Protein 5FMU (pdb70)

Foldseek 3Di:
DDDVLLVLLCVLCVVQAPDDDSDDVCLLFPALVRVLRSVLRNCVRQVACPPLDDPLLNDCVSQDDLVSSLVVVVSLQQLLCVQVVDHQPDHSNQVNVRPDSSSVSVSSNSSSVCRVVSTHRVVSSVVSVVD/DDDPVLLVLLCVLPVVQAVDDDSDPVCLLFPALVRVLRRVLRLCVRQVACPPLDDPLLNDVVSQDDLVSSQVVVVSLQQLLCVQVVDHQPDHRNQSNVRPDSSSVSVSSNSSSVRSPDPDHSVVSSCVSPPD/DDVVLLVLLCVLCVVQFPDDDSDPVCLQQPALLRVLVSVLRNCVRQVACPPLDDPQLNDSVNQDDLVSSQVNVVSLQQLLCVQQVHHQPDHSNQSNVRHPSSSVSVSSNSSSVSRVVVTHSVVSSCCSVPND/DDPVLLVLLCVLQVVQFPDDDSDPVCLVFPALVRVLVSVLRCCVRQVACPPLDDPQLNDVVNQDDLVSSLVVVVSLQQLLCVQQVHHAPDRSSQSNVRDDSSSVSVSSNSSSNCSVVSTHSVVSSCCSVPHPD

Solvent-accessible surface area: 24191 Å² total; per-residue (Å²): 74,86,74,50,16,10,54,119,0,67,95,15,0,35,122,11,4,122,22,19,82,26,62,93,173,55,0,41,160,12,63,20,140,12,1,2,36,0,0,1,2,0,14,31,27,17,4,8,0,102,56,2,14,82,121,54,53,44,105,20,103,87,5,123,65,143,115,39,49,44,46,5,0,72,51,0,2,42,0,0,57,72,14,26,34,63,124,26,59,11,43,13,56,118,8,32,61,48,78,43,25,51,92,1,0,78,1,0,29,14,0,0,109,1,5,22,10,46,30,62,1,71,39,8,10,140,53,23,87,88,105,114,37,82,84,46,20,9,78,136,0,57,97,28,0,36,70,2,3,118,24,17,82,25,54,92,173,54,0,50,131,11,64,25,142,12,2,2,36,0,0,4,3,0,12,52,26,21,15,13,0,100,55,2,12,82,101,53,52,42,97,18,100,89,4,125,98,98,106,37,44,47,47,6,0,68,53,0,3,45,0,0,56,67,23,4,39,51,119,25,57,4,113,8,58,71,8,32,58,18,105,62,24,36,24,2,0,75,2,0,33,12,0,1,101,4,2,43,24,74,37,78,6,79,51,10,10,110,116,28,75,70,128,63,83,85,50,12,6,72,119,0,64,103,7,0,17,95,1,5,114,40,14,36,27,53,75,87,60,0,61,139,6,64,22,59,14,0,2,53,0,0,6,18,0,15,93,11,28,22,9,0,118,50,3,19,81,81,55,51,27,90,27,72,86,8,74,92,133,102,40,52,41,49,7,0,70,55,0,3,41,0,0,59,67,27,29,68,77,118,20,59,9,31,12,54,117,6,40,60,15,108,47,24,57,85,1,0,79,0,0,23,11,0,0,99,2,7,56,70,104,72,68,2,71,111,11,10,102,126,35,92,82,38,156,75,79,71,51,16,8,74,125,0,71,52,10,0,10,85,0,3,40,45,12,28,25,40,102,181,57,0,56,64,10,66,21,118,14,1,2,31,0,0,5,10,0,17,132,24,32,22,7,0,104,51,2,16,84,118,54,56,48,121,30,86,88,7,71,90,124,100,38,51,36,59,4,0,68,37,0,4,36,0,0,62,70,30,32,70,93,118,32,60,11,41,15,49,111,6,32,63,46,79,36,26,53,81,1,0,79,0,0,27,14,0,0,66,3,5,62,73,114,76,59,2,69,131,10,9,142,126,34,73,54,27,117,194

InterPro domains:
  IPR018799 TRAF3-interacting protein 1 [PTHR31363] (1-622)
  IPR040468 TRAF3-interacting protein 1, N-terminal [PF10243] (5-116)
  IPR041476 TRAF3-interacting protein 1, C-terminal domain [PF17749] (465-619)
  IPR042576 TRAF3-interacting protein 1, N-terminal domain superfamily [G3DSA:1.10.418.50] (3-133)

CATH classification: 1.10.418.50

Nearest PDB structures (foldseek):
  5fmu-assembly1_A  TM=1.008E+00  e=1.814E-20  Mus musculus
  8kcq-assembly1_A  TM=9.866E-01  e=3.152E-16  Homo sapiens
  2eqo-assembly1_A  TM=9.769E-01  e=4.949E-15  Homo sapiens
  5fmt-assembly2_B  TM=9.625E-01  e=1.350E-09  Chlamydomonas reinhardtii
  3jrm-assembly1_O  TM=2.195E-01  e=2.351E+00  Trypanosoma brucei

Organism: Mus musculus (NCBI:txid10090)

Radius of gyration: 25.52 Å; Cα contacts (8 Å, |Δi|>4): 686; chains: 4; bounding box: 52×69×62 Å

Structure (mmCIF, N/CA/C/O backbone):
data_5FMU
#
_entry.id   5FMU
#
_cell.length_a   37.930
_cell.length_b   59.390
_cell.length_c   61.180
_cell.angle_alpha   109.17
_cell.angle_beta   105.15
_cell.angle_gamma   89.65
#
_symmetry.space_group_name_H-M   'P 1'
#
loop_
_entity.id
_entity.type
_entity.pdbx_description
1 polymer 'TRAF3-INTERACTING PROTEIN 1'
2 non-polymer '2-(N-MORPHOLINO)-ETHANESULFONIC ACID'
3 water water
#
loop_
_atom_site.group_PDB
_atom_site.id
_atom_site.type_symbol
_atom_site.label_atom_id
_atom_site.label_alt_id
_atom_site.label_comp_id
_atom_site.label_asym_id
_atom_site.label_entity_id
_atom_site.label_seq_id
_atom_site.pdbx_PDB_ins_code
_atom_site.Cartn_x
_atom_site.Cartn_y
_atom_site.Cartn_z
_atom_site.occupancy
_atom_site.B_iso_or_equiv
_atom_site.auth_seq_id
_atom_site.auth_comp_id
_atom_site.auth_asym_id
_atom_site.auth_atom_id
_atom_site.pdbx_PDB_model_num
ATOM 1 N N . MET A 1 5 ? -30.975 -18.145 2.914 1.00 27.96 1 MET A N 1
ATOM 2 C CA . MET A 1 5 ? -30.704 -16.719 2.746 1.00 31.00 1 MET A CA 1
ATOM 3 C C . MET A 1 5 ? -32.001 -15.915 2.823 1.00 34.74 1 MET A C 1
ATOM 4 O O . MET A 1 5 ? -32.928 -16.155 2.060 1.00 35.87 1 MET A O 1
ATOM 9 N N . ASN A 1 6 ? -32.046 -14.958 3.742 1.00 28.05 2 ASN A N 1
ATOM 10 C CA . ASN A 1 6 ? -33.259 -14.189 4.010 1.00 29.08 2 ASN A CA 1
ATOM 11 C C . ASN A 1 6 ? -32.952 -12.856 4.678 1.00 31.47 2 ASN A C 1
ATOM 12 O O . ASN A 1 6 ? -31.790 -12.548 4.960 1.00 27.26 2 ASN A O 1
ATOM 17 N N . ALA A 1 7 ? -33.994 -12.075 4.957 1.00 25.27 3 ALA A N 1
ATOM 18 C CA . ALA A 1 7 ? -33.808 -10.724 5.486 1.00 26.19 3 ALA A CA 1
ATOM 19 C C . ALA A 1 7 ? -33.062 -10.666 6.828 1.00 22.85 3 ALA A C 1
ATOM 20 O O . ALA A 1 7 ? -32.322 -9.711 7.080 1.00 22.58 3 ALA A O 1
ATOM 22 N N . ALA A 1 8 ? -33.260 -11.657 7.700 1.00 22.72 4 ALA A N 1
ATOM 23 C CA . ALA A 1 8 ? -32.606 -11.633 8.999 1.00 22.97 4 ALA A CA 1
ATOM 24 C C . ALA A 1 8 ? -31.113 -11.903 8.830 1.00 22.72 4 ALA A C 1
ATOM 25 O O . ALA A 1 8 ? -30.292 -11.408 9.606 1.00 25.47 4 ALA A O 1
ATOM 27 N N . VAL A 1 9 ? -30.772 -12.702 7.822 1.00 21.77 5 VAL A N 1
ATOM 28 C CA . VAL A 1 9 ? -29.365 -12.961 7.500 1.00 21.45 5 VAL A CA 1
ATOM 29 C C . VAL A 1 9 ? -28.696 -11.663 7.060 1.00 20.02 5 VAL A C 1
ATOM 30 O O . VAL A 1 9 ? -27.604 -11.311 7.543 1.00 19.60 5 VAL A O 1
ATOM 34 N N . VAL A 1 10 ? -29.343 -10.963 6.133 1.00 21.13 6 VAL A N 1
ATOM 35 C CA . VAL A 1 10 ? -28.849 -9.661 5.679 1.00 21.70 6 VAL A CA 1
ATOM 36 C C . VAL A 1 10 ? -28.678 -8.710 6.852 1.00 21.67 6 VAL A C 1
ATOM 37 O O . VAL A 1 10 ? -27.628 -8.102 7.031 1.00 19.73 6 VAL A O 1
ATOM 41 N N . ARG A 1 11 ? -29.715 -8.611 7.676 1.00 20.21 7 ARG A N 1
ATOM 42 C CA . ARG A 1 11 ? -29.688 -7.688 8.795 1.00 22.85 7 ARG A CA 1
ATOM 43 C C . ARG A 1 11 ? -28.568 -8.009 9.787 1.00 20.02 7 ARG A C 1
ATOM 44 O O . ARG A 1 11 ? -27.905 -7.114 10.292 1.00 23.28 7 ARG A O 1
ATOM 47 N N . ARG A 1 12 ? -28.342 -9.289 10.056 1.00 19.37 8 ARG A N 1
ATOM 48 C CA . ARG A 1 12 ? -27.294 -9.678 10.985 1.00 21.76 8 ARG A CA 1
ATOM 49 C C . ARG A 1 12 ? -25.892 -9.331 10.470 1.00 17.19 8 ARG A C 1
ATOM 50 O O . ARG A 1 12 ? -25.011 -9.000 11.249 1.00 20.31 8 ARG A O 1
ATOM 58 N N . THR A 1 13 ? -25.692 -9.410 9.159 1.00 22.73 9 THR A N 1
ATOM 59 C CA . THR A 1 13 ? -24.397 -9.049 8.576 1.00 17.19 9 THR A CA 1
ATOM 60 C C . THR A 1 13 ? -24.197 -7.535 8.678 1.00 16.43 9 THR A C 1
ATOM 61 O O . THR A 1 13 ? -23.110 -7.040 8.993 1.00 20.15 9 THR A O 1
ATOM 65 N N . GLN A 1 14 ? -25.272 -6.805 8.411 1.00 18.99 10 GLN A N 1
ATOM 66 C CA . GLN A 1 14 ? -25.270 -5.360 8.576 1.00 24.85 10 GLN A CA 1
ATOM 67 C C . GLN A 1 14 ? -24.957 -4.944 10.013 1.00 24.44 10 GLN A C 1
ATOM 68 O O . GLN A 1 14 ? -24.176 -4.017 10.230 1.00 25.12 10 GLN A O 1
ATOM 74 N N . GLU A 1 15 ? -25.572 -5.609 10.992 1.00 22.69 11 GLU A N 1
ATOM 75 C CA . GLU A 1 15 ? -25.265 -5.327 12.397 1.00 26.42 11 GLU A CA 1
ATOM 76 C C . GLU A 1 15 ? -23.809 -5.641 12.754 1.00 24.61 11 GLU A C 1
ATOM 77 O O . GLU A 1 15 ? -23.152 -4.875 13.463 1.00 27.19 11 GLU A O 1
ATOM 83 N N . ALA A 1 16 ? -23.300 -6.766 12.259 1.00 19.30 12 ALA A N 1
ATOM 84 C CA . ALA A 1 16 ? -21.989 -7.260 12.668 1.00 19.61 12 ALA A CA 1
ATOM 85 C C . ALA A 1 16 ? -20.844 -6.434 12.087 1.00 23.54 12 ALA A C 1
ATOM 86 O O . ALA A 1 16 ? -19.837 -6.202 12.754 1.00 24.55 12 ALA A O 1
ATOM 88 N N . LEU A 1 17 ? -21.002 -5.994 10.844 1.00 23.33 13 LEU A N 1
ATOM 89 C CA . LEU A 1 17 ? -19.920 -5.313 10.129 1.00 20.52 13 LEU A CA 1
ATOM 90 C C . LEU A 1 17 ? -20.170 -3.816 9.978 1.00 22.51 13 LEU A C 1
ATOM 91 O O . LEU A 1 17 ? -19.235 -3.039 9.769 1.00 23.41 13 LEU A O 1
ATOM 96 N N . GLY A 1 18 ? -21.436 -3.423 10.099 1.00 23.42 14 GLY A N 1
ATOM 97 C CA . GLY A 1 18 ? -21.857 -2.044 9.907 1.00 26.45 14 GLY A CA 1
ATOM 98 C C . GLY A 1 18 ? -21.158 -0.975 10.728 1.00 27.76 14 GLY A C 1
ATOM 99 O O . GLY A 1 18 ? -20.979 0.145 10.243 1.00 31.21 14 GLY A O 1
ATOM 100 N N . LYS A 1 19 ? -20.758 -1.281 11.962 1.00 26.23 15 LYS A N 1
ATOM 101 C CA A LYS A 1 19 ? -20.051 -0.370 12.848 0.81 29.53 15 LYS A CA 1
ATOM 102 C CA B LYS A 1 19 ? -20.030 -0.236 12.684 0.19 29.60 15 LYS A CA 1
ATOM 103 C C . LYS A 1 19 ? -18.535 -0.498 12.699 1.00 30.08 15 LYS A C 1
ATOM 104 O O . LYS A 1 19 ? -17.777 0.245 13.324 1.00 36.29 15 LYS A O 1
ATOM 113 N N . VAL A 1 20 ? -18.103 -1.499 11.937 1.00 24.73 16 VAL A N 1
ATOM 114 C CA . VAL A 1 20 ? -16.683 -1.787 11.788 1.00 22.87 16 VAL A CA 1
ATOM 115 C C . VAL A 1 20 ? -16.149 -1.172 10.501 1.00 25.48 16 VAL A C 1
ATOM 116 O O . VAL A 1 20 ? -15.068 -0.594 10.478 1.00 24.99 16 VAL A O 1
ATOM 120 N N . ILE A 1 21 ? -16.917 -1.305 9.428 1.00 20.71 17 ILE A N 1
ATOM 121 C CA . ILE A 1 21 ? -16.477 -0.810 8.127 1.00 21.19 17 ILE A CA 1
ATOM 122 C C . ILE A 1 21 ? -17.587 0.020 7.516 1.00 20.33 17 ILE A C 1
ATOM 123 O O . ILE A 1 21 ? -18.760 -0.197 7.812 1.00 25.22 17 ILE A O 1
ATOM 128 N N A ARG A 1 22 ? -17.217 0.957 6.654 0.58 19.41 18 ARG A N 1
ATOM 129 N N B ARG A 1 22 ? -17.227 0.984 6.673 0.42 19.45 18 ARG A N 1
ATOM 130 C CA A ARG A 1 22 ? -18.201 1.834 6.031 0.58 19.75 18 ARG A CA 1
ATOM 131 C CA B ARG A 1 22 ? -18.228 1.839 6.030 0.42 19.78 18 ARG A CA 1
ATOM 132 C C A ARG A 1 22 ? -18.157 1.731 4.514 0.58 20.93 18 ARG A C 1
ATOM 133 C C B ARG A 1 22 ? -18.285 1.604 4.522 0.42 21.06 18 ARG A C 1
ATOM 134 O O A ARG A 1 22 ? -18.817 2.498 3.812 0.58 20.55 18 ARG A O 1
ATOM 135 O O B ARG A 1 22 ? -19.141 2.158 3.826 0.42 20.72 18 ARG A O 1
ATOM 150 N N . ARG A 1 23 ? -17.370 0.771 4.033 1.00 17.80 19 ARG A N 1
ATOM 151 C CA . ARG A 1 23 ? -17.316 0.382 2.627 1.00 17.44 19 ARG A CA 1
ATOM 152 C C . ARG A 1 23 ? -16.775 -1.041 2.601 1.00 17.46 19 ARG A C 1
ATOM 153 O O . ARG A 1 23 ? -16.077 -1.427 3.529 1.00 17.56 19 ARG A O 1
ATOM 161 N N . PRO A 1 24 ? -17.114 -1.835 1.576 1.00 18.79 20 PRO A N 1
ATOM 162 C CA . PRO A 1 24 ? -18.070 -1.521 0.513 1.00 16.61 20 PRO A CA 1
ATOM 163 C C . PRO A 1 24 ? -19.474 -1.551 1.095 1.00 18.58 20 PRO A C 1
ATOM 164 O O . PRO A 1 24 ? -19.628 -1.898 2.265 1.00 19.31 20 PRO A O 1
ATOM 168 N N . PRO A 1 25 ? -20.489 -1.216 0.295 1.00 19.45 21 PRO A N 1
ATOM 169 C CA . PRO A 1 25 ? -21.861 -1.209 0.817 1.00 19.39 21 PRO A CA 1
ATOM 170 C C . PRO A 1 25 ? -22.358 -2.585 1.247 1.00 17.01 21 PRO A C 1
ATOM 171 O O . PRO A 1 25 ? -22.156 -3.581 0.553 1.00 21.56 21 PRO A O 1
ATOM 175 N N . LEU A 1 26 ? -23.025 -2.629 2.395 1.00 21.33 22 LEU A N 1
ATOM 176 C CA . LEU A 1 26 ? -23.597 -3.867 2.900 1.00 18.91 22 LEU A CA 1
ATOM 177 C C . LEU A 1 26 ? -25.095 -3.892 2.607 1.00 24.56 22 LEU A C 1
ATOM 178 O O . LEU A 1 26 ? -25.926 -3.741 3.495 1.00 24.96 22 LEU A O 1
ATOM 183 N N . THR A 1 27 ? -25.423 -4.085 1.341 1.00 22.12 23 THR A N 1
ATOM 184 C CA . THR A 1 27 ? -26.803 -4.012 0.875 1.00 29.56 23 THR A CA 1
ATOM 185 C C . THR A 1 27 ? -27.345 -5.395 0.576 1.00 25.11 23 THR A C 1
ATOM 186 O O . THR A 1 27 ? -26.576 -6.336 0.392 1.00 23.72 23 THR A O 1
ATOM 190 N N . GLU A 1 28 ? -28.668 -5.521 0.503 1.00 23.33 24 GLU A N 1
ATOM 191 C CA . GLU A 1 28 ? -29.274 -6.831 0.293 1.00 20.31 24 GLU A CA 1
ATOM 192 C C . GLU A 1 28 ? -28.875 -7.480 -1.032 1.00 20.84 24 GLU A C 1
ATOM 193 O O . GLU A 1 28 ? -28.691 -8.690 -1.090 1.00 21.62 24 GLU A O 1
ATOM 199 N N . LYS A 1 29 ? -28.772 -6.703 -2.105 1.00 22.08 25 LYS A N 1
ATOM 200 C CA . LYS A 1 29 ? -28.480 -7.318 -3.398 1.00 20.30 25 LYS A CA 1
ATOM 201 C C . LYS A 1 29 ? -27.069 -7.895 -3.423 1.00 19.52 25 LYS A C 1
ATOM 202 O O . LYS A 1 29 ? -26.850 -8.997 -3.916 1.00 20.52 25 LYS A O 1
ATOM 208 N N . LEU A 1 30 ? -26.117 -7.153 -2.876 1.00 22.05 26 LEU A N 1
ATOM 209 C CA . LEU A 1 30 ? -24.742 -7.641 -2.815 1.00 22.36 26 LEU A CA 1
ATOM 210 C C . LEU A 1 30 ? -24.615 -8.835 -1.869 1.00 20.98 26 LEU A C 1
ATOM 211 O O . LEU A 1 30 ? -23.939 -9.833 -2.180 1.00 20.61 26 LEU A O 1
ATOM 216 N N . LEU A 1 31 ? -25.281 -8.752 -0.723 1.00 18.94 27 LEU A N 1
ATOM 217 C CA . LEU A 1 31 ? -25.169 -9.804 0.273 1.00 18.58 27 LEU A CA 1
ATOM 218 C C . LEU A 1 31 ? -25.936 -11.067 -0.115 1.00 18.96 27 LEU A C 1
ATOM 219 O O . LEU A 1 31 ? -25.605 -12.154 0.335 1.00 18.33 27 LEU A O 1
ATOM 224 N N . ASN A 1 32 ? -26.967 -10.929 -0.946 1.00 20.17 28 ASN A N 1
ATOM 225 C CA . ASN A 1 32 ? -27.656 -12.113 -1.458 1.00 19.57 28 ASN A CA 1
ATOM 226 C C . ASN A 1 32 ? -26.821 -12.928 -2.439 1.00 20.39 28 ASN A C 1
ATOM 227 O O . ASN A 1 32 ? -26.998 -14.150 -2.541 1.00 21.45 28 ASN A O 1
ATOM 232 N N . LYS A 1 33 ? -25.934 -12.247 -3.172 1.00 23.64 29 LYS A N 1
ATOM 233 C CA . LYS A 1 33 ? -25.131 -12.869 -4.233 1.00 23.15 29 LYS A CA 1
ATOM 234 C C . LYS A 1 33 ? -23.746 -12.231 -4.324 1.00 22.39 29 LYS A C 1
ATOM 235 O O . LYS A 1 33 ? -23.411 -11.580 -5.315 1.00 24.75 29 LYS A O 1
ATOM 241 N N . PRO A 1 34 ? -22.930 -12.431 -3.285 1.00 19.60 30 PRO A N 1
ATOM 242 C CA . PRO A 1 34 ? -21.681 -11.673 -3.210 1.00 19.68 30 PRO A CA 1
ATOM 243 C C . PRO A 1 34 ? -20.609 -12.149 -4.194 1.00 19.19 30 PRO A C 1
ATOM 244 O O . PRO A 1 34 ? -20.199 -13.311 -4.170 1.00 20.24 30 PRO A O 1
ATOM 248 N N . PRO A 1 35 ? -20.156 -11.240 -5.065 1.00 20.49 31 PRO A N 1
ATOM 249 C CA . PRO A 1 35 ? -19.018 -11.480 -5.956 1.00 19.07 31 PRO A CA 1
ATOM 250 C C . PRO A 1 35 ? -17.750 -11.679 -5.144 1.00 18.99 31 PRO A C 1
ATOM 251 O O . PRO A 1 35 ? -17.630 -11.114 -4.044 1.00 16.46 31 PRO A O 1
ATOM 255 N N . PHE A 1 36 ? -16.813 -12.470 -5.651 1.00 17.32 32 PHE A N 1
ATOM 256 C CA . PHE A 1 36 ? -15.564 -12.628 -4.916 1.00 15.82 32 PHE A CA 1
ATOM 257 C C . PHE A 1 36 ? -14.897 -11.294 -4.621 1.00 16.63 32 PHE A C 1
ATOM 258 O O . PHE A 1 36 ? -14.391 -11.085 -3.519 1.00 14.55 32 PHE A O 1
ATOM 266 N N . ARG A 1 37 ? -14.840 -10.395 -5.597 1.00 15.97 33 ARG A N 1
ATOM 267 C CA . ARG A 1 37 ? -14.069 -9.179 -5.366 1.00 19.06 33 ARG A CA 1
ATOM 268 C C . ARG A 1 37 ? -14.732 -8.300 -4.318 1.00 16.22 33 ARG A C 1
ATOM 269 O O . ARG A 1 37 ? -14.063 -7.514 -3.639 1.00 14.71 33 ARG A O 1
ATOM 277 N N . TYR A 1 38 ? -16.039 -8.471 -4.139 1.00 13.83 34 TYR A N 1
ATOM 278 C CA . TYR A 1 38 ? -16.759 -7.757 -3.099 1.00 15.00 34 TYR A CA 1
ATOM 279 C C . TYR A 1 38 ? -16.357 -8.308 -1.728 1.00 13.47 34 TYR A C 1
ATOM 280 O O . TYR A 1 38 ? -16.124 -7.558 -0.778 1.00 14.31 34 TYR A O 1
ATOM 289 N N . LEU A 1 39 ? -16.270 -9.626 -1.642 1.00 14.84 35 LEU A N 1
ATOM 290 C CA . LEU A 1 39 ? -15.770 -10.260 -0.416 1.00 14.26 35 LEU A CA 1
ATOM 291 C C . LEU A 1 39 ? -14.323 -9.870 -0.115 1.00 14.61 35 LEU A C 1
ATOM 292 O O . LEU A 1 39 ? -13.943 -9.663 1.037 1.00 14.48 35 LEU A O 1
ATOM 297 N N . HIS A 1 40 ? -13.510 -9.785 -1.164 1.00 13.52 36 HIS A N 1
ATOM 298 C CA . HIS A 1 40 ? -12.134 -9.360 -1.033 1.00 13.30 36 HIS A CA 1
ATOM 299 C C . HIS A 1 40 ? -12.083 -7.917 -0.489 1.00 15.20 36 HIS A C 1
ATOM 300 O O . HIS A 1 40 ? -11.277 -7.616 0.398 1.00 14.41 36 HIS A O 1
ATOM 307 N N . ASP A 1 41 ? -12.974 -7.057 -0.989 1.00 15.67 37 ASP A N 1
ATOM 308 C CA . ASP A 1 41 ? -13.117 -5.664 -0.530 1.00 15.52 37 ASP A CA 1
ATOM 309 C C . ASP A 1 41 ? -13.483 -5.588 0.963 1.00 15.87 37 ASP A C 1
ATOM 310 O O . ASP A 1 41 ? -12.962 -4.758 1.711 1.00 17.47 37 ASP A O 1
ATOM 315 N N . ILE A 1 42 ? -14.396 -6.446 1.389 1.00 16.41 38 ILE A N 1
ATOM 316 C CA . ILE A 1 42 ? -14.769 -6.492 2.789 1.00 14.68 38 ILE A CA 1
ATOM 317 C C . ILE A 1 42 ? -13.604 -6.940 3.661 1.00 14.60 38 ILE A C 1
ATOM 318 O O . ILE A 1 42 ? -13.265 -6.296 4.666 1.00 14.85 38 ILE A O 1
ATOM 323 N N . ILE A 1 43 ? -12.980 -8.042 3.264 1.00 12.81 39 ILE A N 1
ATOM 324 C CA . ILE A 1 43 ? -11.928 -8.635 4.079 1.00 13.33 39 ILE A CA 1
ATOM 325 C C . ILE A 1 43 ? -10.745 -7.673 4.159 1.00 15.69 39 ILE A C 1
ATOM 326 O O . ILE A 1 43 ? -10.205 -7.451 5.242 1.00 15.29 39 ILE A O 1
ATOM 331 N N . THR A 1 44 ? -10.370 -7.042 3.052 1.00 16.35 40 THR A N 1
ATOM 332 C CA . THR A 1 44 ? -9.238 -6.127 3.155 1.00 15.66 40 THR A CA 1
ATOM 333 C C . THR A 1 44 ? -9.594 -4.835 3.903 1.00 16.74 40 THR A C 1
ATOM 334 O O . THR A 1 44 ? -8.734 -4.260 4.547 1.00 18.03 40 THR A O 1
ATOM 338 N N . GLU A 1 45 ? -10.855 -4.389 3.841 1.00 14.83 41 GLU A N 1
ATOM 339 C CA . GLU A 1 45 ? -11.247 -3.201 4.585 1.00 17.25 41 GLU A CA 1
ATOM 340 C C . GLU A 1 45 ? -11.153 -3.515 6.080 1.00 16.56 41 GLU A C 1
ATOM 341 O O . GLU A 1 45 ? -10.683 -2.686 6.865 1.00 15.10 41 GLU A O 1
ATOM 347 N N . VAL A 1 46 ? -11.587 -4.714 6.464 1.00 15.46 42 VAL A N 1
ATOM 348 C CA . VAL A 1 46 ? -11.484 -5.130 7.864 1.00 12.84 42 VAL A CA 1
ATOM 349 C C . VAL A 1 46 ? -10.026 -5.089 8.314 1.00 15.40 42 VAL A C 1
ATOM 350 O O . VAL A 1 46 ? -9.706 -4.559 9.378 1.00 16.88 42 VAL A O 1
ATOM 354 N N . ILE A 1 47 ? -9.134 -5.625 7.484 1.00 14.22 43 ILE A N 1
ATOM 355 C CA . ILE A 1 47 ? -7.710 -5.635 7.812 1.00 16.02 43 ILE A CA 1
ATOM 356 C C . ILE A 1 47 ? -7.152 -4.210 7.946 1.00 17.65 43 ILE A C 1
ATOM 357 O O . ILE A 1 47 ? -6.480 -3.892 8.940 1.00 19.44 43 ILE A O 1
ATOM 362 N N . ARG A 1 48 ? -7.439 -3.373 6.949 1.00 18.91 44 ARG A N 1
ATOM 363 C CA A ARG A 1 48 ? -7.007 -1.970 6.947 0.77 22.06 44 ARG A CA 1
ATOM 364 C CA B ARG A 1 48 ? -7.034 -1.964 6.941 0.23 22.02 44 ARG A CA 1
ATOM 365 C C . ARG A 1 48 ? -7.439 -1.213 8.205 1.00 20.80 44 ARG A C 1
ATOM 366 O O . ARG A 1 48 ? -6.649 -0.463 8.790 1.00 20.04 44 ARG A O 1
ATOM 381 N N . ILE A 1 49 ? -8.694 -1.402 8.603 1.00 20.84 45 ILE A N 1
ATOM 382 C CA . ILE A 1 49 ? -9.320 -0.615 9.668 1.00 23.21 45 ILE A CA 1
ATOM 383 C C . ILE A 1 49 ? -8.991 -1.108 11.070 1.00 23.38 45 ILE A C 1
ATOM 384 O O . ILE A 1 49 ? -8.671 -0.311 11.957 1.00 24.06 45 ILE A O 1
ATOM 389 N N . THR A 1 50 ? -9.083 -2.419 11.272 1.00 17.78 46 THR A N 1
ATOM 390 C CA . THR A 1 50 ? -9.005 -3.003 12.615 1.00 18.72 46 THR A CA 1
ATOM 391 C C . THR A 1 50 ? -7.732 -3.784 12.909 1.00 19.67 46 THR A C 1
ATOM 392 O O . THR A 1 50 ? -7.419 -4.033 14.064 1.00 22.29 46 THR A O 1
ATOM 396 N N . GLY A 1 51 ? -7.024 -4.213 11.864 1.00 18.67 47 GLY A N 1
ATOM 397 C CA . GLY A 1 51 ? -5.884 -5.080 12.040 1.00 19.81 47 GLY A CA 1
ATOM 398 C C . GLY A 1 51 ? -6.264 -6.535 12.271 1.00 19.29 47 GLY A C 1
ATOM 399 O O . GLY A 1 51 ? -5.382 -7.383 12.438 1.00 21.62 47 GLY A O 1
ATOM 400 N N . PHE A 1 52 ? -7.563 -6.840 12.284 1.00 20.65 48 PHE A N 1
ATOM 401 C CA . PHE A 1 52 ? -7.974 -8.240 12.365 1.00 18.42 48 PHE A CA 1
ATOM 402 C C . PHE A 1 52 ? -7.608 -8.928 11.044 1.00 21.04 48 PHE A C 1
ATOM 403 O O . PHE A 1 52 ? -8.014 -8.468 9.974 1.00 19.56 48 PHE A O 1
ATOM 411 N N . MET A 1 53 ? -6.844 -10.021 11.149 1.00 20.79 49 MET A N 1
ATOM 412 C CA . MET A 1 53 ? -6.271 -10.786 10.021 1.00 18.55 49 MET A CA 1
ATOM 413 C C . MET A 1 53 ? -5.062 -10.110 9.371 1.00 20.62 49 MET A C 1
ATOM 414 O O . MET A 1 53 ? -4.633 -10.506 8.285 1.00 17.93 49 MET A O 1
ATOM 419 N N . LYS A 1 54 ? -4.497 -9.096 10.019 1.00 19.20 50 LYS A N 1
ATOM 420 C CA . LYS A 1 54 ? -3.329 -8.446 9.431 1.00 21.98 50 LYS A CA 1
ATOM 421 C C . LYS A 1 54 ? -2.198 -9.465 9.235 1.00 21.91 50 LYS A C 1
ATOM 422 O O . LYS A 1 54 ? -1.954 -10.318 10.097 1.00 21.77 50 LYS A O 1
ATOM 428 N N . GLY A 1 55 ? -1.536 -9.404 8.081 1.00 17.68 51 GLY A N 1
ATOM 429 C CA . GLY A 1 55 ? -0.479 -10.345 7.769 1.00 21.40 51 GLY A CA 1
ATOM 430 C C . GLY A 1 55 ? -0.930 -11.639 7.106 1.00 18.60 51 GLY A C 1
ATOM 431 O O . GLY A 1 55 ? -0.101 -12.415 6.627 1.00 19.38 51 GLY A O 1
ATOM 432 N N . LEU A 1 56 ? -2.238 -11.884 7.074 1.00 18.83 52 LEU A N 1
ATOM 433 C CA . LEU A 1 56 ? -2.751 -13.130 6.491 1.00 15.56 52 LEU A CA 1
ATOM 434 C C . LEU A 1 56 ? -2.465 -13.188 4.999 1.00 16.90 52 LEU A C 1
ATOM 435 O O . LEU A 1 56 ? -2.325 -14.269 4.424 1.00 17.89 52 LEU A O 1
ATOM 440 N N . TYR A 1 57 ? -2.377 -12.016 4.387 1.00 16.08 53 TYR A N 1
ATOM 441 C CA . TYR A 1 57 ? -2.185 -11.887 2.950 1.00 16.21 53 TYR A CA 1
ATOM 442 C C . TYR A 1 57 ? -0.976 -11.033 2.619 1.00 16.70 53 TYR A C 1
ATOM 443 O O . TYR A 1 57 ? -0.685 -10.049 3.300 1.00 19.06 53 TYR A O 1
ATOM 452 N N . THR A 1 58 ? -0.299 -11.386 1.535 1.00 21.36 54 THR A N 1
ATOM 453 C CA . THR A 1 58 ? 0.807 -10.578 1.032 1.00 24.28 54 THR A CA 1
ATOM 454 C C . THR A 1 58 ? 0.332 -9.222 0.507 1.00 25.00 54 THR A C 1
ATOM 455 O O . THR A 1 58 ? -0.857 -8.999 0.316 1.00 18.36 54 THR A O 1
ATOM 459 N N . ASP A 1 59 ? 1.270 -8.314 0.270 1.00 22.00 55 ASP A N 1
ATOM 460 C CA . ASP A 1 59 ? 0.933 -7.023 -0.313 1.00 27.05 55 ASP A CA 1
ATOM 461 C C . ASP A 1 59 ? 0.198 -7.194 -1.629 1.00 24.31 55 ASP A C 1
ATOM 462 O O . ASP A 1 59 ? -0.806 -6.515 -1.900 1.00 21.71 55 ASP A O 1
ATOM 467 N N . ALA A 1 60 ? 0.679 -8.130 -2.435 1.00 22.18 56 ALA A N 1
ATOM 468 C CA . ALA A 1 60 ? 0.066 -8.417 -3.720 1.00 25.03 56 ALA A CA 1
ATOM 469 C C . ALA A 1 60 ? -1.335 -8.997 -3.543 1.00 25.03 56 ALA A C 1
ATOM 470 O O . ALA A 1 60 ? -2.256 -8.646 -4.295 1.00 23.40 56 ALA A O 1
ATOM 472 N N . GLU A 1 61 ? -1.496 -9.888 -2.563 1.00 19.54 57 GLU A N 1
ATOM 473 C CA . GLU A 1 61 ? -2.797 -10.535 -2.348 1.00 19.61 57 GLU A CA 1
ATOM 474 C C . GLU A 1 61 ? -3.821 -9.572 -1.768 1.00 19.61 57 GLU A C 1
ATOM 475 O O . GLU A 1 61 ? -5.018 -9.846 -1.826 1.00 19.87 57 GLU A O 1
ATOM 481 N N . MET A 1 62 ? -3.363 -8.449 -1.217 1.00 16.49 58 MET A N 1
ATOM 482 C CA . MET A 1 62 ? -4.280 -7.421 -0.697 1.00 18.87 58 MET A CA 1
ATOM 483 C C . MET A 1 62 ? -4.914 -6.566 -1.802 1.00 16.57 58 MET A C 1
ATOM 484 O O . MET A 1 62 ? -5.777 -5.726 -1.541 1.00 16.77 58 MET A O 1
ATOM 489 N N . LYS A 1 63 ? -4.486 -6.788 -3.039 1.00 16.60 59 LYS A N 1
ATOM 490 C CA . LYS A 1 63 ? -5.031 -6.065 -4.181 1.00 16.74 59 LYS A CA 1
ATOM 491 C C . LYS A 1 63 ? -5.822 -7.043 -5.034 1.00 17.12 59 LYS A C 1
ATOM 492 O O . LYS A 1 63 ? -5.293 -8.048 -5.490 1.00 18.71 59 LYS A O 1
ATOM 498 N N . SER A 1 64 ? -7.111 -6.771 -5.235 1.00 17.88 60 SER A N 1
ATOM 499 C CA . SER A 1 64 ? -7.987 -7.807 -5.781 1.00 15.75 60 SER A CA 1
ATOM 500 C C . SER A 1 64 ? -7.697 -8.210 -7.233 1.00 20.73 60 SER A C 1
ATOM 501 O O . SER A 1 64 ? -8.000 -9.341 -7.630 1.00 19.65 60 SER A O 1
ATOM 504 N N . GLU A 1 65 ? -7.106 -7.319 -8.025 1.00 21.45 61 GLU A N 1
ATOM 505 C CA . GLU A 1 65 ? -6.782 -7.689 -9.394 1.00 25.13 61 GLU A CA 1
ATOM 506 C C . GLU A 1 65 ? -5.674 -8.750 -9.450 1.00 25.30 61 GLU A C 1
ATOM 507 O O . GLU A 1 65 ? -5.468 -9.381 -10.488 1.00 23.95 61 GLU A O 1
ATOM 513 N N . ASN A 1 66 ? -4.984 -8.968 -8.332 1.00 23.91 62 ASN A N 1
ATOM 514 C CA . ASN A 1 66 ? -3.991 -10.041 -8.258 1.00 22.62 62 ASN A CA 1
ATOM 515 C C . ASN A 1 66 ? -4.591 -11.378 -7.830 1.00 25.19 62 ASN A C 1
ATOM 516 O O . ASN A 1 66 ? -3.886 -12.384 -7.769 1.00 29.32 62 ASN A O 1
ATOM 521 N N . VAL A 1 67 ? -5.888 -11.391 -7.525 1.00 20.00 63 VAL A N 1
ATOM 522 C CA . VAL A 1 67 ? -6.551 -12.609 -7.058 1.00 21.05 63 VAL A CA 1
ATOM 523 C C . VAL A 1 67 ? -7.788 -12.912 -7.903 1.00 25.20 63 VAL A C 1
ATOM 524 O O . VAL A 1 67 ? -8.924 -12.854 -7.424 1.00 21.92 63 VAL A O 1
ATOM 528 N N . LYS A 1 68 ? -7.574 -13.233 -9.173 1.00 22.49 64 LYS A N 1
ATOM 529 C CA . LYS A 1 68 ? -8.706 -13.457 -10.062 1.00 27.51 64 LYS A CA 1
ATOM 530 C C . LYS A 1 68 ? -8.785 -14.917 -10.505 1.00 21.90 64 LYS A C 1
ATOM 531 O O . LYS A 1 68 ? -9.837 -15.373 -10.956 1.00 27.63 64 LYS A O 1
ATOM 537 N N . ASP A 1 69 ? -7.684 -15.646 -10.354 1.00 23.77 65 ASP A N 1
ATOM 538 C CA . ASP A 1 69 ? -7.652 -17.076 -10.667 1.00 23.30 65 ASP A CA 1
ATOM 539 C C . ASP A 1 69 ? -8.518 -17.846 -9.680 1.00 28.25 65 ASP A C 1
ATOM 540 O O . ASP A 1 69 ? -8.617 -17.458 -8.521 1.00 26.59 65 ASP A O 1
ATOM 542 N N . LYS A 1 70 ? -9.136 -18.939 -10.128 1.00 25.61 66 LYS A N 1
ATOM 543 C CA A LYS A 1 70 ? -10.057 -19.685 -9.277 0.58 25.35 66 LYS A CA 1
ATOM 544 C CA B LYS A 1 70 ? -10.051 -19.701 -9.284 0.42 25.39 66 LYS A CA 1
ATOM 545 C C . LYS A 1 70 ? -9.373 -20.235 -8.027 1.00 28.65 66 LYS A C 1
ATOM 546 O O . LYS A 1 70 ? -9.887 -20.083 -6.918 1.00 25.37 66 LYS A O 1
ATOM 557 N N . ASP A 1 71 ? -8.224 -20.878 -8.207 1.00 27.16 67 ASP A N 1
ATOM 558 C CA . ASP A 1 71 ? -7.486 -21.444 -7.078 1.00 28.30 67 ASP A CA 1
ATOM 559 C C . ASP A 1 71 ? -7.078 -20.385 -6.067 1.00 26.90 67 ASP A C 1
ATOM 560 O O . ASP A 1 71 ? -7.147 -20.616 -4.855 1.00 27.59 67 ASP A O 1
ATOM 565 N N . ALA A 1 72 ? -6.620 -19.244 -6.574 1.00 23.04 68 ALA A N 1
ATOM 566 C CA . ALA A 1 72 ? -6.224 -18.117 -5.741 1.00 22.79 68 ALA A CA 1
ATOM 567 C C . ALA A 1 72 ? -7.419 -17.614 -4.938 1.00 21.96 68 ALA A C 1
ATOM 568 O O . ALA A 1 72 ? -7.295 -17.349 -3.744 1.00 22.43 68 ALA A O 1
ATOM 570 N N . LYS A 1 73 ? -8.576 -17.507 -5.587 1.00 20.41 69 LYS A N 1
ATOM 571 C CA . LYS A 1 73 ? -9.790 -17.071 -4.890 1.00 17.54 69 LYS A CA 1
ATOM 572 C C . LYS A 1 73 ? -10.168 -18.022 -3.774 1.00 20.34 69 LYS A C 1
ATOM 573 O O . LYS A 1 73 ? -10.523 -17.604 -2.661 1.00 19.27 69 LYS A O 1
ATOM 579 N N . ILE A 1 74 ? -10.142 -19.310 -4.096 1.00 21.54 70 ILE A N 1
ATOM 580 C CA . ILE A 1 74 ? -10.514 -20.344 -3.145 1.00 21.42 70 ILE A CA 1
ATOM 581 C C . ILE A 1 74 ? -9.567 -20.346 -1.951 1.00 22.78 70 ILE A C 1
ATOM 582 O O . ILE A 1 74 ? -10.009 -20.443 -0.810 1.00 22.12 70 ILE A O 1
ATOM 587 N N . SER A 1 75 ? -8.273 -20.211 -2.216 1.00 18.68 71 SER A N 1
ATOM 588 C CA . SER A 1 75 ? -7.270 -20.202 -1.159 1.00 21.88 71 SER A CA 1
ATOM 589 C C . SER A 1 75 ? -7.401 -18.961 -0.276 1.00 20.77 71 SER A C 1
ATOM 590 O O . SER A 1 75 ? -7.264 -19.047 0.950 1.00 18.96 71 SER A O 1
ATOM 593 N N . PHE A 1 76 ? -7.664 -17.814 -0.895 1.00 20.65 72 PHE A N 1
ATOM 594 C CA . PHE A 1 76 ? -7.891 -16.569 -0.158 1.00 19.17 72 PHE A CA 1
ATOM 595 C C . PHE A 1 76 ? -8.999 -16.756 0.874 1.00 20.89 72 PHE A C 1
ATOM 596 O O . PHE A 1 76 ? -8.844 -16.398 2.047 1.00 16.29 72 PHE A O 1
ATOM 604 N N . LEU A 1 77 ? -10.116 -17.331 0.445 1.00 17.86 73 LEU A N 1
ATOM 605 C CA . LEU A 1 77 ? -11.244 -17.530 1.354 1.00 13.93 73 LEU A CA 1
ATOM 606 C C . LEU A 1 77 ? -10.967 -18.595 2.420 1.00 20.64 73 LEU A C 1
ATOM 607 O O . LEU A 1 77 ? -11.360 -18.435 3.575 1.00 16.51 73 LEU A O 1
ATOM 612 N N . GLN A 1 78 ? -10.286 -19.670 2.039 1.00 18.29 74 GLN A N 1
ATOM 613 C CA . GLN A 1 78 ? -9.940 -20.710 2.993 1.00 17.95 74 GLN A CA 1
ATOM 614 C C . GLN A 1 78 ? -9.104 -20.147 4.146 1.00 17.78 74 GLN A C 1
ATOM 615 O O . GLN A 1 78 ? -9.324 -20.505 5.304 1.00 19.39 74 GLN A O 1
ATOM 621 N N . LYS A 1 79 ? -8.162 -19.261 3.836 1.00 17.20 75 LYS A N 1
ATOM 622 C CA . LYS A 1 79 ? -7.323 -18.672 4.880 1.00 16.34 75 LYS A CA 1
ATOM 623 C C . LYS A 1 79 ? -8.149 -17.858 5.867 1.00 18.41 75 LYS A C 1
ATOM 624 O O . LYS A 1 79 ? -7.954 -17.963 7.084 1.00 16.38 75 LYS A O 1
ATOM 630 N N . ALA A 1 80 ? -9.070 -17.057 5.348 1.00 16.86 76 ALA A N 1
ATOM 631 C CA . ALA A 1 80 ? -9.935 -16.242 6.203 1.00 16.62 76 ALA A CA 1
ATOM 632 C C . ALA A 1 80 ? -10.818 -17.137 7.071 1.00 16.82 76 ALA A C 1
ATOM 633 O O . ALA A 1 80 ? -10.957 -16.917 8.282 1.00 18.47 76 ALA A O 1
ATOM 635 N N . ILE A 1 81 ? -11.374 -18.180 6.462 1.00 15.29 77 ILE A N 1
ATOM 636 C CA . ILE A 1 81 ? -12.201 -19.133 7.197 1.00 17.19 77 ILE A CA 1
ATOM 637 C C . ILE A 1 81 ? -11.416 -19.799 8.323 1.00 18.06 77 ILE A C 1
ATOM 638 O O . ILE A 1 81 ? -11.886 -19.861 9.454 1.00 19.77 77 ILE A O 1
ATOM 643 N N . ASP A 1 82 ? -10.220 -20.281 8.013 1.00 19.48 78 ASP A N 1
ATOM 644 C CA . ASP A 1 82 ? -9.380 -20.931 9.014 1.00 22.20 78 ASP A CA 1
ATOM 645 C C . ASP A 1 82 ? -9.030 -20.019 10.177 1.00 19.39 78 ASP A C 1
ATOM 646 O O . ASP A 1 82 ? -9.131 -20.418 11.341 1.00 19.37 78 ASP A O 1
ATOM 651 N N . VAL A 1 83 ? -8.634 -18.789 9.867 1.00 16.68 79 VAL A N 1
ATOM 652 C CA . VAL A 1 83 ? -8.261 -17.850 10.921 1.00 16.74 79 VAL A CA 1
ATOM 653 C C . VAL A 1 83 ? -9.453 -17.523 11.814 1.00 20.52 79 VAL A C 1
ATOM 654 O O . VAL A 1 83 ? -9.313 -17.525 13.030 1.00 20.77 79 VAL A O 1
ATOM 658 N N . VAL A 1 84 ? -10.623 -17.275 11.220 1.00 17.50 80 VAL A N 1
ATOM 659 C CA . VAL A 1 84 ? -11.800 -16.893 11.993 1.00 14.95 80 VAL A CA 1
ATOM 660 C C . VAL A 1 84 ? -12.279 -18.039 12.872 1.00 21.21 80 VAL A C 1
ATOM 661 O O . VAL A 1 84 ? -12.710 -17.817 14.004 1.00 21.41 80 VAL A O 1
ATOM 665 N N . MET A 1 85 ? -12.183 -19.268 12.375 1.00 19.44 81 MET A N 1
ATOM 666 C CA . MET A 1 85 ? -12.548 -20.417 13.210 1.00 20.54 81 MET A CA 1
ATOM 667 C C . MET A 1 85 ? -11.585 -20.580 14.376 1.00 20.69 81 MET A C 1
ATOM 668 O O . MET A 1 85 ? -11.993 -20.872 15.505 1.00 25.77 81 MET A O 1
ATOM 673 N N . MET A 1 86 ? -10.302 -20.394 14.098 1.00 18.61 82 MET A N 1
ATOM 674 C CA . MET A 1 86 ? -9.266 -20.584 15.100 1.00 19.31 82 MET A CA 1
ATOM 675 C C . MET A 1 86 ? -9.364 -19.509 16.168 1.00 27.09 82 MET A C 1
ATOM 676 O O . MET A 1 86 ? -9.161 -19.782 17.353 1.00 25.96 82 MET A O 1
ATOM 681 N N . VAL A 1 87 ? -9.707 -18.292 15.754 1.00 22.75 83 VAL A N 1
ATOM 682 C CA . VAL A 1 87 ? -9.771 -17.167 16.688 1.00 23.44 83 VAL A CA 1
ATOM 683 C C . VAL A 1 87 ? -11.029 -17.243 17.539 1.00 26.72 83 VAL A C 1
ATOM 684 O O . VAL A 1 87 ? -10.979 -17.011 18.748 1.00 28.36 83 VAL A O 1
ATOM 688 N N . SER A 1 88 ? -12.147 -17.582 16.905 1.00 22.80 84 SER A N 1
ATOM 689 C CA . SER A 1 88 ? -13.450 -17.582 17.569 1.00 27.88 84 SER A CA 1
ATOM 690 C C . SER A 1 88 ? -13.721 -18.889 18.311 1.00 28.44 84 SER A C 1
ATOM 691 O O . SER A 1 88 ? -14.489 -18.918 19.275 1.00 31.48 84 SER A O 1
ATOM 694 N N . GLY A 1 89 ? -13.106 -19.972 17.853 1.00 27.14 85 GLY A N 1
ATOM 695 C CA . GLY A 1 89 ? -13.434 -21.291 18.373 1.00 29.20 85 GLY A CA 1
ATOM 696 C C . GLY A 1 89 ? -14.818 -21.755 17.953 1.00 28.76 85 GLY A C 1
ATOM 697 O O . GLY A 1 89 ? -15.349 -22.721 18.512 1.00 30.31 85 GLY A O 1
ATOM 698 N N . GLU A 1 90 ? -15.407 -21.061 16.979 1.00 22.80 86 GLU A N 1
ATOM 699 C CA . GLU A 1 90 ? -16.707 -21.423 16.410 1.00 24.35 86 GLU A CA 1
ATOM 700 C C . GLU A 1 90 ? -16.570 -22.063 15.029 1.00 30.86 86 GLU A C 1
ATOM 701 O O . GLU A 1 90 ? -15.744 -21.635 14.219 1.00 29.80 86 GLU A O 1
ATOM 707 N N . PRO A 1 91 ? -17.397 -23.078 14.740 1.00 29.87 87 PRO A N 1
ATOM 708 C CA . PRO A 1 91 ? -17.341 -23.715 13.422 1.00 30.90 87 PRO A CA 1
ATOM 709 C C . PRO A 1 91 ? -18.024 -22.881 12.344 1.00 26.65 87 PRO A C 1
ATOM 710 O O . PRO A 1 91 ? -19.027 -22.218 12.611 1.00 35.14 87 PRO A O 1
ATOM 714 N N . LEU A 1 92 ? -17.470 -22.915 11.138 1.00 27.13 88 LEU A N 1
ATOM 715 C CA . LEU A 1 92 ? -18.116 -22.356 9.960 1.00 28.57 88 LEU A CA 1
ATOM 716 C C . LEU A 1 92 ? -18.344 -23.453 8.939 1.00 25.22 88 LEU A C 1
ATOM 717 O O . LEU A 1 92 ? -17.455 -24.269 8.698 1.00 31.24 88 LEU A O 1
ATOM 722 N N . ALA A 1 93 ? -19.528 -23.455 8.332 1.00 26.47 89 ALA A N 1
ATOM 723 C CA . ALA A 1 93 ? -19.876 -24.443 7.313 1.00 25.66 89 ALA A CA 1
ATOM 724 C C . ALA A 1 93 ? -19.472 -24.005 5.905 1.00 29.30 89 ALA A C 1
ATOM 725 O O . ALA A 1 93 ? -19.541 -24.795 4.959 1.00 29.22 89 ALA A O 1
ATOM 727 N N . ALA A 1 94 ? -19.045 -22.752 5.770 1.00 26.14 90 ALA A N 1
ATOM 728 C CA . ALA A 1 94 ? -18.645 -22.209 4.474 1.00 25.47 90 ALA A CA 1
ATOM 729 C C . ALA A 1 94 ? -17.569 -23.046 3.792 1.00 23.06 90 ALA A C 1
ATOM 730 O O . ALA A 1 94 ? -16.542 -23.384 4.391 1.00 28.04 90 ALA A O 1
ATOM 732 N N . LYS A 1 95 ? -17.819 -23.376 2.532 1.00 27.14 91 LYS A N 1
ATOM 733 C CA . LYS A 1 95 ? -16.835 -24.052 1.706 1.00 26.58 91 LYS A CA 1
ATOM 734 C C . LYS A 1 95 ? -16.385 -23.098 0.613 1.00 26.05 91 LYS A C 1
ATOM 735 O O . LYS A 1 95 ? -17.203 -22.644 -0.173 1.00 25.95 91 LYS A O 1
ATOM 737 N N . PRO A 1 96 ? -15.078 -22.785 0.570 1.00 22.07 92 PRO A N 1
ATOM 738 C CA . PRO A 1 96 ? -14.552 -21.804 -0.392 1.00 24.71 92 PRO A CA 1
ATOM 739 C C . PRO A 1 96 ? -14.931 -22.059 -1.856 1.00 26.09 92 PRO A C 1
ATOM 740 O O . PRO A 1 96 ? -15.289 -21.113 -2.557 1.00 25.02 92 PRO A O 1
ATOM 744 N N . ALA A 1 97 ? -14.840 -23.303 -2.318 1.00 24.94 93 ALA A N 1
ATOM 745 C CA . ALA A 1 97 ? -15.103 -23.589 -3.730 1.00 28.67 93 ALA A CA 1
ATOM 746 C C . ALA A 1 97 ? -16.538 -23.233 -4.088 1.00 28.44 93 ALA A C 1
ATOM 747 O O . ALA A 1 97 ? -16.821 -22.734 -5.180 1.00 30.97 93 ALA A O 1
ATOM 749 N N . ARG A 1 98 ? -17.446 -23.509 -3.162 1.00 26.14 94 ARG A N 1
ATOM 750 C CA . ARG A 1 98 ? -18.853 -23.181 -3.351 1.00 31.48 94 ARG A CA 1
ATOM 751 C C . ARG A 1 98 ? -19.061 -21.671 -3.382 1.00 28.06 94 ARG A C 1
ATOM 752 O O . ARG A 1 98 ? -19.798 -21.156 -4.228 1.00 27.52 94 ARG A O 1
ATOM 760 N N . ILE A 1 99 ? -18.403 -20.964 -2.466 1.00 27.07 95 ILE A N 1
ATOM 761 C CA . ILE A 1 99 ? -18.517 -19.512 -2.408 1.00 25.61 95 ILE A CA 1
ATOM 762 C C . ILE A 1 99 ? -18.066 -18.861 -3.704 1.00 27.19 95 ILE A C 1
ATOM 763 O O . ILE A 1 99 ? -18.729 -17.959 -4.219 1.00 24.81 95 ILE A O 1
ATOM 768 N N . VAL A 1 100 ? -16.924 -19.303 -4.223 1.00 24.07 96 VAL A N 1
ATOM 769 C CA . VAL A 1 100 ? -16.405 -18.736 -5.456 1.00 25.70 96 VAL A CA 1
ATOM 770 C C . VAL A 1 100 ? -17.355 -19.030 -6.617 1.00 26.52 96 VAL A C 1
ATOM 771 O O . VAL A 1 100 ? -17.433 -18.263 -7.577 1.00 26.90 96 VAL A O 1
ATOM 775 N N . ALA A 1 101 ? -18.096 -20.124 -6.504 1.00 29.14 97 ALA A N 1
ATOM 776 C CA . ALA A 1 101 ? -19.080 -20.490 -7.524 1.00 31.19 97 ALA A CA 1
ATOM 777 C C . ALA A 1 101 ? -20.385 -19.696 -7.392 1.00 31.10 97 ALA A C 1
ATOM 778 O O . ALA A 1 101 ? -21.257 -19.777 -8.260 1.00 33.55 97 ALA A O 1
ATOM 780 N N . GLY A 1 102 ? -20.520 -18.930 -6.311 1.00 28.88 98 GLY A N 1
ATOM 781 C CA . GLY A 1 102 ? -21.714 -18.128 -6.087 1.00 27.22 98 GLY A CA 1
ATOM 782 C C . GLY A 1 102 ? -22.816 -18.840 -5.321 1.00 31.44 98 GLY A C 1
ATOM 783 O O . GLY A 1 102 ? -23.959 -18.373 -5.274 1.00 31.84 98 GLY A O 1
ATOM 784 N N . HIS A 1 103 ? -22.471 -19.962 -4.701 1.00 25.80 99 HIS A N 1
ATOM 785 C CA . HIS A 1 103 ? -23.446 -20.767 -3.973 1.00 29.52 99 HIS A CA 1
ATOM 786 C C . HIS A 1 103 ? -23.425 -20.533 -2.464 1.00 30.50 99 HIS A C 1
ATOM 787 O O . HIS A 1 103 ? -22.495 -19.921 -1.932 1.00 25.98 99 HIS A O 1
ATOM 794 N N . GLU A 1 104 ? -24.465 -21.034 -1.794 1.00 28.17 100 GLU A N 1
ATOM 795 C CA . GLU A 1 104 ? -24.626 -20.936 -0.340 1.00 29.41 100 GLU A CA 1
ATOM 796 C C . GLU A 1 104 ? -24.250 -19.576 0.257 1.00 27.60 100 GLU A C 1
ATOM 797 O O . GLU A 1 104 ? -23.435 -19.507 1.182 1.00 23.66 100 GLU A O 1
ATOM 800 N N . PRO A 1 105 ? -24.852 -18.493 -0.259 1.00 25.51 101 PRO A N 1
ATOM 801 C CA . PRO A 1 105 ? -24.599 -17.148 0.273 1.00 20.76 101 PRO A CA 1
ATOM 802 C C . PRO A 1 105 ? -24.913 -17.023 1.767 1.00 22.76 101 PRO A C 1
ATOM 803 O O . PRO A 1 105 ? -24.317 -16.187 2.438 1.00 20.86 101 PRO A O 1
ATOM 807 N N . GLU A 1 106 ? -25.826 -17.836 2.289 1.00 26.83 102 GLU A N 1
ATOM 808 C CA . GLU A 1 106 ? -26.106 -17.787 3.714 1.00 20.80 102 GLU A CA 1
ATOM 809 C C . GLU A 1 106 ? -24.872 -18.210 4.523 1.00 24.52 102 GLU A C 1
ATOM 810 O O . GLU A 1 106 ? -24.598 -17.656 5.579 1.00 23.65 102 GLU A O 1
ATOM 816 N N . ARG A 1 107 ? -24.107 -19.167 4.006 1.00 21.32 103 ARG A N 1
ATOM 817 C CA . ARG A 1 107 ? -22.882 -19.591 4.686 1.00 20.92 103 ARG A CA 1
ATOM 818 C C . ARG A 1 107 ? -21.816 -18.502 4.584 1.00 18.95 103 ARG A C 1
ATOM 819 O O . ARG A 1 107 ? -21.064 -18.273 5.522 1.00 18.74 103 ARG A O 1
ATOM 827 N N . THR A 1 108 ? -21.752 -17.846 3.429 1.00 18.12 104 THR A N 1
ATOM 828 C CA . THR A 1 108 ? -20.842 -16.723 3.230 1.00 16.29 104 THR A CA 1
ATOM 829 C C . THR A 1 108 ? -21.143 -15.610 4.212 1.00 18.79 104 THR A C 1
ATOM 830 O O . THR A 1 108 ? -20.231 -15.056 4.826 1.00 16.29 104 THR A O 1
ATOM 834 N N . ASN A 1 109 ? -22.426 -15.296 4.380 1.00 16.22 105 ASN A N 1
ATOM 835 C CA . ASN A 1 109 ? -22.812 -14.274 5.358 1.00 13.73 105 ASN A CA 1
ATOM 836 C C . ASN A 1 109 ? -22.474 -14.667 6.794 1.00 16.67 105 ASN A C 1
ATOM 837 O O . ASN A 1 109 ? -22.091 -13.820 7.591 1.00 17.88 105 ASN A O 1
ATOM 842 N N . GLU A 1 110 ? -22.598 -15.947 7.131 1.00 15.35 106 GLU A N 1
ATOM 843 C CA . GLU A 1 110 ? -22.174 -16.407 8.457 1.00 19.20 106 GLU A CA 1
ATOM 844 C C . GLU A 1 110 ? -20.679 -16.134 8.696 1.00 17.52 106 GLU A C 1
ATOM 845 O O . GLU A 1 110 ? -20.291 -15.712 9.781 1.00 19.76 106 GLU A O 1
ATOM 851 N N . LEU A 1 111 ? -19.850 -16.357 7.682 1.00 15.87 107 LEU A N 1
ATOM 852 C CA . LEU A 1 111 ? -18.426 -16.002 7.729 1.00 15.14 107 LEU A CA 1
ATOM 853 C C . LEU A 1 111 ? -18.266 -14.509 8.015 1.00 16.28 107 LEU A C 1
ATOM 854 O O . LEU A 1 111 ? -17.521 -14.121 8.912 1.00 16.76 107 LEU A O 1
ATOM 859 N N . LEU A 1 112 ? -18.991 -13.687 7.259 1.00 15.70 108 LEU A N 1
ATOM 860 C CA . LEU A 1 112 ? -18.904 -12.224 7.397 1.00 12.74 108 LEU A CA 1
ATOM 861 C C . LEU A 1 112 ? -19.326 -11.786 8.781 1.00 14.81 108 LEU A C 1
ATOM 862 O O . LEU A 1 112 ? -18.727 -10.889 9.369 1.00 16.00 108 LEU A O 1
ATOM 867 N N . GLN A 1 113 ? -20.370 -12.421 9.297 1.00 15.74 109 GLN A N 1
ATOM 868 C CA . GLN A 1 113 ? -20.859 -12.095 10.622 1.00 17.79 109 GLN A CA 1
ATOM 869 C C . GLN A 1 113 ? -19.854 -12.437 11.713 1.00 16.50 109 GLN A C 1
ATOM 870 O O . GLN A 1 113 ? -19.670 -11.646 12.627 1.00 17.19 109 GLN A O 1
ATOM 876 N N . LEU A 1 114 ? -19.182 -13.583 11.599 1.00 16.19 110 LEU A N 1
ATOM 877 C CA . LEU A 1 114 ? -18.204 -13.995 12.607 1.00 13.71 110 LEU A CA 1
ATOM 878 C C . LEU A 1 114 ? -16.968 -13.096 12.534 1.00 16.24 110 LEU A C 1
ATOM 879 O O . LEU A 1 114 ? -16.380 -12.749 13.557 1.00 18.95 110 LEU A O 1
ATOM 884 N N . ILE A 1 115 ? -16.582 -12.689 11.326 1.00 16.72 111 ILE A N 1
ATOM 885 C CA . ILE A 1 115 ? -15.526 -11.689 11.185 1.00 15.35 111 ILE A CA 1
ATOM 886 C C . ILE A 1 115 ? -15.893 -10.408 11.939 1.00 15.06 111 ILE A C 1
ATOM 887 O O . ILE A 1 115 ? -15.073 -9.867 12.689 1.00 16.11 111 ILE A O 1
ATOM 892 N N . GLY A 1 116 ? -17.125 -9.933 11.742 1.00 16.03 112 GLY A N 1
ATOM 893 C CA . GLY A 1 116 ? -17.617 -8.743 12.421 1.00 14.28 112 GLY A CA 1
ATOM 894 C C . GLY A 1 116 ? -17.510 -8.908 13.938 1.00 18.01 112 GLY A C 1
ATOM 895 O O . GLY A 1 116 ? -17.021 -8.026 14.656 1.00 20.32 112 GLY A O 1
ATOM 896 N N . LYS A 1 117 ? -17.965 -10.053 14.424 1.00 15.99 113 LYS A N 1
ATOM 897 C CA . LYS A 1 117 ? -17.975 -10.322 15.859 1.00 16.46 113 LYS A CA 1
ATOM 898 C C . LYS A 1 117 ? -16.554 -10.312 16.435 1.00 21.39 113 LYS A C 1
ATOM 899 O O . LYS A 1 117 ? -16.324 -9.781 17.529 1.00 20.23 113 LYS A O 1
ATOM 905 N N . CYS A 1 118 ? -15.593 -10.880 15.707 1.00 17.31 114 CYS A N 1
ATOM 906 C CA . CYS A 1 118 ? -14.213 -10.888 16.174 1.00 18.34 114 CYS A CA 1
ATOM 907 C C . CYS A 1 118 ? -13.650 -9.468 16.244 1.00 19.09 114 CYS A C 1
ATOM 908 O O . CYS A 1 118 ? -12.914 -9.134 17.171 1.00 21.29 114 CYS A O 1
ATOM 911 N N . CYS A 1 119 ? -14.004 -8.640 15.264 1.00 17.05 115 CYS A N 1
ATOM 912 C CA . CYS A 1 119 ? -13.589 -7.236 15.234 1.00 19.39 115 CYS A CA 1
ATOM 913 C C . CYS A 1 119 ? -14.151 -6.439 16.407 1.00 19.53 115 CYS A C 1
ATOM 914 O O . CYS A 1 119 ? -13.437 -5.664 17.034 1.00 19.80 115 CYS A O 1
ATOM 917 N N . LEU A 1 120 ? -15.430 -6.631 16.694 1.00 18.31 116 LEU A N 1
ATOM 918 C CA . LEU A 1 120 ? -16.080 -5.874 17.755 1.00 20.85 116 LEU A CA 1
ATOM 919 C C . LEU A 1 120 ? -15.540 -6.305 19.115 1.00 17.97 116 LEU A C 1
ATOM 920 O O . LEU A 1 120 ? -15.574 -5.532 20.077 1.00 19.69 116 LEU A O 1
ATOM 925 N N . SER A 1 121 ? -15.047 -7.533 19.196 1.00 19.48 117 SER A N 1
ATOM 926 C CA . SER A 1 121 ? -14.427 -8.013 20.443 1.00 17.91 117 SER A CA 1
ATOM 927 C C . SER A 1 121 ? -12.938 -7.725 20.526 1.00 18.05 117 SER A C 1
ATOM 928 O O . SER A 1 121 ? -12.278 -8.068 21.518 1.00 20.43 117 SER A O 1
ATOM 931 N N . LYS A 1 122 ? -12.392 -7.131 19.469 1.00 18.52 118 LYS A N 1
ATOM 932 C CA . LYS A 1 122 ? -10.971 -6.803 19.422 1.00 19.77 118 LYS A CA 1
ATOM 933 C C . LYS A 1 122 ? -10.127 -8.050 19.676 1.00 18.74 118 LYS A C 1
ATOM 934 O O . LYS A 1 122 ? -9.132 -8.017 20.394 1.00 19.62 118 LYS A O 1
ATOM 940 N N . LEU A 1 123 ? -10.525 -9.167 19.079 1.00 18.94 119 LEU A N 1
ATOM 941 C CA . LEU A 1 123 ? -9.762 -10.393 19.264 1.00 20.65 119 LEU A CA 1
ATOM 942 C C . LEU A 1 123 ? -8.509 -10.387 18.397 1.00 21.08 119 LEU A C 1
ATOM 943 O O . LEU A 1 123 ? -8.572 -10.087 17.201 1.00 23.91 119 LEU A O 1
ATOM 948 N N . SER A 1 124 ? -7.364 -10.696 18.993 1.00 21.14 120 SER A N 1
ATOM 949 C CA . SER A 1 124 ? -6.125 -10.737 18.239 1.00 20.46 120 SER A CA 1
ATOM 950 C C . SER A 1 124 ? -6.101 -11.928 17.298 1.00 24.47 120 SER A C 1
ATOM 951 O O . SER A 1 124 ? -6.571 -13.011 17.653 1.00 24.12 120 SER A O 1
ATOM 954 N N . SER A 1 125 ? -5.553 -11.724 16.103 1.00 23.81 121 SER A N 1
ATOM 955 C CA . SER A 1 125 ? -5.436 -12.806 15.131 1.00 18.49 121 SER A CA 1
ATOM 956 C C . SER A 1 125 ? -3.997 -13.214 14.840 1.00 21.46 121 SER A C 1
ATOM 957 O O . SER A 1 125 ? -3.775 -14.157 14.089 1.00 20.45 121 SER A O 1
ATOM 960 N N . ASP A 1 126 ? -3.019 -12.526 15.423 1.00 22.84 122 ASP A N 1
ATOM 961 C CA . ASP A 1 126 ? -1.619 -12.781 15.077 1.00 24.34 122 ASP A CA 1
ATOM 962 C C . ASP A 1 126 ? -1.218 -14.254 15.234 1.00 23.88 122 ASP A C 1
ATOM 963 O O . ASP A 1 126 ? -0.644 -14.836 14.322 1.00 22.72 122 ASP A O 1
ATOM 968 N N . GLU A 1 127 ? -1.537 -14.865 16.373 1.00 21.91 123 GLU A N 1
ATOM 969 C CA . GLU A 1 127 ? -1.149 -16.259 16.585 1.00 24.12 123 GLU A CA 1
ATOM 970 C C . GLU A 1 127 ? -1.882 -17.198 15.618 1.00 20.19 123 GLU A C 1
ATOM 971 O O . GLU A 1 127 ? -1.303 -18.167 15.113 1.00 24.67 123 GLU A O 1
ATOM 973 N N . ALA A 1 128 ? -3.152 -16.897 15.357 1.00 22.18 124 ALA A N 1
ATOM 974 C CA . ALA A 1 128 ? -3.939 -17.670 14.404 1.00 24.52 124 ALA A CA 1
ATOM 975 C C . ALA A 1 128 ? -3.361 -17.548 12.989 1.00 21.03 124 ALA A C 1
ATOM 976 O O . ALA A 1 128 ? -3.225 -18.541 12.281 1.00 19.82 124 ALA A O 1
ATOM 978 N N . VAL A 1 129 ? -3.029 -16.332 12.573 1.00 17.44 125 VAL A N 1
ATOM 979 C CA . VAL A 1 129 ? -2.449 -16.141 11.252 1.00 16.62 125 VAL A CA 1
ATOM 980 C C . VAL A 1 129 ? -1.154 -16.945 11.078 1.00 19.35 125 VAL A C 1
ATOM 981 O O . VAL A 1 129 ? -0.948 -17.591 10.042 1.00 19.14 125 VAL A O 1
ATOM 985 N N . LYS A 1 130 ? -0.294 -16.919 12.095 1.00 20.58 126 LYS A N 1
ATOM 986 C CA . LYS A 1 130 ? 0.975 -17.650 12.042 1.00 25.96 126 LYS A CA 1
ATOM 987 C C . LYS A 1 130 ? 0.753 -19.153 11.839 1.00 24.44 126 LYS A C 1
ATOM 988 O O . LYS A 1 130 ? 1.391 -19.770 10.984 1.00 27.37 126 LYS A O 1
ATOM 994 N N . ARG A 1 131 ? -0.170 -19.729 12.601 1.00 25.20 127 ARG A N 1
ATOM 995 C CA . ARG A 1 131 ? -0.469 -21.155 12.497 1.00 24.60 127 ARG A CA 1
ATOM 996 C C . ARG A 1 131 ? -1.073 -21.524 11.151 1.00 25.25 127 ARG A C 1
ATOM 997 O O . ARG A 1 131 ? -0.713 -22.543 10.553 1.00 24.99 127 ARG A O 1
ATOM 1001 N N . VAL A 1 132 ? -2.008 -20.707 10.678 1.00 23.21 128 VAL A N 1
ATOM 1002 C CA . VAL A 1 132 ? -2.659 -20.982 9.403 1.00 22.03 128 VAL A CA 1
ATOM 1003 C C . VAL A 1 132 ? -1.662 -20.934 8.259 1.00 24.82 128 VAL A C 1
ATOM 1004 O O . VAL A 1 132 ? -1.684 -21.800 7.382 1.00 24.95 128 VAL A O 1
ATOM 1008 N N . LEU A 1 133 ? -0.768 -19.948 8.277 1.00 23.20 129 LEU A N 1
ATOM 1009 C CA . LEU A 1 133 ? 0.215 -19.805 7.210 1.00 27.83 129 LEU A CA 1
ATOM 1010 C C . LEU A 1 133 ? 1.275 -20.899 7.261 1.00 27.23 129 LEU A C 1
ATOM 1011 O O . LEU A 1 133 ? 1.893 -21.209 6.241 1.00 29.78 129 LEU A O 1
ATOM 1016 N N . ALA A 1 134 ? 1.481 -21.473 8.441 1.00 22.52 130 ALA A N 1
ATOM 1017 C CA . ALA A 1 134 ? 2.413 -22.583 8.613 1.00 24.24 130 ALA A CA 1
ATOM 1018 C C . ALA A 1 134 ? 1.912 -23.807 7.857 1.00 29.49 130 ALA A C 1
ATOM 1019 O O . ALA A 1 134 ? 2.699 -24.583 7.319 1.00 34.38 130 ALA A O 1
ATOM 1021 N N . GLY A 1 135 ? 0.592 -23.974 7.834 1.00 30.30 131 GLY A N 1
ATOM 1022 C CA . GLY A 1 135 ? -0.030 -25.075 7.123 1.00 34.80 131 GLY A CA 1
ATOM 1023 C C . GLY A 1 135 ? 0.260 -26.430 7.743 1.00 40.10 131 GLY A C 1
ATOM 1024 O O . GLY A 1 135 ? 0.358 -27.432 7.029 1.00 40.80 131 GLY A O 1
ATOM 1025 N N . SER B 1 4 ? -27.907 13.643 32.979 1.00 27.42 0 SER B N 1
ATOM 1026 C CA . SER B 1 4 ? -27.828 12.666 34.068 1.00 24.42 0 SER B CA 1
ATOM 1027 C C . SER B 1 4 ? -28.030 11.231 33.554 1.00 24.40 0 SER B C 1
ATOM 1028 O O . SER B 1 4 ? -28.427 11.022 32.403 1.00 27.94 0 SER B O 1
ATOM 1031 N N . MET B 1 5 ? -27.760 10.249 34.412 1.00 27.88 1 MET B N 1
ATOM 1032 C CA . MET B 1 5 ? -27.877 8.848 34.019 1.00 23.72 1 MET B CA 1
ATOM 1033 C C . MET B 1 5 ? -29.296 8.501 33.585 1.00 24.00 1 MET B C 1
ATOM 1034 O O . MET B 1 5 ? -30.271 9.007 34.135 1.00 26.35 1 MET B O 1
ATOM 1039 N N . ASN B 1 6 ? -29.386 7.632 32.587 1.00 20.41 2 ASN B N 1
ATOM 1040 C CA . ASN B 1 6 ? -30.636 6.992 32.213 1.00 21.09 2 ASN B CA 1
ATOM 1041 C C . ASN B 1 6 ? -30.297 5.644 31.602 1.00 20.26 2 ASN B C 1
ATOM 1042 O O . ASN B 1 6 ? -29.108 5.327 31.405 1.00 19.07 2 ASN B O 1
ATOM 1047 N N . ALA B 1 7 ? -31.322 4.851 31.302 1.00 16.51 3 ALA B N 1
ATOM 1048 C CA . ALA B 1 7 ? -31.116 3.474 30.880 1.00 16.89 3 ALA B CA 1
ATOM 1049 C C . ALA B 1 7 ? -30.360 3.377 29.556 1.00 17.26 3 ALA B C 1
ATOM 1050 O O . ALA B 1 7 ? -29.595 2.426 29.337 1.00 17.71 3 ALA B O 1
ATOM 1052 N N . ALA B 1 8 ? -30.586 4.345 28.668 1.00 15.64 4 ALA B N 1
ATOM 1053 C CA . ALA B 1 8 ? -29.911 4.365 27.374 1.00 19.83 4 ALA B CA 1
ATOM 1054 C C . ALA B 1 8 ? -28.409 4.565 27.534 1.00 18.12 4 ALA B C 1
ATOM 1055 O O . ALA B 1 8 ? -27.633 3.931 26.833 1.00 17.11 4 ALA B O 1
ATOM 1057 N N . VAL B 1 9 ? -28.011 5.443 28.453 1.00 16.90 5 VAL B N 1
ATOM 1058 C CA . VAL B 1 9 ? -26.584 5.651 28.740 1.00 16.14 5 VAL B CA 1
ATOM 1059 C C . VAL B 1 9 ? -25.927 4.355 29.222 1.00 17.35 5 VAL B C 1
ATOM 1060 O O . VAL B 1 9 ? -24.826 4.005 28.780 1.00 15.34 5 VAL B O 1
ATOM 1064 N N . VAL B 1 10 ? -26.588 3.642 30.133 1.00 16.11 6 VAL B N 1
ATOM 1065 C CA . VAL B 1 10 ? -26.067 2.366 30.606 1.00 16.07 6 VAL B CA 1
ATOM 1066 C C . VAL B 1 10 ? -25.880 1.383 29.454 1.00 16.75 6 VAL B C 1
ATOM 1067 O O . VAL B 1 10 ? -24.823 0.763 29.311 1.00 14.60 6 VAL B O 1
ATOM 1071 N N . ARG B 1 11 ? -26.897 1.274 28.608 1.00 16.17 7 ARG B N 1
ATOM 1072 C CA . ARG B 1 11 ? -26.841 0.337 27.495 1.00 15.60 7 ARG B CA 1
ATOM 1073 C C . ARG B 1 11 ? -25.740 0.711 26.512 1.00 15.16 7 ARG B C 1
ATOM 1074 O O . ARG B 1 11 ? -25.077 -0.158 25.945 1.00 16.82 7 ARG B O 1
ATOM 1078 N N . ARG B 1 12 ? -25.556 2.005 26.302 1.00 14.90 8 ARG B N 1
ATOM 1079 C CA . ARG B 1 12 ? -24.495 2.465 25.414 1.00 15.52 8 ARG B CA 1
ATOM 1080 C C . ARG B 1 12 ? -23.102 2.077 25.927 1.00 15.59 8 ARG B C 1
ATOM 1081 O O . ARG B 1 12 ? -22.234 1.685 25.154 1.00 15.98 8 ARG B O 1
ATOM 1089 N N . THR B 1 13 ? -22.882 2.193 27.234 1.00 13.46 9 THR B N 1
ATOM 1090 C CA . THR B 1 13 ? -21.603 1.762 27.792 1.00 12.68 9 THR B CA 1
ATOM 1091 C C . THR B 1 13 ? -21.414 0.253 27.674 1.00 12.35 9 THR B C 1
ATOM 1092 O O . THR B 1 13 ? -20.328 -0.220 27.330 1.00 14.22 9 THR B O 1
ATOM 1096 N N . GLN B 1 14 ? -22.482 -0.500 27.948 1.00 15.27 10 GLN B N 1
ATOM 1097 C CA . GLN B 1 14 ? -22.421 -1.947 27.831 1.00 14.55 10 GLN B CA 1
ATOM 1098 C C . GLN B 1 14 ? -22.107 -2.351 26.395 1.00 16.01 10 GLN B C 1
ATOM 1099 O O . GLN B 1 14 ? -21.312 -3.270 26.169 1.00 15.82 10 GLN B O 1
ATOM 1105 N N . GLU B 1 15 ? -22.706 -1.655 25.432 1.00 17.99 11 GLU B N 1
ATOM 1106 C CA . GLU B 1 15 ? -22.433 -1.951 24.032 1.00 18.61 11 GLU B CA 1
ATOM 1107 C C . GLU B 1 15 ? -20.984 -1.601 23.659 1.00 16.93 11 GLU B C 1
ATOM 1108 O O . GLU B 1 15 ? -20.342 -2.325 22.892 1.00 18.09 11 GLU B O 1
ATOM 1114 N N . ALA B 1 16 ? -20.473 -0.506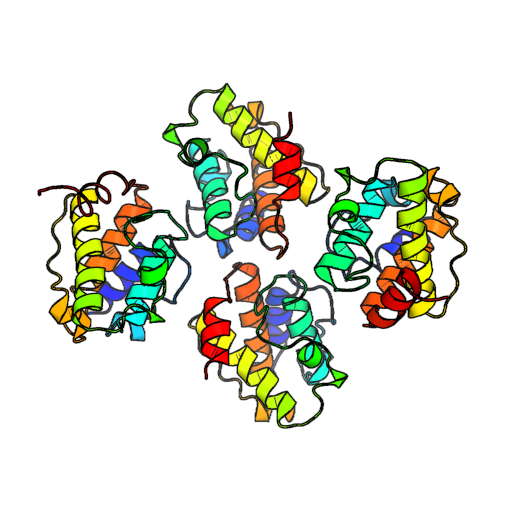 24.218 1.00 15.28 12 ALA B N 1
ATOM 1115 C CA . ALA B 1 16 ? -19.161 0.005 23.842 1.00 14.00 12 ALA B CA 1
ATOM 1116 C C . ALA B 1 16 ? -18.004 -0.830 24.386 1.00 15.19 12 ALA B C 1
ATOM 1117 O O . ALA B 1 16 ? -16.912 -0.831 23.811 1.00 14.96 12 ALA B O 1
ATOM 1119 N N . LEU B 1 17 ? -18.221 -1.505 25.517 1.00 11.98 13 LEU B N 1
ATOM 1120 C CA . LEU B 1 17 ? -17.115 -2.209 26.179 1.00 13.04 13 LEU B CA 1
ATOM 1121 C C . LEU B 1 17 ? -17.359 -3.699 26.432 1.00 16.07 13 LEU B C 1
ATOM 1122 O O . LEU B 1 17 ? -16.400 -4.459 26.596 1.00 15.63 13 LEU B O 1
ATOM 1127 N N . GLY B 1 18 ? -18.632 -4.102 26.439 1.00 16.61 14 GLY B N 1
ATOM 1128 C CA . GLY B 1 18 ? -19.029 -5.436 26.870 1.00 15.60 14 GLY B CA 1
ATOM 1129 C C . GLY B 1 18 ? -18.521 -6.603 26.035 1.00 18.97 14 GLY B C 1
ATOM 1130 O O . GLY B 1 18 ? -18.435 -7.734 26.529 1.00 26.34 14 GLY B O 1
ATOM 1131 N N . LYS B 1 19 ? -18.176 -6.341 24.777 1.00 18.93 15 LYS B N 1
ATOM 1132 C CA . LYS B 1 19 ? -17.633 -7.389 23.914 1.00 18.51 15 LYS B CA 1
ATOM 1133 C C . LYS B 1 19 ? -16.121 -7.474 24.033 1.00 20.45 15 LYS B C 1
ATOM 1134 O O . LYS B 1 19 ? -15.506 -8.485 23.684 1.00 21.73 15 LYS B O 1
ATOM 1140 N N . VAL B 1 20 ? -15.521 -6.403 24.534 1.00 16.24 16 VAL B N 1
ATOM 1141 C CA . VAL B 1 20 ? -14.075 -6.283 24.595 1.00 15.02 16 VAL B CA 1
ATOM 1142 C C . VAL B 1 20 ? -13.535 -6.737 25.947 1.00 17.75 16 VAL B C 1
ATOM 1143 O O . VAL B 1 20 ? -12.549 -7.484 26.006 1.00 20.92 16 VAL B O 1
ATOM 1147 N N . ILE B 1 21 ? -14.154 -6.267 27.027 1.00 15.18 17 ILE B N 1
ATOM 1148 C CA . ILE B 1 21 ? -13.699 -6.674 28.361 1.00 16.70 17 ILE B CA 1
ATOM 1149 C C . ILE B 1 21 ? -14.777 -7.479 29.068 1.00 17.78 17 ILE B C 1
ATOM 1150 O O . ILE B 1 21 ? -15.974 -7.164 28.997 1.00 18.36 17 ILE B O 1
ATOM 1155 N N . ARG B 1 22 ? -14.342 -8.542 29.730 1.00 15.41 18 ARG B N 1
ATOM 1156 C CA . ARG B 1 22 ? -15.249 -9.446 30.406 1.00 15.08 18 ARG B CA 1
ATOM 1157 C C . ARG B 1 22 ? -15.228 -9.281 31.918 1.00 20.33 18 ARG B C 1
ATOM 1158 O O . ARG B 1 22 ? -15.968 -9.972 32.615 1.00 21.20 18 ARG B O 1
ATOM 1166 N N . ARG B 1 23 ? -14.382 -8.368 32.403 1.00 16.55 19 ARG B N 1
ATOM 1167 C CA . ARG B 1 23 ? -14.368 -7.922 33.800 1.00 16.67 19 ARG B CA 1
ATOM 1168 C C . ARG B 1 23 ? -13.907 -6.466 33.793 1.00 15.56 19 ARG B C 1
ATOM 1169 O O . ARG B 1 23 ? -13.264 -6.048 32.831 1.00 15.12 19 ARG B O 1
ATOM 1177 N N . PRO B 1 24 ? -14.277 -5.670 34.813 1.00 12.27 20 PRO B N 1
ATOM 1178 C CA . PRO B 1 24 ? -15.282 -5.954 35.843 1.00 14.38 20 PRO B CA 1
ATOM 1179 C C . PRO B 1 24 ? -16.659 -5.933 35.194 1.00 14.53 20 PRO B C 1
ATOM 1180 O O . PRO B 1 24 ? -16.774 -5.594 34.011 1.00 15.16 20 PRO B O 1
ATOM 1184 N N . PRO B 1 25 ? -17.700 -6.276 35.950 1.00 15.55 21 PRO B N 1
ATOM 1185 C CA . PRO B 1 25 ? -19.063 -6.334 35.405 1.00 18.45 21 PRO B CA 1
ATOM 1186 C C . PRO B 1 25 ? -19.561 -4.962 34.975 1.00 18.02 21 PRO B C 1
ATOM 1187 O O . PRO B 1 25 ? -19.299 -3.975 35.656 1.00 17.87 21 PRO B O 1
ATOM 1191 N N . LEU B 1 26 ? -20.269 -4.894 33.848 1.00 15.42 22 LEU B N 1
ATOM 1192 C CA . LEU B 1 26 ? -20.802 -3.632 33.380 1.00 14.31 22 LEU B CA 1
ATOM 1193 C C . LEU B 1 26 ? -22.291 -3.611 33.656 1.00 16.49 22 LEU B C 1
ATOM 1194 O O . LEU B 1 26 ? -23.107 -3.874 32.785 1.00 19.47 22 LEU B O 1
ATOM 1199 N N . THR B 1 27 ? -22.629 -3.335 34.903 1.00 16.21 23 THR B N 1
ATOM 1200 C CA . THR B 1 27 ? -24.012 -3.380 35.345 1.00 16.43 23 THR B CA 1
ATOM 1201 C C . THR B 1 27 ? -24.622 -2.007 35.537 1.00 21.35 23 THR B C 1
ATOM 1202 O O . THR B 1 27 ? -23.927 -1.011 35.668 1.00 18.76 23 THR B O 1
ATOM 1206 N N . GLU B 1 28 ? -25.946 -1.958 35.581 1.00 19.17 24 GLU B N 1
ATOM 1207 C CA . GLU B 1 28 ? -26.618 -0.688 35.773 1.00 15.80 24 GLU B CA 1
ATOM 1208 C C . GLU B 1 28 ? -26.241 -0.025 37.102 1.00 15.45 24 GLU B C 1
ATOM 1209 O O . GLU B 1 28 ? -26.006 1.176 37.149 1.00 15.63 24 GLU B O 1
ATOM 1215 N N . LYS B 1 29 ? -26.207 -0.792 38.187 1.00 19.18 25 LYS B N 1
ATOM 1216 C CA . LYS B 1 29 ? -25.913 -0.189 39.480 1.00 17.29 25 LYS B CA 1
ATOM 1217 C C . LYS B 1 29 ? -24.497 0.380 39.524 1.00 16.58 25 LYS B C 1
ATOM 1218 O O . LYS B 1 29 ? -24.271 1.477 40.043 1.00 15.58 25 LYS B O 1
ATOM 1224 N N . LEU B 1 30 ? -23.550 -0.355 38.969 1.00 14.76 26 LEU B N 1
ATOM 1225 C CA . LEU B 1 30 ? -22.166 0.107 38.952 1.00 13.88 26 LEU B CA 1
ATOM 1226 C C . LEU B 1 30 ? -21.988 1.338 38.059 1.00 16.52 26 LEU B C 1
ATOM 1227 O O . LEU B 1 30 ? -21.303 2.308 38.426 1.00 16.64 26 LEU B O 1
ATOM 1232 N N . LEU B 1 31 ? -22.621 1.314 36.885 1.00 14.73 27 LEU B N 1
ATOM 1233 C CA . LEU B 1 31 ? -22.435 2.381 35.926 1.00 16.35 27 LEU B CA 1
ATOM 1234 C C . LEU B 1 31 ? -23.199 3.640 36.320 1.00 18.74 27 LEU B C 1
ATOM 1235 O O . LEU B 1 31 ? -22.851 4.742 35.891 1.00 17.32 27 LEU B O 1
ATOM 1240 N N . ASN B 1 32 ? -24.231 3.490 37.155 1.00 16.31 28 ASN B N 1
ATOM 1241 C CA . ASN B 1 32 ? -24.946 4.654 37.671 1.00 17.72 28 ASN B CA 1
ATOM 1242 C C . ASN B 1 32 ? -24.156 5.501 38.672 1.00 20.81 28 ASN B C 1
ATOM 1243 O O . ASN B 1 32 ? -24.360 6.721 38.763 1.00 20.49 28 ASN B O 1
ATOM 1248 N N . LYS B 1 33 ? -23.271 4.864 39.437 1.00 18.71 29 LYS B N 1
ATOM 1249 C CA . LYS B 1 33 ? -22.431 5.587 40.397 1.00 22.30 29 LYS B CA 1
ATOM 1250 C C . LYS B 1 33 ? -21.124 4.835 40.578 1.00 22.33 29 LYS B C 1
ATOM 1251 O O . LYS B 1 33 ? -20.889 4.198 41.595 1.00 23.05 29 LYS B O 1
ATOM 1257 N N . PRO B 1 34 ? -20.266 4.913 39.565 1.00 18.24 30 PRO B N 1
ATOM 1258 C CA . PRO B 1 34 ? -19.038 4.110 39.530 1.00 15.37 30 PRO B CA 1
ATOM 1259 C C . PRO B 1 34 ? -17.998 4.505 40.578 1.00 15.69 30 PRO B C 1
ATOM 1260 O O . PRO B 1 34 ? -17.548 5.651 40.596 1.00 17.73 30 PRO B O 1
ATOM 1264 N N . PRO B 1 35 ? -17.621 3.562 41.452 1.00 17.16 31 PRO B N 1
ATOM 1265 C CA . PRO B 1 35 ? -16.530 3.826 42.387 1.00 15.48 31 PRO B CA 1
ATOM 1266 C C . PRO B 1 35 ? -15.224 4.051 41.637 1.00 17.27 31 PRO B C 1
ATOM 1267 O O . PRO B 1 35 ? -15.066 3.498 40.538 1.00 14.95 31 PRO B O 1
ATOM 1271 N N . PHE B 1 36 ? -14.299 4.831 42.193 1.00 15.95 32 PHE B N 1
ATOM 1272 C CA . PHE B 1 36 ? -13.034 5.028 41.488 1.00 14.77 32 PHE B CA 1
ATOM 1273 C C . PHE B 1 36 ? -12.311 3.725 41.163 1.00 13.66 32 PHE B C 1
ATOM 1274 O O . PHE B 1 36 ? -11.804 3.552 40.061 1.00 15.40 32 PHE B O 1
ATOM 1282 N N . ARG B 1 37 ? -12.244 2.803 42.113 1.00 15.60 33 ARG B N 1
ATOM 1283 C CA . ARG B 1 37 ? -11.441 1.615 41.866 1.00 17.76 33 ARG B CA 1
ATOM 1284 C C . ARG B 1 37 ? -12.073 0.739 40.782 1.00 13.87 33 ARG B C 1
ATOM 1285 O O . ARG B 1 37 ? -11.366 -0.011 40.116 1.00 15.34 33 ARG B O 1
ATOM 1293 N N . TYR B 1 38 ? -13.386 0.869 40.598 1.00 12.38 34 TYR B N 1
ATOM 1294 C CA . TYR B 1 38 ? -14.106 0.217 39.508 1.00 13.85 34 TYR B CA 1
ATOM 1295 C C . TYR B 1 38 ? -13.707 0.811 38.156 1.00 13.03 34 TYR B C 1
ATOM 1296 O O . TYR B 1 38 ? -13.480 0.089 37.179 1.00 12.71 34 TYR B O 1
ATOM 1305 N N . LEU B 1 39 ? -13.599 2.133 38.103 1.00 11.09 35 LEU B N 1
ATOM 1306 C CA . LEU B 1 39 ? -13.127 2.787 36.880 1.00 11.80 35 LEU B CA 1
ATOM 1307 C C . LEU B 1 39 ? -11.691 2.394 36.588 1.00 13.47 35 LEU B C 1
ATOM 1308 O O . LEU B 1 39 ? -11.301 2.253 35.446 1.00 12.44 35 LEU B O 1
ATOM 1313 N N . HIS B 1 40 ? -10.889 2.259 37.635 1.00 12.81 36 HIS B N 1
ATOM 1314 C CA . HIS B 1 40 ? -9.512 1.842 37.483 1.00 12.59 36 HIS B CA 1
ATOM 1315 C C . HIS B 1 40 ? -9.467 0.445 36.862 1.00 12.45 36 HIS B C 1
ATOM 1316 O O . HIS B 1 40 ? -8.686 0.215 35.933 1.00 12.76 36 HIS B O 1
ATOM 1323 N N . ASP B 1 41 ? -10.296 -0.465 37.380 1.00 14.40 37 ASP B N 1
ATOM 1324 C CA . ASP B 1 41 ? -10.434 -1.833 36.841 1.00 11.66 37 ASP B CA 1
ATOM 1325 C C . ASP B 1 41 ? -10.796 -1.836 35.367 1.00 14.52 37 ASP B C 1
ATOM 1326 O O . ASP B 1 41 ? -10.268 -2.652 34.620 1.00 13.11 37 ASP B O 1
ATOM 1331 N N . ILE B 1 42 ? -11.735 -0.976 34.966 1.00 14.32 38 ILE B N 1
ATOM 1332 C CA . ILE B 1 42 ? -12.149 -0.901 33.568 1.00 13.05 38 ILE B CA 1
ATOM 1333 C C . ILE B 1 42 ? -10.993 -0.399 32.693 1.00 12.64 38 ILE B C 1
ATOM 1334 O O . ILE B 1 42 ? -10.626 -1.020 31.690 1.00 13.27 38 ILE B O 1
ATOM 1339 N N . ILE B 1 43 ? -10.427 0.739 33.069 1.00 11.45 39 ILE B N 1
ATOM 1340 C CA . ILE B 1 43 ? -9.383 1.353 32.250 1.00 10.78 39 ILE B CA 1
ATOM 1341 C C . ILE B 1 43 ? -8.154 0.455 32.109 1.00 12.27 39 ILE B C 1
ATOM 1342 O O . ILE B 1 43 ? -7.632 0.279 31.001 1.00 14.19 39 ILE B O 1
ATOM 1347 N N . THR B 1 44 ? -7.697 -0.137 33.215 1.00 12.13 40 THR B N 1
ATOM 1348 C CA . THR B 1 44 ? -6.531 -1.005 33.135 1.00 14.52 40 THR B CA 1
ATOM 1349 C C . THR B 1 44 ? -6.876 -2.292 32.371 1.00 13.86 40 THR B C 1
ATOM 1350 O O . THR B 1 44 ? -6.027 -2.837 31.674 1.00 14.10 40 THR B O 1
ATOM 1354 N N . GLU B 1 45 ? -8.123 -2.751 32.430 1.00 13.52 41 GLU B N 1
ATOM 1355 C CA . GLU B 1 45 ? -8.495 -3.949 31.677 1.00 13.39 41 GLU B CA 1
ATOM 1356 C C . GLU B 1 45 ? -8.451 -3.652 30.184 1.00 14.63 41 GLU B C 1
ATOM 1357 O O . GLU B 1 45 ? -7.946 -4.456 29.404 1.00 15.03 41 GLU B O 1
ATOM 1363 N N . VAL B 1 46 ? -8.970 -2.494 29.779 1.00 14.29 42 VAL B N 1
ATOM 1364 C CA . VAL B 1 46 ? -8.875 -2.100 28.367 1.00 11.40 42 VAL B CA 1
ATOM 1365 C C . VAL B 1 46 ? -7.415 -2.019 27.901 1.00 14.64 42 VAL B C 1
ATOM 1366 O O . VAL B 1 46 ? -7.089 -2.483 26.816 1.00 13.20 42 VAL B O 1
ATOM 1370 N N . ILE B 1 47 ? -6.543 -1.447 28.728 1.00 13.24 43 ILE B N 1
ATOM 1371 C CA . ILE B 1 47 ? -5.133 -1.306 28.374 1.00 12.04 43 ILE B CA 1
ATOM 1372 C C . ILE B 1 47 ? -4.489 -2.669 28.168 1.00 18.06 43 ILE B C 1
ATOM 1373 O O . ILE B 1 47 ? -3.844 -2.910 27.148 1.00 16.25 43 ILE B O 1
ATOM 1378 N N . ARG B 1 48 ? -4.717 -3.586 29.095 1.00 15.66 44 ARG B N 1
ATOM 1379 C CA . ARG B 1 48 ? -4.043 -4.879 29.045 1.00 19.44 44 ARG B CA 1
ATOM 1380 C C . ARG B 1 48 ? -4.580 -5.778 27.937 1.00 17.66 44 ARG B C 1
ATOM 1381 O O . ARG B 1 48 ? -3.841 -6.562 27.339 1.00 19.25 44 ARG B O 1
ATOM 1389 N N . ILE B 1 49 ? -5.870 -5.658 27.657 1.00 15.12 45 ILE B N 1
ATOM 1390 C CA . ILE B 1 49 ? -6.523 -6.493 26.670 1.00 15.25 45 ILE B CA 1
ATOM 1391 C C . ILE B 1 49 ? -6.317 -6.000 25.246 1.00 17.83 45 ILE B C 1
ATOM 1392 O O . ILE B 1 49 ? -6.141 -6.810 24.339 1.00 21.83 45 ILE B O 1
ATOM 1397 N N . THR B 1 50 ? -6.339 -4.681 25.048 1.00 14.37 46 THR B N 1
ATOM 1398 C CA . THR B 1 50 ? -6.354 -4.121 23.692 1.00 15.66 46 THR B CA 1
ATOM 1399 C C . THR B 1 50 ? -5.073 -3.409 23.310 1.00 14.74 46 THR B C 1
ATOM 1400 O O . THR B 1 50 ? -4.815 -3.207 22.126 1.00 18.88 46 THR B O 1
ATOM 1404 N N . GLY B 1 51 ? -4.291 -2.990 24.299 1.00 16.05 47 GLY B N 1
ATOM 1405 C CA . GLY B 1 51 ? -3.124 -2.172 24.032 1.00 16.02 47 GLY B CA 1
ATOM 1406 C C . GLY B 1 51 ? -3.418 -0.681 23.914 1.00 14.97 47 GLY B C 1
ATOM 1407 O O . GLY B 1 51 ? -2.499 0.129 23.819 1.00 17.75 47 GLY B O 1
ATOM 1408 N N . PHE B 1 52 ? -4.694 -0.309 23.888 1.00 13.95 48 PHE B N 1
ATOM 1409 C CA . PHE B 1 52 ? -5.030 1.102 23.809 1.00 16.19 48 PHE B CA 1
ATOM 1410 C C . PHE B 1 52 ? -4.652 1.791 25.114 1.00 17.41 48 PHE B C 1
ATOM 1411 O O . PHE B 1 52 ? -5.010 1.308 26.183 1.00 18.61 48 PHE B O 1
ATOM 1419 N N . MET B 1 53 ? -3.922 2.904 25.004 1.00 16.67 49 MET B N 1
ATOM 1420 C CA . MET B 1 53 ? -3.369 3.664 26.136 1.00 14.55 49 MET B CA 1
ATOM 1421 C C . MET B 1 53 ? -2.216 2.960 26.844 1.00 17.07 49 MET B C 1
ATOM 1422 O O . MET B 1 53 ? -1.825 3.366 27.934 1.00 15.20 49 MET B O 1
ATOM 1427 N N . LYS B 1 54 ? -1.643 1.933 26.221 1.00 13.46 50 LYS B N 1
ATOM 1428 C CA . LYS B 1 54 ? -0.496 1.270 26.836 1.00 14.22 50 LYS B CA 1
ATOM 1429 C C . LYS B 1 54 ? 0.627 2.267 27.123 1.00 16.67 50 LYS B C 1
ATOM 1430 O O . LYS B 1 54 ? 0.979 3.133 26.297 1.00 16.13 50 LYS B O 1
ATOM 1436 N N . GLY B 1 55 ? 1.146 2.164 28.341 1.00 15.79 51 GLY B N 1
ATOM 1437 C CA . GLY B 1 55 ? 2.190 3.046 28.820 1.00 14.96 51 GLY B CA 1
ATOM 1438 C C . GLY B 1 55 ? 1.733 4.373 29.398 1.00 15.85 51 GLY B C 1
ATOM 1439 O O . GLY B 1 55 ? 2.571 5.163 29.857 1.00 19.16 51 GLY B O 1
ATOM 1440 N N . LEU B 1 56 ? 0.425 4.640 29.372 1.00 15.60 52 LEU B N 1
ATOM 1441 C CA . LEU B 1 56 ? -0.080 5.886 29.948 1.00 12.40 52 LEU B CA 1
ATOM 1442 C C . LEU B 1 56 ? 0.226 5.884 31.428 1.00 14.36 52 LEU B C 1
ATOM 1443 O O . LEU B 1 56 ? 0.475 6.925 32.030 1.00 14.26 52 LEU B O 1
ATOM 1448 N N . TYR B 1 57 ? 0.193 4.693 32.009 1.00 13.30 53 TYR B N 1
ATOM 1449 C CA . TYR B 1 57 ? 0.408 4.522 33.444 1.00 14.43 53 TYR B CA 1
ATOM 1450 C C . TYR B 1 57 ? 1.647 3.686 33.730 1.00 17.61 53 TYR B C 1
ATOM 1451 O O . TYR B 1 57 ? 1.966 2.756 32.994 1.00 16.62 53 TYR B O 1
ATOM 1460 N N . THR B 1 58 ? 2.325 4.020 34.822 1.00 19.15 54 THR B N 1
ATOM 1461 C CA . THR B 1 58 ? 3.455 3.235 35.301 1.00 19.77 54 THR B CA 1
ATOM 1462 C C . THR B 1 58 ? 3.008 1.870 35.815 1.00 20.87 54 THR B C 1
ATOM 1463 O O . THR B 1 58 ? 1.820 1.637 36.045 1.00 15.96 54 THR B O 1
ATOM 1467 N N . ASP B 1 59 ? 3.958 0.960 36.022 1.00 20.16 55 ASP B N 1
ATOM 1468 C CA A ASP B 1 59 ? 3.625 -0.347 36.565 0.61 21.83 55 ASP B CA 1
ATOM 1469 C CA B ASP B 1 59 ? 3.634 -0.347 36.583 0.39 21.87 55 ASP B CA 1
ATOM 1470 C C . ASP B 1 59 ? 2.881 -0.181 37.892 1.00 21.54 55 ASP B C 1
ATOM 1471 O O . ASP B 1 59 ? 1.889 -0.872 38.150 1.00 19.54 55 ASP B O 1
ATOM 1480 N N . ALA B 1 60 ? 3.345 0.758 38.716 1.00 16.91 56 ALA B N 1
ATOM 1481 C CA . ALA B 1 60 ? 2.718 1.006 40.007 1.00 18.71 56 ALA B CA 1
ATOM 1482 C C . ALA B 1 60 ? 1.308 1.549 39.811 1.00 16.32 56 ALA B C 1
ATOM 1483 O O . ALA B 1 60 ? 0.360 1.089 40.459 1.00 15.60 56 ALA B O 1
ATOM 1485 N N . GLU B 1 61 ? 1.164 2.501 38.892 1.00 16.38 57 GLU B N 1
ATOM 1486 C CA . GLU B 1 61 ? -0.140 3.140 38.660 1.00 16.84 57 GLU B CA 1
ATOM 1487 C C . GLU B 1 61 ? -1.193 2.189 38.075 1.00 15.92 57 GLU B C 1
ATOM 1488 O O . GLU B 1 61 ? -2.400 2.461 38.152 1.00 16.62 57 GLU B O 1
ATOM 1494 N N . MET B 1 62 ? -0.736 1.082 37.500 1.00 16.03 58 MET B N 1
ATOM 1495 C CA . MET B 1 62 ? -1.625 0.067 36.922 1.00 16.68 58 MET B CA 1
ATOM 1496 C C . MET B 1 62 ? -2.277 -0.795 37.997 1.00 17.31 58 MET B C 1
ATOM 1497 O O . MET B 1 62 ? -3.112 -1.645 37.700 1.00 18.19 58 MET B O 1
ATOM 1502 N N . LYS B 1 63 ? -1.876 -0.570 39.238 1.00 14.79 59 LYS B N 1
ATOM 1503 C CA . LYS B 1 63 ? -2.386 -1.313 40.389 1.00 16.76 59 LYS B CA 1
ATOM 1504 C C . LYS B 1 63 ? -3.191 -0.368 41.268 1.00 15.93 59 LYS B C 1
ATOM 1505 O O . LYS B 1 63 ? -2.655 0.609 41.790 1.00 15.97 59 LYS B O 1
ATOM 1511 N N . SER B 1 64 ? -4.476 -0.662 41.475 1.00 14.95 60 SER B N 1
ATOM 1512 C CA . SER B 1 64 ? -5.350 0.356 42.046 1.00 13.48 60 SER B CA 1
ATOM 1513 C C . SER B 1 64 ? -5.004 0.738 43.492 1.00 15.42 60 SER B C 1
ATOM 1514 O O . SER B 1 64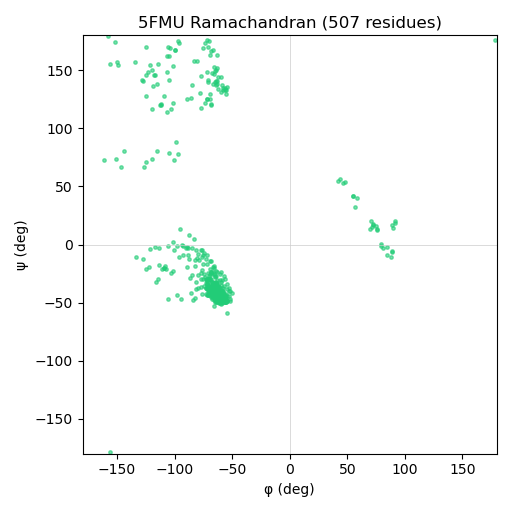 ? -5.303 1.848 43.923 1.00 17.18 60 SER B O 1
ATOM 1517 N N . GLU B 1 65 ? -4.363 -0.144 44.248 1.00 17.57 61 GLU B N 1
ATOM 1518 C CA . GLU B 1 65 ? -4.068 0.225 45.629 1.00 19.22 61 GLU B CA 1
ATOM 1519 C C . GLU B 1 65 ? -2.959 1.293 45.719 1.00 19.68 61 GLU B C 1
ATOM 1520 O O . GLU B 1 65 ? -2.731 1.865 46.782 1.00 18.77 61 GLU B O 1
ATOM 1526 N N . ASN B 1 66 ? -2.307 1.590 44.594 1.00 17.66 62 ASN B N 1
ATOM 1527 C CA . ASN B 1 66 ? -1.328 2.675 44.528 1.00 16.73 62 ASN B CA 1
ATOM 1528 C C . ASN B 1 66 ? -1.936 4.008 44.073 1.00 23.13 62 ASN B C 1
ATOM 1529 O O . ASN B 1 66 ? -1.232 5.020 43.965 1.00 21.89 62 ASN B O 1
ATOM 1534 N N . VAL B 1 67 ? -3.236 3.997 43.777 1.00 19.77 63 VAL B N 1
ATOM 1535 C CA . VAL B 1 67 ? -3.946 5.190 43.331 1.00 19.12 63 VAL B CA 1
ATOM 1536 C C . VAL B 1 67 ? -5.147 5.433 44.230 1.00 19.35 63 VAL B C 1
ATOM 1537 O O . VAL B 1 67 ? -6.290 5.240 43.826 1.00 22.21 63 VAL B O 1
ATOM 1541 N N . LYS B 1 68 ? -4.887 5.849 45.464 1.00 23.53 64 LYS B N 1
ATOM 1542 C CA . LYS B 1 68 ? -5.977 6.074 46.408 1.00 21.07 64 LYS B CA 1
ATOM 1543 C C . LYS B 1 68 ? -6.017 7.509 46.963 1.00 22.02 64 LYS B C 1
ATOM 1544 O O . LYS B 1 68 ? -7.046 7.953 47.463 1.00 25.95 64 LYS B O 1
ATOM 1550 N N . ASP B 1 69 ? -4.901 8.227 46.868 1.00 20.74 65 ASP B N 1
ATOM 1551 C CA . ASP B 1 69 ? -4.873 9.658 47.185 1.00 25.63 65 ASP B CA 1
ATOM 1552 C C . ASP B 1 69 ? -5.769 10.452 46.213 1.00 28.48 65 ASP B C 1
ATOM 1553 O O . ASP B 1 69 ? -5.789 10.145 45.029 1.00 22.71 65 ASP B O 1
ATOM 1558 N N . LYS B 1 70 ? -6.494 11.462 46.703 1.00 24.07 66 LYS B N 1
ATOM 1559 C CA . LYS B 1 70 ? -7.409 12.253 45.858 1.00 21.17 66 LYS B CA 1
ATOM 1560 C C . LYS B 1 70 ? -6.741 12.807 44.594 1.00 24.26 66 LYS B C 1
ATOM 1561 O O . LYS B 1 70 ? -7.275 12.679 43.475 1.00 24.62 66 LYS B O 1
ATOM 1565 N N . ASP B 1 71 ? -5.577 13.430 44.770 1.00 27.10 67 ASP B N 1
ATOM 1566 C CA . ASP B 1 71 ? -4.841 14.011 43.651 1.00 25.58 67 ASP B CA 1
ATOM 1567 C C . ASP B 1 71 ? -4.382 12.948 42.666 1.00 25.57 67 ASP B C 1
ATOM 1568 O O . ASP B 1 71 ? -4.342 13.188 41.459 1.00 21.29 67 ASP B O 1
ATOM 1573 N N . ALA B 1 72 ? -4.031 11.778 43.182 1.00 19.79 68 ALA B N 1
ATOM 1574 C CA . ALA B 1 72 ? -3.586 10.676 42.331 1.00 20.17 68 ALA B CA 1
ATOM 1575 C C . ALA B 1 72 ? -4.747 10.159 41.483 1.00 18.51 68 ALA B C 1
ATOM 1576 O O . ALA B 1 72 ? -4.577 9.873 40.289 1.00 19.59 68 ALA B O 1
ATOM 1578 N N . LYS B 1 73 ? -5.920 10.044 42.098 1.00 17.70 69 LYS B N 1
ATOM 1579 C CA . LYS B 1 73 ? -7.114 9.602 41.377 1.00 17.49 69 LYS B CA 1
ATOM 1580 C C . LYS B 1 73 ? -7.493 10.602 40.291 1.00 18.36 69 LYS B C 1
ATOM 1581 O O . LYS B 1 73 ? -7.831 10.226 39.162 1.00 19.92 69 LYS B O 1
ATOM 1587 N N . ILE B 1 74 ? -7.438 11.887 40.631 1.00 21.34 70 ILE B N 1
ATOM 1588 C CA . ILE B 1 74 ? -7.792 12.934 39.673 1.00 21.33 70 ILE B CA 1
ATOM 1589 C C . ILE B 1 74 ? -6.809 12.918 38.504 1.00 19.55 70 ILE B C 1
ATOM 1590 O O . ILE B 1 74 ? -7.207 12.975 37.339 1.00 20.57 70 ILE B O 1
ATOM 1595 N N . SER B 1 75 ? -5.527 12.789 38.810 1.00 17.33 71 SER B N 1
ATOM 1596 C CA . SER B 1 75 ? -4.499 12.721 37.772 1.00 21.00 71 SER B CA 1
ATOM 1597 C C . SER B 1 75 ? -4.667 11.500 36.856 1.00 19.32 71 SER B C 1
ATOM 1598 O O . SER B 1 75 ? -4.531 11.597 35.627 1.00 18.38 71 SER B O 1
ATOM 1601 N N . PHE B 1 76 ? -4.958 10.353 37.460 1.00 19.08 72 PHE B N 1
ATOM 1602 C CA . PHE B 1 76 ? -5.207 9.134 36.706 1.00 15.85 72 PHE B CA 1
ATOM 1603 C C . PHE B 1 76 ? -6.315 9.341 35.678 1.00 13.03 72 PHE B C 1
ATOM 1604 O O . PHE B 1 76 ? -6.156 8.996 34.487 1.00 16.02 72 PHE B O 1
ATOM 1612 N N . LEU B 1 77 ? -7.434 9.911 36.113 1.00 14.33 73 LEU B N 1
ATOM 1613 C CA . LEU B 1 77 ? -8.553 10.114 35.190 1.00 12.74 73 LEU B CA 1
ATOM 1614 C C . LEU B 1 77 ? -8.261 11.206 34.159 1.00 17.81 73 LEU B C 1
ATOM 1615 O O . LEU B 1 77 ? -8.651 11.084 32.979 1.00 18.74 73 LEU B O 1
ATOM 1620 N N . GLN B 1 78 ? -7.580 12.271 34.583 1.00 15.86 74 GLN B N 1
ATOM 1621 C CA . GLN B 1 78 ? -7.268 13.353 33.646 1.00 18.96 74 GLN B CA 1
ATOM 1622 C C . GLN B 1 78 ? -6.415 12.852 32.493 1.00 18.78 74 GLN B C 1
ATOM 1623 O O . GLN B 1 78 ? -6.612 13.276 31.360 1.00 16.94 74 GLN B O 1
ATOM 1629 N N . LYS B 1 79 ? -5.466 11.956 32.779 1.00 16.56 75 LYS B N 1
ATOM 1630 C CA . LYS B 1 79 ? -4.617 11.378 31.735 1.00 15.68 75 LYS B CA 1
ATOM 1631 C C . LYS B 1 79 ? -5.435 10.586 30.714 1.00 14.82 75 LYS B C 1
ATOM 1632 O O . LYS B 1 79 ? -5.206 10.701 29.523 1.00 13.48 75 LYS B O 1
ATOM 1638 N N . ALA B 1 80 ? -6.381 9.778 31.182 1.00 13.40 76 ALA B N 1
ATOM 1639 C CA . ALA B 1 80 ? -7.253 9.010 30.297 1.00 14.33 76 ALA B CA 1
ATOM 1640 C C . ALA B 1 80 ? -8.092 9.927 29.405 1.00 18.53 76 ALA B C 1
ATOM 1641 O O . ALA B 1 80 ? -8.201 9.711 28.192 1.00 14.61 76 ALA B O 1
ATOM 1643 N N . ILE B 1 81 ? -8.684 10.948 30.017 1.00 12.53 77 ILE B N 1
ATOM 1644 C CA . ILE B 1 81 ? -9.490 11.937 29.296 1.00 15.23 77 ILE B CA 1
ATOM 1645 C C . ILE B 1 81 ? -8.654 12.636 28.214 1.00 15.00 77 ILE B C 1
ATOM 1646 O O . ILE B 1 81 ? -9.081 12.741 27.052 1.00 13.81 77 ILE B O 1
ATOM 1651 N N . ASP B 1 82 ? -7.452 13.077 28.590 1.00 14.98 78 ASP B N 1
ATOM 1652 C CA . ASP B 1 82 ? -6.526 13.735 27.665 1.00 16.51 78 ASP B CA 1
ATOM 1653 C C . ASP B 1 82 ? -6.165 12.846 26.483 1.00 16.36 78 ASP B C 1
ATOM 1654 O O . ASP B 1 82 ? -6.238 13.279 25.322 1.00 15.94 78 ASP B O 1
ATOM 1659 N N . VAL B 1 83 ? -5.779 11.606 26.760 1.00 15.63 79 VAL B N 1
ATOM 1660 C CA . VAL B 1 83 ? -5.393 10.705 25.671 1.00 14.24 79 VAL B CA 1
ATOM 1661 C C . VAL B 1 83 ? -6.582 10.420 24.751 1.00 16.04 79 VAL B C 1
ATOM 1662 O O . VAL B 1 83 ? -6.450 10.436 23.530 1.00 15.21 79 VAL B O 1
ATOM 1666 N N . VAL B 1 84 ? -7.754 10.167 25.322 1.00 13.64 80 VAL B N 1
ATOM 1667 C CA . VAL B 1 84 ? -8.907 9.831 24.480 1.00 14.61 80 VAL B CA 1
ATOM 1668 C C . VAL B 1 84 ? -9.354 11.005 23.618 1.00 17.07 80 VAL B C 1
ATOM 1669 O O . VAL B 1 84 ? -9.740 10.819 22.465 1.00 16.79 80 VAL B O 1
ATOM 1673 N N . MET B 1 85 ? -9.273 12.217 24.158 1.00 14.72 81 MET B N 1
ATOM 1674 C CA . MET B 1 85 ? -9.592 13.396 23.354 1.00 16.84 81 MET B CA 1
ATOM 1675 C C . MET B 1 85 ? -8.594 13.575 22.211 1.00 18.18 81 MET B C 1
ATOM 1676 O O . MET B 1 85 ? -8.986 13.837 21.071 1.00 18.50 81 MET B O 1
ATOM 1681 N N . MET B 1 86 ? -7.311 13.413 22.520 1.00 16.82 82 MET B N 1
ATOM 1682 C CA . MET B 1 86 ? -6.244 13.579 21.540 1.00 13.05 82 MET B CA 1
ATOM 1683 C C . MET B 1 86 ? -6.324 12.529 20.432 1.00 17.54 82 MET B C 1
ATOM 1684 O O . MET B 1 86 ? -6.197 12.855 19.256 1.00 19.74 82 MET B O 1
ATOM 1689 N N . VAL B 1 87 ? -6.552 11.272 20.791 1.00 14.15 83 VAL B N 1
ATOM 1690 C CA . VAL B 1 87 ? -6.635 10.209 19.797 1.00 14.41 83 VAL B CA 1
ATOM 1691 C C . VAL B 1 87 ? -7.881 10.347 18.916 1.00 20.64 83 VAL B C 1
ATOM 1692 O O . VAL B 1 87 ? -7.826 10.131 17.712 1.00 18.62 83 VAL B O 1
ATOM 1696 N N . SER B 1 88 ? -9.009 10.718 19.512 1.00 17.39 84 SER B N 1
ATOM 1697 C CA . SER B 1 88 ? -10.268 10.779 18.784 1.00 16.59 84 SER B CA 1
ATOM 1698 C C . SER B 1 88 ? -10.464 12.115 18.085 1.00 19.63 84 SER B C 1
ATOM 1699 O O . SER B 1 88 ? -11.181 12.199 17.083 1.00 19.13 84 SER B O 1
ATOM 1702 N N . GLY B 1 89 ? -9.875 13.170 18.641 1.00 20.39 85 GLY B N 1
ATOM 1703 C CA . GLY B 1 89 ? -10.135 14.520 18.169 1.00 19.57 85 GLY B CA 1
ATOM 1704 C C . GLY B 1 89 ? -11.521 15.015 18.546 1.00 25.30 85 GLY B C 1
ATOM 1705 O O . GLY B 1 89 ? -12.014 15.989 17.968 1.00 25.16 85 GLY B O 1
ATOM 1706 N N . GLU B 1 90 ? -12.154 14.342 19.510 1.00 19.77 86 GLU B N 1
ATOM 1707 C CA . GLU B 1 90 ? -13.462 14.740 20.020 1.00 19.83 86 GLU B CA 1
ATOM 1708 C C . GLU B 1 90 ? -13.351 15.343 21.402 1.00 25.11 86 GLU B C 1
ATOM 1709 O O . GLU B 1 90 ? -12.492 14.940 22.182 1.00 24.88 86 GLU B O 1
ATOM 1715 N N . PRO B 1 91 ? -14.234 16.295 21.717 1.00 26.02 87 PRO B N 1
ATOM 1716 C CA . PRO B 1 91 ? -14.329 16.853 23.067 1.00 22.97 87 PRO B CA 1
ATOM 1717 C C . PRO B 1 91 ? -14.952 15.858 24.050 1.00 23.55 87 PRO B C 1
ATOM 1718 O O . PRO B 1 91 ? -15.779 15.027 23.661 1.00 26.03 87 PRO B O 1
ATOM 1722 N N . LEU B 1 92 ? -14.537 15.935 25.309 1.00 19.20 88 LEU B N 1
ATOM 1723 C CA . LEU B 1 92 ? -15.227 15.246 26.391 1.00 19.42 88 LEU B CA 1
ATOM 1724 C C . LEU B 1 92 ? -15.508 16.246 27.486 1.00 22.81 88 LEU B C 1
ATOM 1725 O O . LEU B 1 92 ? -14.662 17.083 27.782 1.00 25.59 88 LEU B O 1
ATOM 1730 N N . ALA B 1 93 ? -16.675 16.135 28.109 1.00 22.10 89 ALA B N 1
ATOM 1731 C CA . ALA B 1 93 ? -17.081 17.106 29.117 1.00 24.29 89 ALA B CA 1
ATOM 1732 C C . ALA B 1 93 ? -16.684 16.679 30.527 1.00 23.98 89 ALA B C 1
ATOM 1733 O O . ALA B 1 93 ? -16.793 17.461 31.471 1.00 24.88 89 ALA B O 1
ATOM 1735 N N . ALA B 1 94 ? -16.204 15.446 30.667 1.00 22.04 90 ALA B N 1
ATOM 1736 C CA . ALA B 1 94 ? -15.928 14.889 31.990 1.00 19.34 90 ALA B CA 1
ATOM 1737 C C . ALA B 1 94 ? -14.839 15.651 32.732 1.00 19.72 90 ALA B C 1
ATOM 1738 O O . ALA B 1 94 ? -13.814 16.014 32.159 1.00 22.41 90 ALA B O 1
ATOM 1740 N N . LYS B 1 95 ? -15.074 15.870 34.021 1.00 24.05 91 LYS B N 1
ATOM 1741 C CA . LYS B 1 95 ? -14.122 16.546 34.886 1.00 26.79 91 LYS B CA 1
ATOM 1742 C C . LYS B 1 95 ? -13.732 15.600 36.013 1.00 18.86 91 LYS B C 1
ATOM 1743 O O . LYS B 1 95 ? -14.578 15.223 36.822 1.00 23.22 91 LYS B O 1
ATOM 1749 N N . PRO B 1 96 ? -12.451 15.217 36.067 1.00 23.72 92 PRO B N 1
ATOM 1750 C CA . PRO B 1 96 ? -11.986 14.214 37.036 1.00 21.92 92 PRO B CA 1
ATOM 1751 C C . PRO B 1 96 ? -12.345 14.491 38.499 1.00 22.41 92 PRO B C 1
ATOM 1752 O O . PRO B 1 96 ? -12.682 13.551 39.219 1.00 21.33 92 PRO B O 1
ATOM 1756 N N . ALA B 1 97 ? -12.269 15.744 38.947 1.00 21.79 93 ALA B N 1
ATOM 1757 C CA . ALA B 1 97 ? -12.568 16.040 40.350 1.00 24.70 93 ALA B CA 1
ATOM 1758 C C . ALA B 1 97 ? -14.013 15.695 40.672 1.00 21.82 93 ALA B C 1
ATOM 1759 O O . ALA B 1 97 ? -14.326 15.209 41.766 1.00 26.94 93 ALA B O 1
ATOM 1761 N N . ARG B 1 98 ? -14.896 15.933 39.705 1.00 27.64 94 ARG B N 1
ATOM 1762 C CA . ARG B 1 98 ? -16.302 15.592 39.861 1.00 27.91 94 ARG B CA 1
ATOM 1763 C C . ARG B 1 98 ? -16.500 14.077 39.854 1.00 23.21 94 ARG B C 1
ATOM 1764 O O . ARG B 1 98 ? -17.250 13.547 40.667 1.00 26.40 94 ARG B O 1
ATOM 1769 N N . ILE B 1 99 ? -15.822 13.385 38.942 1.00 23.50 95 ILE B N 1
ATOM 1770 C CA . ILE B 1 99 ? -15.908 11.929 38.874 1.00 19.86 95 ILE B CA 1
ATOM 1771 C C . ILE B 1 99 ? -15.488 11.297 40.209 1.00 19.96 95 ILE B C 1
ATOM 1772 O O . ILE B 1 99 ? -16.165 10.414 40.738 1.00 21.70 95 ILE B O 1
ATOM 1777 N N . VAL B 1 100 ? -14.373 11.768 40.745 1.00 20.73 96 VAL B N 1
ATOM 1778 C CA . VAL B 1 100 ? -13.826 11.232 41.979 1.00 19.71 96 VAL B CA 1
ATOM 1779 C C . VAL B 1 100 ? -14.761 11.485 43.173 1.00 27.04 96 VAL B C 1
ATOM 1780 O O . VAL B 1 100 ? -14.769 10.721 44.142 1.00 25.52 96 VAL B O 1
ATOM 1784 N N . ALA B 1 101 ? -15.559 12.545 43.088 1.00 24.50 97 ALA B N 1
ATOM 1785 C CA . ALA B 1 101 ? -16.525 12.865 44.131 1.00 28.57 97 ALA B CA 1
ATOM 1786 C C . ALA B 1 101 ? -17.825 12.098 43.930 1.00 24.38 97 ALA B C 1
ATOM 1787 O O . ALA B 1 101 ? -18.753 12.189 44.743 1.00 30.78 97 ALA B O 1
ATOM 1789 N N . GLY B 1 102 ? -17.893 11.340 42.843 1.00 27.90 98 GLY B N 1
ATOM 1790 C CA . GLY B 1 102 ? -19.033 10.491 42.572 1.00 25.72 98 GLY B CA 1
ATOM 1791 C C . GLY B 1 102 ? -20.143 11.176 41.796 1.00 30.34 98 GLY B C 1
ATOM 1792 O O . GLY B 1 102 ? -21.267 10.687 41.749 1.00 31.58 98 GLY B O 1
ATOM 1793 N N . HIS B 1 103 ? -19.825 12.299 41.167 1.00 25.58 99 HIS B N 1
ATOM 1794 C CA . HIS B 1 103 ? -20.838 13.087 40.483 1.00 26.50 99 HIS B CA 1
ATOM 1795 C C . HIS B 1 103 ? -20.781 12.932 38.975 1.00 26.94 99 HIS B C 1
ATOM 1796 O O . HIS B 1 103 ? -19.827 12.376 38.445 1.00 23.67 99 HIS B O 1
ATOM 1803 N N . GLU B 1 104 ? -21.815 13.433 38.308 1.00 25.06 100 GLU B N 1
ATOM 1804 C CA . GLU B 1 104 ? -21.910 13.429 36.842 1.00 27.31 100 GLU B CA 1
ATOM 1805 C C . GLU B 1 104 ? -21.557 12.091 36.193 1.00 22.81 100 GLU B C 1
ATOM 1806 O O . GLU B 1 104 ? -20.731 12.046 35.278 1.00 20.33 100 GLU B O 1
ATOM 1812 N N . PRO B 1 105 ? -22.199 11.004 36.640 1.00 24.46 101 PRO B N 1
ATOM 1813 C CA . PRO B 1 105 ? -21.897 9.685 36.073 1.00 20.10 101 PRO B CA 1
ATOM 1814 C C . PRO B 1 105 ? -22.180 9.630 34.572 1.00 21.54 101 PRO B C 1
ATOM 1815 O O . PRO B 1 105 ? -21.564 8.817 33.893 1.00 17.64 101 PRO B O 1
ATOM 1819 N N . GLU B 1 106 ? -23.088 10.471 34.069 1.00 18.01 102 GLU B N 1
ATOM 1820 C CA . GLU B 1 106 ? -23.373 10.495 32.643 1.00 18.70 102 GLU B CA 1
ATOM 1821 C C . GLU B 1 106 ? -22.117 10.878 31.849 1.00 21.26 102 GLU B C 1
ATOM 1822 O O . GLU B 1 106 ? -21.822 10.279 30.808 1.00 17.17 102 GLU B O 1
ATOM 1828 N N . ARG B 1 107 ? -21.356 11.836 32.362 1.00 18.89 103 ARG B N 1
ATOM 1829 C CA . ARG B 1 107 ? -20.112 12.243 31.713 1.00 17.31 103 ARG B CA 1
ATOM 1830 C C . ARG B 1 107 ? -19.034 11.166 31.845 1.00 18.51 103 ARG B C 1
ATOM 1831 O O . ARG B 1 107 ? -18.222 10.966 30.938 1.00 18.96 103 ARG B O 1
ATOM 1835 N N . THR B 1 108 ? -19.026 10.482 32.982 1.00 17.92 104 THR B N 1
ATOM 1836 C CA . THR B 1 108 ? -18.113 9.373 33.193 1.00 13.97 104 THR B CA 1
ATOM 1837 C C . THR B 1 108 ? -18.383 8.284 32.176 1.00 15.67 104 THR B C 1
ATOM 1838 O O . THR B 1 108 ? -17.461 7.743 31.555 1.00 13.55 104 THR B O 1
ATOM 1842 N N . ASN B 1 109 ? -19.667 7.986 31.979 1.00 15.73 105 ASN B N 1
ATOM 1843 C CA . ASN B 1 109 ? -20.039 6.985 30.991 1.00 13.97 105 ASN B CA 1
ATOM 1844 C C . ASN B 1 109 ? -19.708 7.409 29.560 1.00 15.00 105 ASN B C 1
ATOM 1845 O O . ASN B 1 109 ? -19.374 6.570 28.743 1.00 15.00 105 ASN B O 1
ATOM 1850 N N . GLU B 1 110 ? -19.787 8.699 29.255 1.00 13.08 106 GLU B N 1
ATOM 1851 C CA . GLU B 1 110 ? -19.379 9.156 27.918 1.00 14.68 106 GLU B CA 1
ATOM 1852 C C . GLU B 1 110 ? -17.884 8.883 27.702 1.00 14.56 106 GLU B C 1
ATOM 1853 O O . GLU B 1 110 ? -17.474 8.520 26.592 1.00 15.37 106 GLU B O 1
ATOM 1859 N N . LEU B 1 111 ? -17.090 9.067 28.750 1.00 14.52 107 LEU B N 1
ATOM 1860 C CA . LEU B 1 111 ? -15.656 8.762 28.708 1.00 12.27 107 LEU B CA 1
ATOM 1861 C C . LEU B 1 111 ? -15.476 7.292 28.390 1.00 13.94 107 LEU B C 1
ATOM 1862 O O . LEU B 1 111 ? -14.718 6.942 27.507 1.00 13.79 107 LEU B O 1
ATOM 1867 N N . LEU B 1 112 ? -16.166 6.434 29.135 1.00 12.16 108 LEU B N 1
ATOM 1868 C CA . LEU B 1 112 ? -16.014 4.998 28.940 1.00 11.41 108 LEU B CA 1
ATOM 1869 C C . LEU B 1 112 ? -16.433 4.581 27.532 1.00 14.92 108 LEU B C 1
ATOM 1870 O O . LEU B 1 112 ? -15.825 3.675 26.935 1.00 13.24 108 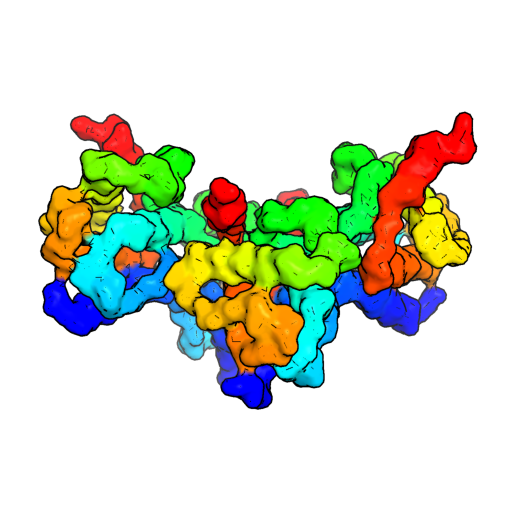LEU B O 1
ATOM 1875 N N . GLN B 1 113 ? -17.469 5.232 27.000 1.00 13.18 109 GLN B N 1
ATOM 1876 C CA . GLN B 1 113 ? -17.955 4.898 25.656 1.00 13.09 109 GLN B CA 1
ATOM 1877 C C . GLN B 1 113 ? -16.931 5.283 24.593 1.00 14.53 109 GLN B C 1
ATOM 1878 O O . GLN B 1 113 ? -16.715 4.546 23.617 1.00 14.81 109 GLN B O 1
ATOM 1884 N N . LEU B 1 114 ? -16.309 6.440 24.768 1.00 13.06 110 LEU B N 1
ATOM 1885 C CA . LEU B 1 114 ? -15.304 6.882 23.801 1.00 14.20 110 LEU B CA 1
ATOM 1886 C C . LEU B 1 114 ? -14.046 6.010 23.908 1.00 14.70 110 LEU B C 1
ATOM 1887 O O . LEU B 1 114 ? -13.425 5.703 22.911 1.00 15.25 110 LEU B O 1
ATOM 1892 N N . ILE B 1 115 ? -13.696 5.572 25.112 1.00 14.09 111 ILE B N 1
ATOM 1893 C CA . ILE B 1 115 ? -12.611 4.610 25.243 1.00 14.23 111 ILE B CA 1
ATOM 1894 C C . ILE B 1 115 ? -12.933 3.345 24.447 1.00 14.71 111 ILE B C 1
ATOM 1895 O O . ILE B 1 115 ? -12.084 2.815 23.745 1.00 15.14 111 ILE B O 1
ATOM 1900 N N . GLY B 1 116 ? -14.172 2.866 24.562 1.00 13.65 112 GLY B N 1
ATOM 1901 C CA . GLY B 1 116 ? -14.584 1.656 23.878 1.00 14.05 112 GLY B CA 1
ATOM 1902 C C . GLY B 1 116 ? -14.517 1.825 22.363 1.00 16.18 112 GLY B C 1
ATOM 1903 O O . GLY B 1 116 ? -14.120 0.911 21.650 1.00 18.03 112 GLY B O 1
ATOM 1904 N N . LYS B 1 117 ? -14.886 2.995 21.875 1.00 15.98 113 LYS B N 1
ATOM 1905 C CA . LYS B 1 117 ? -14.757 3.257 20.447 1.00 16.43 113 LYS B CA 1
ATOM 1906 C C . LYS B 1 117 ? -13.290 3.256 19.997 1.00 17.85 113 LYS B C 1
ATOM 1907 O O . LYS B 1 117 ? -12.936 2.629 18.983 1.00 17.87 113 LYS B O 1
ATOM 1913 N N . CYS B 1 118 ? -12.448 3.964 20.741 1.00 15.58 114 CYS B N 1
ATOM 1914 C CA . CYS B 1 118 ? -11.048 4.155 20.356 1.00 15.27 114 CYS B CA 1
ATOM 1915 C C . CYS B 1 118 ? -10.260 2.860 20.387 1.00 17.70 114 CYS B C 1
ATOM 1916 O O . CYS B 1 118 ? -9.348 2.672 19.596 1.00 20.43 114 CYS B O 1
ATOM 1919 N N . CYS B 1 119 ? -10.596 1.967 21.312 1.00 14.45 115 CYS B N 1
ATOM 1920 C CA . CYS B 1 119 ? -9.745 0.795 21.508 1.00 16.56 115 CYS B CA 1
ATOM 1921 C C . CYS B 1 119 ? -9.879 -0.212 20.362 1.00 21.90 115 CYS B C 1
ATOM 1922 O O . CYS B 1 119 ? -9.058 -1.124 20.235 1.00 22.12 115 CYS B O 1
ATOM 1925 N N . LEU B 1 120 ? -10.890 -0.035 19.508 1.00 17.05 116 LEU B N 1
ATOM 1926 C CA . LEU B 1 120 ? -11.070 -0.933 18.369 1.00 20.09 116 LEU B CA 1
ATOM 1927 C C . LEU B 1 120 ? -10.127 -0.632 17.208 1.00 22.56 116 LEU B C 1
ATOM 1928 O O . LEU B 1 120 ? -10.002 -1.439 16.290 1.00 24.89 116 LEU B O 1
ATOM 1933 N N . SER B 1 121 ? -9.486 0.526 17.246 1.00 22.02 117 SER B N 1
ATOM 1934 C CA . SER B 1 121 ? -8.550 0.907 16.190 1.00 24.27 117 SER B CA 1
ATOM 1935 C C . SER B 1 121 ? -7.313 0.014 16.123 1.00 24.25 117 SER B C 1
ATOM 1936 O O . SER B 1 121 ? -6.808 -0.469 17.128 1.00 21.25 117 SER B O 1
ATOM 1939 N N . LYS B 1 122 ? -6.805 -0.192 14.920 1.00 18.52 118 LYS B N 1
ATOM 1940 C CA . LYS B 1 122 ? -5.557 -0.925 14.780 1.00 22.04 118 LYS B CA 1
ATOM 1941 C C . LYS B 1 122 ? -4.354 -0.075 15.174 1.00 21.37 118 LYS B C 1
ATOM 1942 O O . LYS B 1 122 ? -3.273 -0.614 15.420 1.00 22.93 118 LYS B O 1
ATOM 1948 N N . LEU B 1 123 ? -4.535 1.245 15.245 1.00 20.73 119 LEU B N 1
ATOM 1949 C CA . LEU B 1 123 ? -3.402 2.157 15.385 1.00 21.02 119 LEU B CA 1
ATOM 1950 C C . LEU B 1 123 ? -2.955 2.340 16.825 1.00 20.55 119 LEU B C 1
ATOM 1951 O O . LEU B 1 123 ? -3.777 2.493 17.733 1.00 22.96 119 LEU B O 1
ATOM 1956 N N . SER B 1 124 ? -1.640 2.340 17.012 1.00 20.63 120 SER B N 1
ATOM 1957 C CA . SER B 1 124 ? -1.024 2.553 18.311 1.00 19.71 120 SER B CA 1
ATOM 1958 C C . SER B 1 124 ? -1.331 3.946 18.874 1.00 20.78 120 SER B C 1
ATOM 1959 O O . SER B 1 124 ? -1.359 4.928 18.141 1.00 20.06 120 SER B O 1
ATOM 1962 N N . SER B 1 125 ? -1.565 4.026 20.181 1.00 17.01 121 SER B N 1
ATOM 1963 C CA . SER B 1 125 ? -1.804 5.310 20.838 1.00 17.83 121 SER B CA 1
ATOM 1964 C C . SER B 1 125 ? -0.521 5.885 21.448 1.00 15.38 121 SER B C 1
ATOM 1965 O O . SER B 1 125 ? -0.567 6.846 22.228 1.00 17.30 121 SER B O 1
ATOM 1968 N N . ASP B 1 126 ? 0.625 5.324 21.067 1.00 19.35 122 ASP B N 1
ATOM 1969 C CA . ASP B 1 126 ? 1.905 5.691 21.685 1.00 20.95 122 ASP B CA 1
ATOM 1970 C C . ASP B 1 126 ? 2.226 7.188 21.570 1.00 17.96 122 ASP B C 1
ATOM 1971 O O . ASP B 1 126 ? 2.704 7.788 22.519 1.00 20.00 122 ASP B O 1
ATOM 1976 N N . GLU B 1 127 ? 1.947 7.802 20.420 1.00 21.14 123 GLU B N 1
ATOM 1977 C CA . GLU B 1 127 ? 2.264 9.227 20.256 1.00 17.99 123 GLU B CA 1
ATOM 1978 C C . GLU B 1 127 ? 1.367 10.111 21.108 1.00 20.54 123 GLU B C 1
ATOM 1979 O O . GLU B 1 127 ? 1.819 11.113 21.668 1.00 17.96 123 GLU B O 1
ATOM 1981 N N . ALA B 1 128 ? 0.091 9.741 21.238 1.00 17.27 124 ALA B N 1
ATOM 1982 C CA . ALA B 1 128 ? -0.809 10.521 22.071 1.00 15.90 124 ALA B CA 1
ATOM 1983 C C . ALA B 1 128 ? -0.402 10.398 23.546 1.00 14.97 124 ALA B C 1
ATOM 1984 O O . ALA B 1 128 ? -0.430 11.378 24.297 1.00 16.73 124 ALA B O 1
ATOM 1986 N N . VAL B 1 129 ? -0.049 9.186 23.957 1.00 16.51 125 VAL B N 1
ATOM 1987 C CA . VAL B 1 129 ? 0.422 8.975 25.324 1.00 16.23 125 VAL B CA 1
ATOM 1988 C C . VAL B 1 129 ? 1.659 9.834 25.569 1.00 17.36 125 VAL B C 1
ATOM 1989 O O . VAL B 1 129 ? 1.745 10.523 26.581 1.00 18.87 125 VAL B O 1
ATOM 1993 N N . LYS B 1 130 ? 2.593 9.831 24.618 1.00 18.99 126 LYS B N 1
ATOM 1994 C CA . LYS B 1 130 ? 3.808 10.643 24.758 1.00 19.23 126 LYS B CA 1
ATOM 1995 C C . LYS B 1 130 ? 3.471 12.130 24.929 1.00 19.89 126 LYS B C 1
ATOM 1996 O O . LYS B 1 130 ? 4.014 12.805 25.807 1.00 22.26 126 LYS B O 1
ATOM 2000 N N . ARG B 1 131 ? 2.567 12.639 24.096 1.00 16.59 127 ARG B N 1
ATOM 2001 C CA . ARG B 1 131 ? 2.189 14.050 24.165 1.00 17.97 127 ARG B CA 1
ATOM 2002 C C . ARG B 1 131 ? 1.502 14.420 25.474 1.00 22.77 127 ARG B C 1
ATOM 2003 O O . ARG B 1 131 ? 1.716 15.504 26.020 1.00 26.94 127 ARG B O 1
ATOM 2011 N N . VAL B 1 132 ? 0.667 13.523 25.984 1.00 19.45 128 VAL B N 1
ATOM 2012 C CA . VAL B 1 132 ? -0.062 13.802 27.211 1.00 15.76 128 VAL B CA 1
ATOM 2013 C C . VAL B 1 132 ? 0.843 13.787 28.434 1.00 21.25 128 VAL B C 1
ATOM 2014 O O . VAL B 1 132 ? 0.679 14.596 29.354 1.00 24.39 128 VAL B O 1
ATOM 2018 N N . LEU B 1 133 ? 1.794 12.868 28.447 1.00 20.04 129 LEU B N 1
ATOM 2019 C CA . LEU B 1 133 ? 2.739 12.770 29.557 1.00 21.94 129 LEU B CA 1
ATOM 2020 C C . LEU B 1 133 ? 3.836 13.839 29.509 1.00 31.36 129 LEU B C 1
ATOM 2021 O O . LEU B 1 133 ? 4.422 14.185 30.543 1.00 26.90 129 LEU B O 1
ATOM 2026 N N . ALA B 1 134 ? 4.108 14.357 28.313 1.00 27.65 130 ALA B N 1
ATOM 2027 C CA . ALA B 1 134 ? 5.144 15.377 28.129 1.00 32.66 130 ALA B CA 1
ATOM 2028 C C . ALA B 1 134 ? 4.905 16.579 29.040 1.00 35.81 130 ALA B C 1
ATOM 2029 O O . ALA B 1 134 ? 3.785 17.079 29.144 1.00 45.47 130 ALA B O 1
ATOM 2031 N N . GLY B 1 135 ? 5.961 17.028 29.711 1.00 46.27 131 GLY B N 1
ATOM 2032 C CA . GLY B 1 135 ? 5.861 18.156 30.620 1.00 44.65 131 GLY B CA 1
ATOM 2033 C C . GLY B 1 135 ? 4.908 17.913 31.776 1.00 49.24 131 GLY B C 1
ATOM 2034 O O . GLY B 1 135 ? 5.331 17.619 32.897 1.00 57.61 131 GLY B O 1
ATOM 2035 N N . MET C 1 5 ? -16.708 28.634 0.074 1.00 48.90 1 MET C N 1
ATOM 2036 C CA . MET C 1 5 ? -17.278 27.682 1.023 1.00 50.51 1 MET C CA 1
ATOM 2037 C C . MET C 1 5 ? -18.797 27.777 1.108 1.00 55.21 1 MET C C 1
ATOM 2038 O O . MET C 1 5 ? -19.402 28.796 0.764 1.00 63.08 1 MET C O 1
ATOM 2043 N N . ASN C 1 6 ? -19.387 26.690 1.588 1.00 50.04 2 ASN C N 1
ATOM 2044 C CA . ASN C 1 6 ? -20.813 26.574 1.847 1.00 42.45 2 ASN C CA 1
ATOM 2045 C C . ASN C 1 6 ? -21.066 25.154 2.339 1.00 46.21 2 ASN C C 1
ATOM 2046 O O . ASN C 1 6 ? -20.139 24.337 2.366 1.00 40.15 2 ASN C O 1
ATOM 2051 N N . ALA C 1 7 ? -22.305 24.854 2.717 1.00 38.09 3 ALA C N 1
ATOM 2052 C CA . ALA C 1 7 ? -22.623 23.564 3.328 1.00 36.70 3 ALA C CA 1
ATOM 2053 C C . ALA C 1 7 ? -22.400 22.387 2.376 1.00 34.77 3 ALA C C 1
ATOM 2054 O O . ALA C 1 7 ? -22.050 21.290 2.807 1.00 28.81 3 ALA C O 1
ATOM 2056 N N . ALA C 1 8 ? -22.604 22.609 1.082 1.00 32.04 4 ALA C N 1
ATOM 2057 C CA . ALA C 1 8 ? -22.421 21.543 0.106 1.00 31.06 4 ALA C CA 1
ATOM 2058 C C . ALA C 1 8 ? -20.952 21.104 0.027 1.00 26.94 4 ALA C C 1
ATOM 2059 O O . ALA C 1 8 ? -20.657 19.930 -0.188 1.00 30.68 4 ALA C O 1
ATOM 2061 N N . VAL C 1 9 ? -20.038 22.051 0.199 1.00 28.55 5 VAL C N 1
ATOM 2062 C CA . VAL C 1 9 ? -18.608 21.743 0.200 1.00 29.78 5 VAL C CA 1
ATOM 2063 C C . VAL C 1 9 ? -18.251 20.821 1.375 1.00 28.98 5 VAL C C 1
ATOM 2064 O O . VAL C 1 9 ? -17.568 19.810 1.204 1.00 23.66 5 VAL C O 1
ATOM 2068 N N . VAL C 1 10 ? -18.718 21.169 2.568 1.00 27.55 6 VAL C N 1
ATOM 2069 C CA . VAL C 1 10 ? -18.536 20.315 3.738 1.00 26.51 6 VAL C CA 1
ATOM 2070 C C . VAL C 1 10 ? -19.086 18.909 3.506 1.00 27.72 6 VAL C C 1
ATOM 2071 O O . VAL C 1 10 ? -18.422 17.919 3.799 1.00 25.43 6 VAL C O 1
ATOM 2075 N N . ARG C 1 11 ? -20.297 18.813 2.963 1.00 23.37 7 ARG C N 1
ATOM 2076 C CA . ARG C 1 11 ? -20.921 17.508 2.762 1.00 22.87 7 ARG C CA 1
ATOM 2077 C C . ARG C 1 11 ? -20.118 16.649 1.784 1.00 24.09 7 ARG C C 1
ATOM 2078 O O . ARG C 1 11 ? -20.025 15.428 1.952 1.00 24.14 7 ARG C O 1
ATOM 2082 N N . ARG C 1 12 ? -19.546 17.282 0.760 1.00 24.38 8 ARG C N 1
ATOM 2083 C CA . ARG C 1 12 ? -18.710 16.559 -0.197 1.00 22.32 8 ARG C CA 1
ATOM 2084 C C . ARG C 1 12 ? -17.431 16.042 0.465 1.00 20.60 8 ARG C C 1
ATOM 2085 O O . ARG C 1 12 ? -16.970 14.949 0.155 1.00 23.48 8 ARG C O 1
ATOM 2093 N N . THR C 1 13 ? -16.864 16.822 1.374 1.00 21.48 9 THR C N 1
ATOM 2094 C CA . THR C 1 13 ? -15.663 16.367 2.080 1.00 21.18 9 THR C CA 1
ATOM 2095 C C . THR C 1 13 ? -16.060 15.188 2.982 1.00 21.03 9 THR C C 1
ATOM 2096 O O . THR C 1 13 ? -15.360 14.164 3.051 1.00 18.81 9 THR C O 1
ATOM 2100 N N . GLN C 1 14 ? -17.212 15.303 3.635 1.00 22.11 10 GLN C N 1
ATOM 2101 C CA . GLN C 1 14 ? -17.711 14.208 4.463 1.00 22.00 10 GLN C CA 1
ATOM 2102 C C . GLN C 1 14 ? -17.953 12.925 3.664 1.00 23.48 10 GLN C C 1
ATOM 2103 O O . GLN C 1 14 ? -17.616 11.843 4.130 1.00 22.89 10 GLN C O 1
ATOM 2109 N N . GLU C 1 15 ? -18.517 13.035 2.458 1.00 21.79 11 GLU C N 1
ATOM 2110 C CA A GLU C 1 15 ? -18.768 11.874 1.607 0.53 23.03 11 GLU C CA 1
ATOM 2111 C CA B GLU C 1 15 ? -18.766 11.852 1.637 0.47 23.02 11 GLU C CA 1
ATOM 2112 C C . GLU C 1 15 ? -17.476 11.253 1.072 1.00 20.99 11 GLU C C 1
ATOM 2113 O O . GLU C 1 15 ? -17.377 10.034 0.907 1.00 21.54 11 GLU C O 1
ATOM 2124 N N . ALA C 1 16 ? -16.497 12.111 0.784 1.00 18.99 12 ALA C N 1
ATOM 2125 C CA . ALA C 1 16 ? -15.207 11.694 0.229 1.00 22.48 12 ALA C CA 1
ATOM 2126 C C . ALA C 1 16 ? -14.328 10.949 1.244 1.00 18.86 12 ALA C C 1
ATOM 2127 O O . ALA C 1 16 ? -13.638 9.982 0.886 1.00 18.18 12 ALA C O 1
ATOM 2129 N N . LEU C 1 17 ? -14.352 11.390 2.502 1.00 18.78 13 LEU C N 1
ATOM 2130 C CA . LEU C 1 17 ? -13.459 10.810 3.517 1.00 16.77 13 LEU C CA 1
ATOM 2131 C C . LEU C 1 17 ? -14.171 9.965 4.558 1.00 18.33 13 LEU C C 1
ATOM 2132 O O . LEU C 1 17 ? -13.542 9.121 5.197 1.00 18.15 13 LEU C O 1
ATOM 2137 N N . GLY C 1 18 ? -15.478 10.164 4.697 1.00 21.15 14 GLY C N 1
ATOM 2138 C CA . GLY C 1 18 ? -16.211 9.571 5.806 1.00 21.03 14 GLY C CA 1
ATOM 2139 C C . GLY C 1 18 ? -16.382 8.061 5.773 1.00 23.16 14 GLY C C 1
ATOM 2140 O O . GLY C 1 18 ? -16.786 7.459 6.774 1.00 25.35 14 GLY C O 1
ATOM 2141 N N . LYS C 1 19 ? -16.113 7.452 4.624 1.00 19.79 15 LYS C N 1
ATOM 2142 C CA . LYS C 1 19 ? -16.158 5.991 4.493 1.00 14.73 15 LYS C CA 1
ATOM 2143 C C . LYS C 1 19 ? -14.761 5.386 4.541 1.00 17.78 15 LYS C C 1
ATOM 2144 O O . LYS C 1 19 ? -14.609 4.161 4.531 1.00 19.72 15 LYS C O 1
ATOM 2150 N N . VAL C 1 20 ? -13.755 6.255 4.596 1.00 16.88 16 VAL C N 1
ATOM 2151 C CA . VAL C 1 20 ? -12.355 5.863 4.500 1.00 17.68 16 VAL C CA 1
ATOM 2152 C C . VAL C 1 20 ? -11.633 5.927 5.844 1.00 15.02 16 VAL C C 1
ATOM 2153 O O . VAL C 1 20 ? -10.895 5.014 6.193 1.00 20.51 16 VAL C O 1
ATOM 2157 N N . ILE C 1 21 ? -11.825 7.024 6.570 1.00 16.80 17 ILE C N 1
ATOM 2158 C CA . ILE C 1 21 ? -11.261 7.154 7.917 1.00 19.71 17 ILE C CA 1
ATOM 2159 C C . ILE C 1 21 ? -12.390 7.484 8.884 1.00 15.44 17 ILE C C 1
ATOM 2160 O O . ILE C 1 21 ? -13.512 7.764 8.460 1.00 19.95 17 ILE C O 1
ATOM 2165 N N . ARG C 1 22 ? -12.107 7.437 10.183 1.00 21.40 18 ARG C N 1
ATOM 2166 C CA . ARG C 1 22 ? -13.143 7.639 11.196 1.00 22.56 18 ARG C CA 1
ATOM 2167 C C . ARG C 1 22 ? -12.845 8.809 12.126 1.00 23.56 18 ARG C C 1
ATOM 2168 O O . ARG C 1 22 ? -13.663 9.163 12.982 1.00 23.95 18 ARG C O 1
ATOM 2176 N N . ARG C 1 23 ? -11.677 9.405 11.938 1.00 19.94 19 ARG C N 1
ATOM 2177 C CA . ARG C 1 23 ? -11.183 10.493 12.769 1.00 23.21 19 ARG C CA 1
ATOM 2178 C C . ARG C 1 23 ? -10.178 11.284 11.948 1.00 17.72 19 ARG C C 1
ATOM 2179 O O . ARG C 1 23 ? -9.591 10.745 11.011 1.00 19.36 19 ARG C O 1
ATOM 2187 N N . PRO C 1 24 ? -9.968 12.564 12.283 1.00 19.11 20 PRO C N 1
ATOM 2188 C CA . PRO C 1 24 ? -10.678 13.370 13.276 1.00 19.06 20 PRO C CA 1
ATOM 2189 C C . PRO C 1 24 ? -12.061 13.745 12.742 1.00 21.44 20 PRO C C 1
ATOM 2190 O O . PRO C 1 24 ? -12.356 13.446 11.583 1.00 20.03 20 PRO C O 1
ATOM 2194 N N . PRO C 1 25 ? -12.907 14.364 13.573 1.00 19.28 21 PRO C N 1
ATOM 2195 C CA . PRO C 1 25 ? -14.247 14.767 13.140 1.00 19.58 21 PRO C CA 1
ATOM 2196 C C . PRO C 1 25 ? -14.210 15.715 11.938 1.00 20.56 21 PRO C C 1
ATOM 2197 O O . PRO C 1 25 ? -13.439 16.679 11.933 1.00 23.95 21 PRO C O 1
ATOM 2201 N N . LEU C 1 26 ? -15.059 15.448 10.952 1.00 23.65 22 LEU C N 1
ATOM 2202 C CA . LEU C 1 26 ? -15.179 16.309 9.777 1.00 24.86 22 LEU C CA 1
ATOM 2203 C C . LEU C 1 26 ? -16.375 17.232 9.948 1.00 23.19 22 LEU C C 1
ATOM 2204 O O . LEU C 1 26 ? -17.483 16.913 9.530 1.00 28.82 22 LEU C O 1
ATOM 2209 N N . THR C 1 27 ? -16.125 18.382 10.563 1.00 27.60 23 THR C N 1
ATOM 2210 C CA . THR C 1 27 ? -17.190 19.289 10.965 1.00 30.13 23 THR C CA 1
ATOM 2211 C C . THR C 1 27 ? -17.146 20.597 10.202 1.00 30.52 23 THR C C 1
ATOM 2212 O O . THR C 1 27 ? -16.093 21.024 9.719 1.00 28.08 23 THR C O 1
ATOM 2216 N N . GLU C 1 28 ? -18.304 21.241 10.112 1.00 28.32 24 GLU C N 1
ATOM 2217 C CA . GLU C 1 28 ? -18.429 22.491 9.392 1.00 29.65 24 GLU C CA 1
ATOM 2218 C C . GLU C 1 28 ? -17.482 23.532 9.959 1.00 25.50 24 GLU C C 1
ATOM 2219 O O . GLU C 1 28 ? -16.836 24.253 9.214 1.00 28.85 24 GLU C O 1
ATOM 2222 N N . LYS C 1 29 ? -17.381 23.594 11.286 1.00 34.34 25 LYS C N 1
ATOM 2223 C CA . LYS C 1 29 ? -16.521 24.585 11.930 1.00 32.99 25 LYS C CA 1
ATOM 2224 C C . LYS C 1 29 ? -15.052 24.423 11.535 1.00 32.60 25 LYS C C 1
ATOM 2225 O O . LYS C 1 29 ? -14.392 25.391 11.159 1.00 32.24 25 LYS C O 1
ATOM 2227 N N . LEU C 1 30 ? -14.548 23.195 11.621 1.00 28.69 26 LEU C N 1
ATOM 2228 C CA . LEU C 1 30 ? -13.146 22.912 11.311 1.00 27.26 26 LEU C CA 1
ATOM 2229 C C . LEU C 1 30 ? -12.855 23.000 9.811 1.00 27.12 26 LEU C C 1
ATOM 2230 O O . LEU C 1 30 ? -11.835 23.559 9.399 1.00 27.05 26 LEU C O 1
ATOM 2235 N N . LEU C 1 31 ? -13.752 22.441 9.004 1.00 26.79 27 LEU C N 1
ATOM 2236 C CA . LEU C 1 31 ? -13.532 22.376 7.554 1.00 21.24 27 LEU C CA 1
ATOM 2237 C C . LEU C 1 31 ? -13.769 23.721 6.884 1.00 32.20 27 LEU C C 1
ATOM 2238 O O . LEU C 1 31 ? -13.425 23.907 5.716 1.00 32.37 27 LEU C O 1
ATOM 2243 N N . ASN C 1 32 ? -14.335 24.670 7.624 1.00 34.17 28 ASN C N 1
ATOM 2244 C CA . ASN C 1 32 ? -14.537 26.007 7.082 1.00 30.56 28 ASN C CA 1
ATOM 2245 C C . ASN C 1 32 ? -13.283 26.863 7.176 1.00 32.23 28 ASN C C 1
ATOM 2246 O O . ASN C 1 32 ? -13.143 27.860 6.470 1.00 35.79 28 ASN C O 1
ATOM 2251 N N . LYS C 1 33 ? -12.363 26.453 8.042 1.00 29.52 29 LYS C N 1
ATOM 2252 C CA . LYS C 1 33 ? -11.096 27.140 8.215 1.00 32.77 29 LYS C CA 1
ATOM 2253 C C . LYS C 1 33 ? -10.139 26.168 8.890 1.00 30.70 29 LYS C C 1
ATOM 2254 O O . LYS C 1 33 ? -9.846 26.292 10.080 1.00 36.15 29 LYS C O 1
ATOM 2260 N N . PRO C 1 34 ? -9.675 25.173 8.125 1.00 31.33 30 PRO C N 1
ATOM 2261 C CA . PRO C 1 34 ? -8.903 24.049 8.658 1.00 29.94 30 PRO C CA 1
ATOM 2262 C C . PRO C 1 34 ? -7.526 24.454 9.160 1.00 23.25 30 PRO C C 1
ATOM 2263 O O . PRO C 1 34 ? -6.712 24.978 8.391 1.00 26.78 30 PRO C O 1
ATOM 2267 N N . PRO C 1 35 ? -7.266 24.221 10.454 1.00 28.28 31 PRO C N 1
ATOM 2268 C CA . PRO C 1 35 ? -5.930 24.416 11.018 1.00 25.66 31 PRO C CA 1
ATOM 2269 C C . PRO C 1 35 ? -4.958 23.420 10.405 1.00 19.66 31 PRO C C 1
ATOM 2270 O O . PRO C 1 35 ? -5.398 22.340 10.013 1.00 22.41 31 PRO C O 1
ATOM 2274 N N . PHE C 1 36 ? -3.677 23.757 10.334 1.00 24.40 32 PHE C N 1
ATOM 2275 C CA . PHE C 1 36 ? -2.709 22.820 9.771 1.00 21.84 32 PHE C CA 1
ATOM 2276 C C . PHE C 1 36 ? -2.672 21.485 10.504 1.00 25.25 32 PHE C C 1
ATOM 2277 O O . PHE C 1 36 ? -2.578 20.434 9.873 1.00 22.52 32 PHE C O 1
ATOM 2285 N N . ARG C 1 37 ? -2.721 21.517 11.834 1.00 23.73 33 ARG C N 1
ATOM 2286 C CA . ARG C 1 37 ? -2.621 20.278 12.601 1.00 22.12 33 ARG C CA 1
ATOM 2287 C C . ARG C 1 37 ? -3.783 19.350 12.269 1.00 19.30 33 ARG C C 1
ATOM 2288 O O . ARG C 1 37 ? -3.637 18.129 12.225 1.00 21.21 33 ARG C O 1
ATOM 2291 N N . TYR C 1 38 ? -4.941 19.952 12.031 1.00 22.70 34 TYR C N 1
ATOM 2292 C CA . TYR C 1 38 ? -6.128 19.228 11.644 1.00 20.58 34 TYR C CA 1
ATOM 2293 C C . TYR C 1 38 ? -5.928 18.564 10.274 1.00 19.46 34 TYR C C 1
ATOM 2294 O O . TYR C 1 38 ? -6.256 17.385 10.091 1.00 19.39 34 TYR C O 1
ATOM 2303 N N . LEU C 1 39 ? -5.372 19.312 9.325 1.00 20.66 35 LEU C N 1
ATOM 2304 C CA . LEU C 1 39 ? -5.071 18.749 8.015 1.00 22.26 35 LEU C CA 1
ATOM 2305 C C . LEU C 1 39 ? -4.049 17.628 8.122 1.00 19.68 35 LEU C C 1
ATOM 2306 O O . LEU C 1 39 ? -4.157 16.585 7.459 1.00 18.71 35 LEU C O 1
ATOM 2311 N N . HIS C 1 40 ? -3.048 17.848 8.961 1.00 18.91 36 HIS C N 1
ATOM 2312 C CA . HIS C 1 40 ? -2.007 16.861 9.181 1.00 16.46 36 HIS C CA 1
ATOM 2313 C C . HIS C 1 40 ? -2.593 15.567 9.757 1.00 18.26 36 HIS C C 1
ATOM 2314 O O . HIS C 1 40 ? -2.224 14.464 9.332 1.00 18.72 36 HIS C O 1
ATOM 2321 N N . ASP C 1 41 ? -3.525 15.706 10.701 1.00 18.04 37 ASP C N 1
ATOM 2322 C CA . ASP C 1 41 ? -4.205 14.558 11.305 1.00 19.22 37 ASP C CA 1
ATOM 2323 C C . ASP C 1 41 ? -4.991 13.743 10.269 1.00 17.51 37 ASP C C 1
ATOM 2324 O O . ASP C 1 41 ? -4.992 12.509 10.300 1.00 18.97 37 ASP C O 1
ATOM 2329 N N . ILE C 1 42 ? -5.682 14.438 9.368 1.00 18.78 38 ILE C N 1
ATOM 2330 C CA . ILE C 1 42 ? -6.471 13.770 8.336 1.00 20.20 38 ILE C CA 1
ATOM 2331 C C . ILE C 1 42 ? -5.553 13.016 7.381 1.00 21.07 38 ILE C C 1
ATOM 2332 O O . ILE C 1 42 ? -5.773 11.848 7.050 1.00 18.79 38 ILE C O 1
ATOM 2337 N N . ILE C 1 43 ? -4.514 13.700 6.931 1.00 19.84 39 ILE C N 1
ATOM 2338 C CA . ILE C 1 43 ? -3.612 13.114 5.957 1.00 19.91 39 ILE C CA 1
ATOM 2339 C C . ILE C 1 43 ? -2.876 11.911 6.548 1.00 20.41 39 ILE C C 1
ATOM 2340 O O . ILE C 1 43 ? -2.800 10.858 5.914 1.00 19.13 39 ILE C O 1
ATOM 2345 N N . THR C 1 44 ? -2.359 12.032 7.771 1.00 19.74 40 THR C N 1
ATOM 2346 C CA . THR C 1 44 ? -1.664 10.886 8.370 1.00 18.33 40 THR C CA 1
ATOM 2347 C C . THR C 1 44 ? -2.621 9.731 8.683 1.00 19.16 40 THR C C 1
ATOM 2348 O O . THR C 1 44 ? -2.226 8.577 8.580 1.00 20.43 40 THR C O 1
ATOM 2352 N N . GLU C 1 45 ? -3.874 10.031 9.027 1.00 19.32 41 GLU C N 1
ATOM 2353 C CA . GLU C 1 45 ? -4.852 8.971 9.251 1.00 18.37 41 GLU C CA 1
ATOM 2354 C C . GLU C 1 45 ? -5.141 8.224 7.961 1.00 15.88 41 GLU C C 1
ATOM 2355 O O . GLU C 1 45 ? -5.186 6.995 7.949 1.00 17.60 41 GLU C O 1
ATOM 2361 N N . VAL C 1 46 ? -5.315 8.960 6.866 1.00 14.93 42 VAL C N 1
ATOM 2362 C CA . VAL C 1 46 ? -5.465 8.308 5.558 1.00 15.15 42 VAL C CA 1
ATOM 2363 C C . VAL C 1 46 ? -4.280 7.382 5.278 1.00 14.80 42 VAL C C 1
ATOM 2364 O O . VAL C 1 46 ? -4.441 6.229 4.846 1.00 17.30 42 VAL C O 1
ATOM 2368 N N . ILE C 1 47 ? -3.076 7.885 5.509 1.00 16.52 43 ILE C N 1
ATOM 2369 C CA . ILE C 1 47 ? -1.895 7.080 5.261 1.00 16.12 43 ILE C CA 1
ATOM 2370 C C . ILE C 1 47 ? -1.909 5.798 6.097 1.00 17.18 43 ILE C C 1
ATOM 2371 O O . ILE C 1 47 ? -1.721 4.690 5.578 1.00 17.96 43 ILE C O 1
ATOM 2376 N N . ARG C 1 48 ? -2.136 5.947 7.397 1.00 17.16 44 ARG C N 1
ATOM 2377 C CA . ARG C 1 48 ? -2.017 4.819 8.310 1.00 19.42 44 ARG C CA 1
ATOM 2378 C C . ARG C 1 48 ? -3.132 3.803 8.150 1.00 17.79 44 ARG C C 1
ATOM 2379 O O . ARG C 1 48 ? -2.917 2.616 8.401 1.00 17.75 44 ARG C O 1
ATOM 2387 N N . ILE C 1 49 ? -4.311 4.266 7.739 1.00 15.39 45 ILE C N 1
ATOM 2388 C CA . ILE C 1 49 ? -5.441 3.360 7.556 1.00 17.87 45 ILE C CA 1
ATOM 2389 C C . ILE C 1 49 ? -5.410 2.682 6.183 1.00 19.69 45 ILE C C 1
ATOM 2390 O O . ILE C 1 49 ? -5.538 1.464 6.092 1.00 20.59 45 ILE C O 1
ATOM 2395 N N . THR C 1 50 ? -5.199 3.458 5.118 1.00 18.64 46 THR C N 1
ATOM 2396 C CA . THR C 1 50 ? -5.397 2.948 3.756 1.00 18.78 46 THR C CA 1
ATOM 2397 C C . THR C 1 50 ? -4.120 2.567 2.999 1.00 21.22 46 THR C C 1
ATOM 2398 O O . THR C 1 50 ? -4.170 1.782 2.053 1.00 21.32 46 THR C O 1
ATOM 2402 N N . GLY C 1 51 ? -2.983 3.129 3.392 1.00 17.49 47 GLY C N 1
ATOM 2403 C CA . GLY C 1 51 ? -1.759 2.940 2.622 1.00 17.23 47 GLY C CA 1
ATOM 2404 C C . GLY C 1 51 ? -1.600 3.994 1.536 1.00 18.60 47 GLY C C 1
ATOM 2405 O O . GLY C 1 51 ? -0.558 4.058 0.871 1.00 18.74 47 GLY C O 1
ATOM 2406 N N . PHE C 1 52 ? -2.616 4.830 1.345 1.00 16.11 48 PHE C N 1
ATOM 2407 C CA . PHE C 1 52 ? -2.532 5.879 0.325 1.00 16.08 48 PHE C CA 1
ATOM 2408 C C . PHE C 1 52 ? -1.551 6.942 0.818 1.00 17.73 48 PHE C C 1
ATOM 2409 O O . PHE C 1 52 ? -1.721 7.471 1.919 1.00 19.50 48 PHE C O 1
ATOM 2417 N N . MET C 1 53 ? -0.537 7.242 -0.006 1.00 14.21 49 MET C N 1
ATOM 2418 C CA . MET C 1 53 ? 0.591 8.127 0.320 1.00 16.82 49 MET C CA 1
ATOM 2419 C C . MET C 1 53 ? 1.576 7.488 1.309 1.00 17.59 49 MET C C 1
ATOM 2420 O O . MET C 1 53 ? 2.389 8.179 1.912 1.00 17.69 49 MET C O 1
ATOM 2425 N N . LYS C 1 54 ? 1.512 6.172 1.464 1.00 15.67 50 LYS C N 1
ATOM 2426 C CA . LYS C 1 54 ? 2.526 5.492 2.261 1.00 19.88 50 LYS C CA 1
ATOM 2427 C C . LYS C 1 54 ? 3.915 5.758 1.687 1.00 18.66 50 LYS C C 1
ATOM 2428 O O . LYS C 1 54 ? 4.129 5.651 0.471 1.00 19.18 50 LYS C O 1
ATOM 2434 N N . GLY C 1 55 ? 4.855 6.103 2.567 1.00 19.75 51 GLY C N 1
ATOM 2435 C CA . GLY C 1 55 ? 6.225 6.348 2.147 1.00 22.73 51 GLY C CA 1
ATOM 2436 C C . GLY C 1 55 ? 6.536 7.778 1.730 1.00 17.98 51 GLY C C 1
ATOM 2437 O O . GLY C 1 55 ? 7.695 8.104 1.467 1.00 18.51 51 GLY C O 1
ATOM 2438 N N . LEU C 1 56 ? 5.515 8.628 1.673 1.00 17.47 52 LEU C N 1
ATOM 2439 C CA . LEU C 1 56 ? 5.705 10.015 1.250 1.00 18.11 52 LEU C CA 1
ATOM 2440 C C . LEU C 1 56 ? 6.433 10.836 2.298 1.00 19.03 52 LEU C C 1
ATOM 2441 O O . LEU C 1 56 ? 7.211 11.733 1.980 1.00 18.69 52 LEU C O 1
ATOM 2446 N N . TYR C 1 57 ? 6.183 10.512 3.560 1.00 20.77 53 TYR C N 1
ATOM 2447 C CA . TYR C 1 57 ? 6.731 11.289 4.666 1.00 22.56 53 TYR C CA 1
ATOM 2448 C C 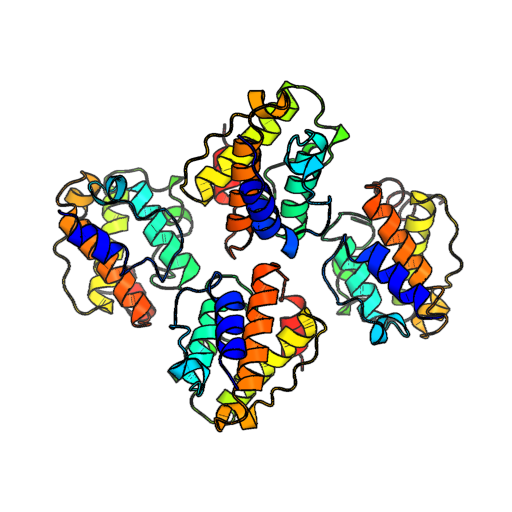. TYR C 1 57 ? 7.629 10.437 5.555 1.00 23.64 53 TYR C C 1
ATOM 2449 O O . TYR C 1 57 ? 7.436 9.225 5.675 1.00 23.11 53 TYR C O 1
ATOM 2458 N N . THR C 1 58 ? 8.617 11.086 6.161 1.00 24.77 54 THR C N 1
ATOM 2459 C CA . THR C 1 58 ? 9.478 10.441 7.137 1.00 29.98 54 THR C CA 1
ATOM 2460 C C . THR C 1 58 ? 8.718 10.173 8.427 1.00 33.46 54 THR C C 1
ATOM 2461 O O . THR C 1 58 ? 7.592 10.644 8.617 1.00 25.10 54 THR C O 1
ATOM 2465 N N . ASP C 1 59 ? 9.345 9.405 9.308 1.00 31.13 55 ASP C N 1
ATOM 2466 C CA . ASP C 1 59 ? 8.794 9.163 10.631 1.00 34.42 55 ASP C CA 1
ATOM 2467 C C . ASP C 1 59 ? 8.576 10.481 11.359 1.00 29.03 55 ASP C C 1
ATOM 2468 O O . ASP C 1 59 ? 7.540 10.678 11.989 1.00 32.27 55 ASP C O 1
ATOM 2470 N N . ALA C 1 60 ? 9.550 11.381 11.254 1.00 32.72 56 ALA C N 1
ATOM 2471 C CA . ALA C 1 60 ? 9.474 12.689 11.903 1.00 34.93 56 ALA C CA 1
ATOM 2472 C C . ALA C 1 60 ? 8.319 13.537 11.364 1.00 31.34 56 ALA C C 1
ATOM 2473 O O . ALA C 1 60 ? 7.578 14.154 12.130 1.00 34.65 56 ALA C O 1
ATOM 2475 N N . GLU C 1 61 ? 8.183 13.572 10.040 1.00 27.26 57 GLU C N 1
ATOM 2476 C CA . GLU C 1 61 ? 7.152 14.369 9.383 1.00 26.37 57 GLU C CA 1
ATOM 2477 C C . GLU C 1 61 ? 5.745 13.855 9.689 1.00 23.99 57 GLU C C 1
ATOM 2478 O O . GLU C 1 61 ? 4.768 14.604 9.600 1.00 23.67 57 GLU C O 1
ATOM 2484 N N . MET C 1 62 ? 5.641 12.576 10.037 1.00 22.14 58 MET C N 1
ATOM 2485 C CA . MET C 1 62 ? 4.343 11.973 10.334 1.00 22.78 58 MET C CA 1
ATOM 2486 C C . MET C 1 62 ? 3.808 12.388 11.709 1.00 24.62 58 MET C C 1
ATOM 2487 O O . MET C 1 62 ? 2.666 12.095 12.054 1.00 24.89 58 MET C O 1
ATOM 2492 N N . LYS C 1 63 ? 4.640 13.062 12.489 1.00 31.23 59 LYS C N 1
ATOM 2493 C CA . LYS C 1 63 ? 4.223 13.511 13.812 1.00 27.69 59 LYS C CA 1
ATOM 2494 C C . LYS C 1 63 ? 3.877 14.984 13.772 1.00 26.47 59 LYS C C 1
ATOM 2495 O O . LYS C 1 63 ? 4.709 15.809 13.394 1.00 32.15 59 LYS C O 1
ATOM 2501 N N . SER C 1 64 ? 2.639 15.301 14.152 1.00 29.83 60 SER C N 1
ATOM 2502 C CA . SER C 1 64 ? 2.154 16.675 14.181 1.00 38.47 60 SER C CA 1
ATOM 2503 C C . SER C 1 64 ? 3.112 17.567 14.960 1.00 42.61 60 SER C C 1
ATOM 2504 O O . SER C 1 64 ? 3.380 18.704 14.567 1.00 40.31 60 SE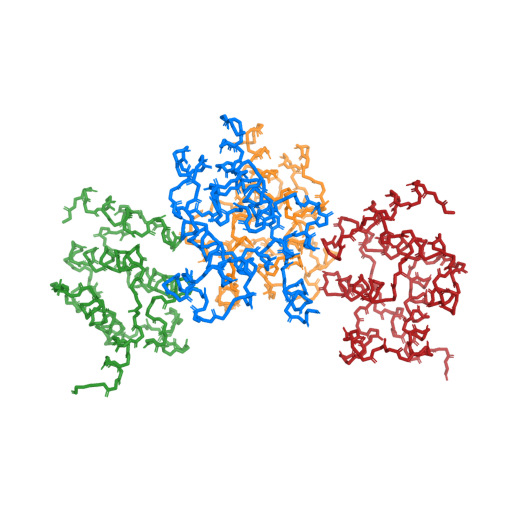R C O 1
ATOM 2506 N N . GLU C 1 65 ? 3.635 17.026 16.055 1.00 42.92 61 GLU C N 1
ATOM 2507 C CA . GLU C 1 65 ? 4.590 17.734 16.898 1.00 45.58 61 GLU C CA 1
ATOM 2508 C C . GLU C 1 65 ? 5.780 18.292 16.109 1.00 44.57 61 GLU C C 1
ATOM 2509 O O . GLU C 1 65 ? 6.248 19.394 16.390 1.00 49.94 61 GLU C O 1
ATOM 2511 N N . ASN C 1 66 ? 6.250 17.544 15.110 1.00 39.07 62 ASN C N 1
ATOM 2512 C CA . ASN C 1 66 ? 7.494 17.888 14.418 1.00 39.45 62 ASN C CA 1
ATOM 2513 C C . ASN C 1 66 ? 7.325 18.798 13.200 1.00 42.15 62 ASN C C 1
ATOM 2514 O O . ASN C 1 66 ? 8.313 19.194 12.582 1.00 46.21 62 ASN C O 1
ATOM 2519 N N . VAL C 1 67 ? 6.084 19.129 12.855 1.00 39.87 63 VAL C N 1
ATOM 2520 C CA . VAL C 1 67 ? 5.826 19.969 11.690 1.00 39.54 63 VAL C CA 1
ATOM 2521 C C . VAL C 1 67 ? 5.199 21.291 12.110 1.00 41.21 63 VAL C C 1
ATOM 2522 O O . VAL C 1 67 ? 3.981 21.474 12.025 1.00 38.18 63 VAL C O 1
ATOM 2526 N N . LYS C 1 68 ? 6.044 22.214 12.559 1.00 42.88 64 LYS C N 1
ATOM 2527 C CA . LYS C 1 68 ? 5.576 23.462 13.147 1.00 42.66 64 LYS C CA 1
ATOM 2528 C C . LYS C 1 68 ? 5.989 24.688 12.333 1.00 41.73 64 LYS C C 1
ATOM 2529 O O . LYS C 1 68 ? 5.261 25.681 12.289 1.00 50.12 64 LYS C O 1
ATOM 2531 N N . ASP C 1 69 ? 7.148 24.617 11.687 1.00 43.33 65 ASP C N 1
ATOM 2532 C CA . ASP C 1 69 ? 7.661 25.748 10.915 1.00 44.00 65 ASP C CA 1
ATOM 2533 C C . ASP C 1 69 ? 6.768 26.065 9.715 1.00 46.94 65 ASP C C 1
ATOM 2534 O O . ASP C 1 69 ? 6.138 25.172 9.146 1.00 42.31 65 ASP C O 1
ATOM 2539 N N . LYS C 1 70 ? 6.724 27.339 9.330 1.00 40.36 66 LYS C N 1
ATOM 2540 C CA . LYS C 1 70 ? 5.835 27.788 8.263 1.00 48.02 66 LYS C CA 1
ATOM 2541 C C . LYS C 1 70 ? 6.153 27.136 6.925 1.00 45.34 66 LYS C C 1
ATOM 2542 O O . LYS C 1 70 ? 5.258 26.639 6.237 1.00 37.23 66 LYS C O 1
ATOM 2548 N N . ASP C 1 71 ? 7.428 27.147 6.556 1.00 44.08 67 ASP C N 1
ATOM 2549 C CA . ASP C 1 71 ? 7.847 26.562 5.290 1.00 46.07 67 ASP C CA 1
ATOM 2550 C C . ASP C 1 71 ? 7.672 25.046 5.315 1.00 44.04 67 ASP C C 1
ATOM 2551 O O . ASP C 1 71 ? 7.345 24.435 4.291 1.00 40.05 67 ASP C O 1
ATOM 2556 N N . ALA C 1 72 ? 7.890 24.451 6.487 1.00 39.03 68 ALA C N 1
ATOM 2557 C CA . ALA C 1 72 ? 7.756 23.007 6.667 1.00 38.08 68 ALA C CA 1
ATOM 2558 C C . ALA C 1 72 ? 6.309 22.551 6.490 1.00 36.63 68 ALA C C 1
ATOM 2559 O O . ALA C 1 72 ? 6.054 21.485 5.929 1.00 33.10 68 ALA C O 1
ATOM 2561 N N . LYS C 1 73 ? 5.370 23.354 6.982 1.00 33.37 69 LYS C N 1
ATOM 2562 C CA . LYS C 1 73 ? 3.952 23.090 6.764 1.00 30.79 69 LYS C CA 1
ATOM 2563 C C . LYS C 1 73 ? 3.620 23.209 5.280 1.00 35.29 69 LYS C C 1
ATOM 2564 O O . LYS C 1 73 ? 2.857 22.411 4.728 1.00 26.71 69 LYS C O 1
ATOM 2570 N N . ILE C 1 74 ? 4.187 24.227 4.642 1.00 32.83 70 ILE C N 1
ATOM 2571 C CA . ILE C 1 74 ? 3.982 24.441 3.217 1.00 32.38 70 ILE C CA 1
ATOM 2572 C C . ILE C 1 74 ? 4.550 23.263 2.420 1.00 34.19 70 ILE C C 1
ATOM 2573 O O . ILE C 1 74 ? 3.934 22.797 1.460 1.00 28.77 70 ILE C O 1
ATOM 2578 N N . SER C 1 75 ? 5.707 22.763 2.841 1.00 33.29 71 SER C N 1
ATOM 2579 C CA . SER C 1 75 ? 6.347 21.635 2.167 1.00 35.31 71 SER C CA 1
ATOM 2580 C C . SER C 1 75 ? 5.553 20.338 2.327 1.00 31.01 71 SER C C 1
ATOM 2581 O O . SER C 1 75 ? 5.450 19.525 1.393 1.00 24.59 71 SER C O 1
ATOM 2584 N N . PHE C 1 76 ? 5.001 20.142 3.518 1.00 26.39 72 PHE C N 1
ATOM 2585 C CA . PHE C 1 76 ? 4.219 18.948 3.801 1.00 25.06 72 PHE C CA 1
ATOM 2586 C C . PHE C 1 76 ? 3.032 18.896 2.855 1.00 23.71 72 PHE C C 1
ATOM 2587 O O . PHE C 1 76 ? 2.767 17.874 2.212 1.00 21.21 72 PHE C O 1
ATOM 2595 N N . LEU C 1 77 ? 2.327 20.017 2.762 1.00 21.61 73 LEU C N 1
ATOM 2596 C CA . LEU C 1 77 ? 1.146 20.115 1.925 1.00 21.78 73 LEU C CA 1
ATOM 2597 C C . LEU C 1 77 ? 1.484 20.076 0.437 1.00 20.95 73 LEU C C 1
ATOM 2598 O O . LEU C 1 77 ? 0.713 19.555 -0.361 1.00 19.12 73 LEU C O 1
ATOM 2603 N N . GLN C 1 78 ? 2.624 20.636 0.046 1.00 21.12 74 GLN C N 1
ATOM 2604 C CA . GLN C 1 78 ? 2.971 20.638 -1.372 1.00 22.25 74 GLN C CA 1
ATOM 2605 C C . GLN C 1 78 ? 3.147 19.208 -1.889 1.00 18.79 74 GLN C C 1
ATOM 2606 O O . GLN C 1 78 ? 2.690 18.878 -2.992 1.00 19.40 74 GLN C O 1
ATOM 2612 N N . LYS C 1 79 ? 3.807 18.373 -1.097 1.00 19.67 75 LYS C N 1
ATOM 2613 C CA . LYS C 1 79 ? 4.033 16.973 -1.470 1.00 17.11 75 LYS C CA 1
ATOM 2614 C C . LYS C 1 79 ? 2.710 16.222 -1.614 1.00 19.43 75 LYS C C 1
ATOM 2615 O O . LYS C 1 79 ? 2.525 15.449 -2.558 1.00 17.85 75 LYS C O 1
ATOM 2621 N N . ALA C 1 80 ? 1.792 16.437 -0.678 1.00 16.11 76 ALA C N 1
ATOM 2622 C CA . ALA C 1 80 ? 0.481 15.781 -0.759 1.00 15.06 76 ALA C CA 1
ATOM 2623 C C . ALA C 1 80 ? -0.273 16.218 -2.012 1.00 18.90 76 ALA C C 1
ATOM 2624 O O . ALA C 1 80 ? -0.828 15.390 -2.735 1.00 15.63 76 ALA C O 1
ATOM 2626 N N . ILE C 1 81 ? -0.281 17.520 -2.272 1.00 15.05 77 ILE C N 1
ATOM 2627 C CA . ILE C 1 81 ? -0.916 18.058 -3.475 1.00 16.46 77 ILE C CA 1
ATOM 2628 C C . ILE C 1 81 ? -0.346 17.419 -4.737 1.00 16.04 77 ILE C C 1
ATOM 2629 O O . ILE C 1 81 ? -1.091 17.003 -5.625 1.00 16.81 77 ILE C O 1
ATOM 2634 N N . ASP C 1 82 ? 0.979 17.294 -4.791 1.00 18.31 78 ASP C N 1
ATOM 2635 C CA . ASP C 1 82 ? 1.637 16.778 -5.992 1.00 17.38 78 ASP C CA 1
ATOM 2636 C C . ASP C 1 82 ? 1.299 15.310 -6.216 1.00 14.62 78 ASP C C 1
ATOM 2637 O O . ASP C 1 82 ? 0.917 14.917 -7.332 1.00 14.17 78 ASP C O 1
ATOM 2642 N N . VAL C 1 83 ? 1.363 14.518 -5.149 1.00 16.70 79 VAL C N 1
ATOM 2643 C CA . VAL C 1 83 ? 0.993 13.110 -5.248 1.00 13.00 79 VAL C CA 1
ATOM 2644 C C . VAL C 1 83 ? -0.468 12.937 -5.662 1.00 14.68 79 VAL C C 1
ATOM 2645 O O . VAL C 1 83 ? -0.776 12.126 -6.529 1.00 14.81 79 VAL C O 1
ATOM 2649 N N . VAL C 1 84 ? -1.367 13.687 -5.045 1.00 14.21 80 VAL C N 1
ATOM 2650 C CA . VAL C 1 84 ? -2.793 13.518 -5.329 1.00 14.79 80 VAL C CA 1
ATOM 2651 C C . VAL C 1 84 ? -3.107 13.911 -6.784 1.00 15.57 80 VAL C C 1
ATOM 2652 O O . VAL C 1 84 ? -3.937 13.264 -7.437 1.00 18.15 80 VAL C O 1
ATOM 2656 N N . MET C 1 85 ? -2.435 14.933 -7.320 1.00 17.04 81 MET C N 1
ATOM 2657 C CA . MET C 1 85 ? -2.672 15.301 -8.719 1.00 15.93 81 MET C CA 1
ATOM 2658 C C . MET C 1 85 ? -2.222 14.174 -9.635 1.00 16.06 81 MET C C 1
ATOM 2659 O O . MET C 1 85 ? -2.898 13.833 -10.610 1.00 15.24 81 MET C O 1
ATOM 2664 N N . MET C 1 86 ? -1.076 13.593 -9.317 1.00 14.25 82 MET C N 1
ATOM 2665 C CA . MET C 1 86 ? -0.527 12.514 -10.120 1.00 12.75 82 MET C CA 1
ATOM 2666 C C . MET C 1 86 ? -1.425 11.281 -10.140 1.00 15.02 82 MET C C 1
ATOM 2667 O O . MET C 1 86 ? -1.668 10.697 -11.204 1.00 14.97 82 MET C O 1
ATOM 2672 N N . VAL C 1 87 ? -1.914 10.881 -8.973 1.00 15.00 83 VAL C N 1
ATOM 2673 C CA . VAL C 1 87 ? -2.702 9.656 -8.865 1.00 15.18 83 VAL C CA 1
ATOM 2674 C C . VAL C 1 87 ? -4.086 9.882 -9.477 1.00 13.91 83 VAL C C 1
ATOM 2675 O O . VAL C 1 87 ? -4.594 9.029 -10.200 1.00 18.09 83 VAL C O 1
ATOM 2679 N N . SER C 1 88 ? -4.685 11.037 -9.201 1.00 14.42 84 SER C N 1
ATOM 2680 C CA . SER C 1 88 ? -6.048 11.307 -9.667 1.00 15.70 84 SER C CA 1
ATOM 2681 C C . SER C 1 88 ? -6.079 11.631 -11.152 1.00 16.33 84 SER C C 1
ATOM 2682 O O . SER C 1 88 ? -7.086 11.378 -11.820 1.00 19.38 84 SER C O 1
ATOM 2685 N N . GLY C 1 89 ? -4.991 12.207 -11.658 1.00 17.25 85 GLY C N 1
ATOM 2686 C CA . GLY C 1 89 ? -4.976 12.737 -13.010 1.00 18.23 85 GLY C CA 1
ATOM 2687 C C . GLY C 1 89 ? -5.729 14.060 -13.144 1.00 18.15 85 GLY C C 1
ATOM 2688 O O . GLY C 1 89 ? -6.066 14.467 -14.248 1.00 20.21 85 GLY C O 1
ATOM 2689 N N . GLU C 1 90 ? -6.004 14.715 -12.021 1.00 17.41 86 GLU C N 1
ATOM 2690 C CA . GLU C 1 90 ? -6.729 15.987 -11.980 1.00 18.74 86 GLU C CA 1
ATOM 2691 C C . GLU C 1 90 ? -5.907 17.079 -11.318 1.00 19.66 86 GLU C C 1
ATOM 2692 O O . GLU C 1 90 ? -5.078 16.791 -10.445 1.00 20.59 86 GLU C O 1
ATOM 2698 N N . PRO C 1 91 ? -6.180 18.347 -11.665 1.00 17.05 87 PRO C N 1
ATOM 2699 C CA . PRO C 1 91 ? -5.461 19.439 -11.010 1.00 18.38 87 PRO C CA 1
ATOM 2700 C C . PRO C 1 91 ? -6.077 19.828 -9.667 1.00 21.81 87 PRO C C 1
ATOM 2701 O O . PRO C 1 91 ? -7.257 19.556 -9.407 1.00 18.49 87 PRO C O 1
ATOM 2705 N N . LEU C 1 92 ? -5.256 20.460 -8.837 1.00 21.35 88 LEU C N 1
ATOM 2706 C CA . LEU C 1 92 ? -5.703 21.100 -7.611 1.00 17.84 88 LEU C CA 1
ATOM 2707 C C . LEU C 1 92 ? -5.242 22.554 -7.642 1.00 21.62 88 LEU C C 1
ATOM 2708 O O . LEU C 1 92 ? -4.070 22.827 -7.864 1.00 25.26 88 LEU C O 1
ATOM 2713 N N . ALA C 1 93 ? -6.176 23.475 -7.425 1.00 26.74 89 ALA C N 1
ATOM 2714 C CA . ALA C 1 93 ? -5.865 24.897 -7.457 1.00 29.63 89 ALA C CA 1
ATOM 2715 C C . ALA C 1 93 ? -5.242 25.366 -6.147 1.00 35.59 89 ALA C C 1
ATOM 2716 O O . ALA C 1 93 ? -4.714 26.473 -6.064 1.00 31.27 89 ALA C O 1
ATOM 2718 N N . ALA C 1 94 ? -5.298 24.521 -5.123 1.00 27.18 90 ALA C N 1
ATOM 2719 C CA . ALA C 1 94 ? -4.837 24.925 -3.798 1.00 29.50 90 ALA C CA 1
ATOM 2720 C C . ALA C 1 94 ? -3.350 25.261 -3.773 1.00 35.11 90 ALA C C 1
ATOM 2721 O O . ALA C 1 94 ? -2.526 24.520 -4.306 1.00 33.82 90 ALA C O 1
ATOM 2723 N N . LYS C 1 95 ? -3.018 26.388 -3.148 1.00 34.84 91 LYS C N 1
ATOM 2724 C CA . LYS C 1 95 ? -1.631 26.756 -2.897 1.00 34.43 91 LYS C CA 1
ATOM 2725 C C . LYS C 1 95 ? -1.348 26.632 -1.406 1.00 33.59 91 LYS C C 1
ATOM 2726 O O . LYS C 1 95 ? -2.091 27.178 -0.588 1.00 32.20 91 LYS C O 1
ATOM 2728 N N . PRO C 1 96 ? -0.279 25.907 -1.047 1.00 30.63 92 PRO C N 1
ATOM 2729 C CA . PRO C 1 96 ? 0.017 25.621 0.362 1.00 38.65 92 PRO C CA 1
ATOM 2730 C C . PRO C 1 96 ? 0.103 26.881 1.217 1.00 34.19 92 PRO C C 1
ATOM 2731 O O . PRO C 1 96 ? -0.355 26.874 2.361 1.00 32.03 92 PRO C O 1
ATOM 2735 N N . ALA C 1 97 ? 0.679 27.943 0.662 1.00 33.80 93 ALA C N 1
ATOM 2736 C CA . ALA C 1 97 ? 0.832 29.189 1.398 1.00 36.38 93 ALA C CA 1
ATOM 2737 C C . ALA C 1 97 ? -0.523 29.692 1.864 1.00 34.81 93 ALA C C 1
ATOM 2738 O O . ALA C 1 97 ? -0.666 30.169 2.993 1.00 39.49 93 ALA C O 1
ATOM 2740 N N . ARG C 1 98 ? -1.525 29.566 0.997 1.00 32.93 94 ARG C N 1
ATOM 2741 C CA . ARG C 1 98 ? -2.875 30.009 1.315 1.00 32.92 94 ARG C CA 1
ATOM 2742 C C . ARG C 1 98 ? -3.562 29.055 2.294 1.00 36.01 94 ARG C C 1
ATOM 2743 O O . ARG C 1 98 ? -4.348 29.481 3.142 1.00 32.94 94 ARG C O 1
ATOM 2751 N N . ILE C 1 99 ? -3.281 27.761 2.162 1.00 29.78 95 ILE C N 1
ATOM 2752 C CA . ILE C 1 99 ? -3.809 26.786 3.107 1.00 32.77 95 ILE C CA 1
ATOM 2753 C C . ILE C 1 99 ? -3.299 27.088 4.508 1.00 29.95 95 ILE C C 1
ATOM 2754 O O . ILE C 1 99 ? -4.074 27.178 5.456 1.00 31.42 95 ILE C O 1
ATOM 2759 N N . VAL C 1 100 ? -1.988 27.254 4.621 1.00 32.74 96 VAL C N 1
ATOM 2760 C CA . VAL C 1 100 ? -1.348 27.490 5.910 1.00 30.70 96 VAL C CA 1
ATOM 2761 C C . VAL C 1 100 ? -1.859 28.771 6.578 1.00 34.42 96 VAL C C 1
ATOM 2762 O O . VAL C 1 100 ? -1.935 28.850 7.809 1.00 37.23 96 VAL C O 1
ATOM 2766 N N . ALA C 1 101 ? -2.238 29.755 5.766 1.00 37.22 97 ALA C N 1
ATOM 2767 C CA . ALA C 1 101 ? -2.747 31.028 6.282 1.00 36.62 97 ALA C CA 1
ATOM 2768 C C . ALA C 1 101 ? -4.229 30.949 6.641 1.00 39.71 97 ALA C C 1
ATOM 2769 O O . ALA C 1 101 ? -4.767 31.837 7.308 1.00 39.31 97 ALA C O 1
ATOM 2771 N N . GLY C 1 102 ? -4.890 29.885 6.198 1.00 37.75 98 GLY C N 1
ATOM 2772 C CA . GLY C 1 102 ? -6.305 29.708 6.464 1.00 34.50 98 GLY C CA 1
ATOM 2773 C C . GLY C 1 102 ? -7.200 30.291 5.386 1.00 36.79 98 GLY C C 1
ATOM 2774 O O . GLY C 1 102 ? -8.380 30.547 5.628 1.00 36.80 98 GLY C O 1
ATOM 2775 N N . HIS C 1 103 ? -6.646 30.498 4.194 1.00 37.31 99 HIS C N 1
ATOM 2776 C CA . HIS C 1 103 ? -7.410 31.071 3.085 1.00 39.42 99 HIS C CA 1
ATOM 2777 C C . HIS C 1 103 ? -7.924 30.035 2.096 1.00 36.25 99 HIS C C 1
ATOM 2778 O O . HIS C 1 103 ? -7.500 28.884 2.120 1.00 37.00 99 HIS C O 1
ATOM 2785 N N . GLU C 1 104 ? -8.838 30.478 1.233 1.00 36.98 100 GLU C N 1
ATOM 2786 C CA . GLU C 1 104 ? -9.417 29.664 0.162 1.00 31.12 100 GLU C CA 1
ATOM 2787 C C . GLU C 1 104 ? -9.773 28.261 0.638 1.00 32.93 100 GLU C C 1
ATOM 2788 O O . GLU C 1 104 ? -9.290 27.283 0.080 1.00 30.93 100 GLU C O 1
ATOM 2794 N N . PRO C 1 105 ? -10.612 28.163 1.684 1.00 32.36 101 PRO C N 1
ATOM 2795 C CA . PRO C 1 105 ? -10.951 26.876 2.308 1.00 32.16 101 PRO C CA 1
ATOM 2796 C C . PRO C 1 105 ? -11.677 25.924 1.358 1.00 32.00 101 PRO C C 1
ATOM 2797 O O . PRO C 1 105 ? -11.665 24.707 1.557 1.00 27.83 101 PRO C O 1
ATOM 2801 N N . GLU C 1 106 ? -12.320 26.476 0.339 1.00 31.67 102 GLU C N 1
ATOM 2802 C CA . GLU C 1 106 ? -12.951 25.647 -0.676 1.00 31.71 102 GLU C CA 1
ATOM 2803 C C . GLU C 1 106 ? -11.873 24.836 -1.397 1.00 27.00 102 GLU C C 1
ATOM 2804 O O . GLU C 1 106 ? -12.041 23.644 -1.661 1.00 25.84 102 GLU C O 1
ATOM 2810 N N . ARG C 1 107 ? -10.759 25.489 -1.701 1.00 27.86 103 ARG C N 1
ATOM 2811 C CA . ARG C 1 107 ? -9.671 24.828 -2.410 1.00 24.30 103 ARG C CA 1
ATOM 2812 C C . ARG C 1 107 ? -8.963 23.829 -1.497 1.00 25.68 103 ARG C C 1
ATOM 2813 O O . ARG C 1 107 ? -8.452 22.813 -1.955 1.00 26.22 103 ARG C O 1
ATOM 2821 N N . THR C 1 108 ? -8.941 24.109 -0.198 1.00 23.97 104 THR C N 1
ATOM 2822 C CA . THR C 1 108 ? -8.384 23.161 0.751 1.00 21.76 104 THR C CA 1
ATOM 2823 C C . THR C 1 108 ? -9.273 21.925 0.812 1.00 18.10 104 THR C C 1
ATOM 2824 O O . THR C 1 108 ? -8.780 20.794 0.848 1.00 18.96 104 THR C O 1
ATOM 2828 N N . ASN C 1 109 ? -10.584 22.141 0.807 1.00 19.82 105 ASN C N 1
ATOM 2829 C CA . ASN C 1 109 ? -11.525 21.037 0.852 1.00 24.14 105 ASN C CA 1
ATOM 2830 C C . ASN C 1 109 ? -11.461 20.210 -0.429 1.00 19.72 105 ASN C C 1
ATOM 2831 O O . ASN C 1 109 ? -11.662 19.000 -0.393 1.00 20.68 105 ASN C O 1
ATOM 2836 N N . GLU C 1 110 ? -11.167 20.859 -1.553 1.00 21.38 106 GLU C N 1
ATOM 2837 C CA . GLU C 1 110 ? -10.999 20.130 -2.810 1.00 22.01 106 GLU C CA 1
ATOM 2838 C C . GLU C 1 110 ? -9.827 19.137 -2.717 1.00 18.38 106 GLU C C 1
ATOM 2839 O O . GLU C 1 110 ? -9.925 18.011 -3.229 1.00 19.02 106 GLU C O 1
ATOM 2845 N N . LEU C 1 111 ? -8.742 19.522 -2.041 1.00 17.75 107 LEU C N 1
ATOM 2846 C CA . LEU C 1 111 ? -7.619 18.608 -1.790 1.00 16.51 107 LEU C CA 1
ATOM 2847 C C . LEU C 1 111 ? -8.076 17.400 -0.974 1.00 16.74 107 LEU C C 1
ATOM 2848 O O . LEU C 1 111 ? -7.783 16.244 -1.318 1.00 16.28 107 LEU C O 1
ATOM 2853 N N . LEU C 1 112 ? -8.786 17.668 0.119 1.00 18.08 108 LEU C N 1
ATOM 2854 C CA . LEU C 1 112 ? -9.284 16.595 0.973 1.00 18.13 108 LEU C CA 1
ATOM 2855 C C . LEU C 1 112 ? -10.212 15.642 0.216 1.00 16.85 108 LEU C C 1
ATOM 2856 O O . LEU C 1 112 ? -10.151 14.417 0.388 1.00 15.53 108 LEU C O 1
ATOM 2861 N N . GLN C 1 113 ? -11.080 16.213 -0.619 1.00 17.15 109 GLN C N 1
ATOM 2862 C CA . GLN C 1 113 ? -12.015 15.417 -1.395 1.00 17.61 109 GLN C CA 1
ATOM 2863 C C . GLN C 1 113 ? -11.286 14.540 -2.396 1.00 17.33 109 GLN C C 1
ATOM 2864 O O . GLN C 1 113 ? -11.641 13.375 -2.575 1.00 18.78 109 GLN C O 1
ATOM 2870 N N . LEU C 1 114 ? -10.266 15.088 -3.051 1.00 15.99 110 LEU C N 1
ATOM 2871 C CA . LEU C 1 114 ? -9.549 14.304 -4.048 1.00 18.19 110 LEU C CA 1
ATOM 2872 C C . LEU C 1 114 ? -8.744 13.164 -3.386 1.00 17.19 110 LEU C C 1
ATOM 2873 O O . LEU C 1 114 ? -8.650 12.065 -3.926 1.00 19.97 110 LEU C O 1
ATOM 2878 N N . ILE C 1 115 ? -8.163 13.415 -2.216 1.00 16.37 111 ILE C N 1
ATOM 2879 C CA . ILE C 1 115 ? -7.579 12.327 -1.427 1.00 16.56 111 ILE C CA 1
ATOM 2880 C C . ILE C 1 115 ? -8.593 11.207 -1.149 1.00 15.45 111 ILE C C 1
ATOM 2881 O O . ILE C 1 115 ? -8.308 10.019 -1.363 1.00 15.98 111 ILE C O 1
ATOM 2886 N N . GLY C 1 116 ? -9.772 11.585 -0.671 1.00 17.45 112 GLY C N 1
ATOM 2887 C CA . GLY C 1 116 ? -10.814 10.616 -0.398 1.00 15.83 112 GLY C CA 1
ATOM 2888 C C . GLY C 1 116 ? -11.205 9.843 -1.642 1.00 16.48 112 GLY C C 1
ATOM 2889 O O . GLY C 1 116 ? -11.325 8.625 -1.596 1.00 17.10 112 GLY C O 1
ATOM 2890 N N . LYS C 1 117 ? -11.386 10.546 -2.757 1.00 17.08 113 LYS C N 1
ATOM 2891 C CA . LYS C 1 117 ? -11.778 9.885 -4.000 1.00 19.33 113 LYS C CA 1
ATOM 2892 C C . LYS C 1 117 ? -10.715 8.892 -4.492 1.00 15.86 113 LYS C C 1
ATOM 2893 O O . LYS C 1 117 ? -11.056 7.818 -5.004 1.00 15.79 113 LYS C O 1
ATOM 2899 N N . CYS C 1 118 ? -9.437 9.235 -4.327 1.00 14.00 114 CYS C N 1
ATOM 2900 C CA . CYS C 1 118 ? -8.369 8.311 -4.706 1.00 16.38 114 CYS C CA 1
ATOM 2901 C C . CYS C 1 118 ? -8.457 7.022 -3.894 1.00 14.16 114 CYS C C 1
ATOM 2902 O O . CYS C 1 118 ? -8.260 5.932 -4.423 1.00 16.00 114 CYS C O 1
ATOM 2905 N N . CYS C 1 119 ? -8.751 7.152 -2.601 1.00 16.72 115 CYS C N 1
ATOM 2906 C CA . CYS C 1 119 ? -8.931 5.996 -1.744 1.00 17.50 115 CYS C CA 1
ATOM 2907 C C . CYS C 1 119 ? -10.139 5.145 -2.138 1.00 15.11 115 CYS C C 1
ATOM 2908 O O . CYS C 1 119 ? -10.035 3.922 -2.220 1.00 15.31 115 CYS C O 1
ATOM 2911 N N . LEU C 1 120 ? -11.272 5.797 -2.389 1.00 17.99 116 LEU C N 1
ATOM 2912 C CA . LEU C 1 120 ? -12.497 5.105 -2.782 1.00 18.86 116 LEU C CA 1
ATOM 2913 C C . LEU C 1 120 ? -12.333 4.349 -4.103 1.00 17.89 116 LEU C C 1
ATOM 2914 O O . LEU C 1 120 ? -12.901 3.262 -4.271 1.00 17.92 116 LEU C O 1
ATOM 2919 N N . SER C 1 121 ? -11.569 4.924 -5.038 1.00 15.54 117 SER C N 1
ATOM 2920 C CA . SER C 1 121 ? -11.260 4.254 -6.304 1.00 16.28 117 SER C CA 1
ATOM 2921 C C . SER C 1 121 ? -10.085 3.262 -6.206 1.00 15.24 117 SER C C 1
ATOM 2922 O O . SER C 1 121 ? -9.654 2.694 -7.225 1.00 15.11 117 SER C O 1
ATOM 2925 N N . LYS C 1 122 ? -9.567 3.064 -4.991 1.00 14.35 118 LYS C N 1
ATOM 2926 C CA . LYS C 1 122 ? -8.553 2.042 -4.726 1.00 16.78 118 LYS C CA 1
ATOM 2927 C C . LYS C 1 122 ? -7.274 2.236 -5.571 1.00 12.84 118 LYS C C 1
ATOM 2928 O O . LYS C 1 122 ? -6.669 1.278 -6.038 1.00 17.07 118 LYS C O 1
ATOM 2934 N N . LEU C 1 123 ? -6.868 3.491 -5.723 1.00 12.64 119 LEU C N 1
ATOM 2935 C CA . LEU C 1 123 ? -5.718 3.849 -6.546 1.00 16.17 119 LEU C CA 1
ATOM 2936 C C . LEU C 1 123 ? -4.432 3.830 -5.741 1.00 17.31 119 LEU C C 1
ATOM 2937 O O . LEU C 1 123 ? -4.315 4.512 -4.718 1.00 19.73 119 LEU C O 1
ATOM 2942 N N . SER C 1 124 ? -3.460 3.069 -6.221 1.00 16.60 120 SER C N 1
ATOM 2943 C CA . SER C 1 124 ? -2.162 2.993 -5.553 1.00 17.80 120 SER C CA 1
ATOM 2944 C C . SER C 1 124 ? -1.387 4.293 -5.727 1.00 15.89 120 SER C C 1
ATOM 2945 O O . SER C 1 124 ? -1.375 4.879 -6.809 1.00 19.61 120 SER C O 1
ATOM 2948 N N . SER C 1 125 ? -0.713 4.722 -4.671 1.00 16.67 121 SER C N 1
ATOM 2949 C CA . SER C 1 125 ? 0.086 5.947 -4.734 1.00 17.52 121 SER C CA 1
ATOM 2950 C C . SER C 1 125 ? 1.589 5.678 -4.893 1.00 17.94 121 SER C C 1
ATOM 2951 O O . SER C 1 125 ? 2.384 6.614 -4.940 1.00 14.72 121 SER C O 1
ATOM 2954 N N . ASP C 1 126 ? 1.975 4.409 -5.001 1.00 16.60 122 ASP C N 1
ATOM 2955 C CA . ASP C 1 126 ? 3.389 4.049 -4.920 1.00 18.87 122 ASP C CA 1
ATOM 2956 C C . ASP C 1 126 ? 4.227 4.719 -6.019 1.00 16.76 122 ASP C C 1
ATOM 2957 O O . ASP C 1 126 ? 5.289 5.275 -5.740 1.00 16.44 122 ASP C O 1
ATOM 2962 N N . GLU C 1 127 ? 3.748 4.673 -7.256 1.00 17.05 123 GLU C N 1
ATOM 2963 C CA . GLU C 1 127 ? 4.515 5.255 -8.360 1.00 18.38 123 GLU C CA 1
ATOM 2964 C C . GLU C 1 127 ? 4.562 6.784 -8.260 1.00 18.16 123 GLU C C 1
ATOM 2965 O O . GLU C 1 127 ? 5.594 7.402 -8.564 1.00 15.63 123 GLU C O 1
ATOM 2968 N N . ALA C 1 128 ? 3.454 7.389 -7.825 1.00 16.35 124 ALA C N 1
ATOM 2969 C CA . ALA C 1 128 ? 3.412 8.840 -7.638 1.00 14.00 124 ALA C CA 1
ATOM 2970 C C . ALA C 1 128 ? 4.317 9.295 -6.487 1.00 14.41 124 ALA C C 1
ATOM 2971 O O . ALA C 1 128 ? 4.948 10.337 -6.577 1.00 14.09 124 ALA C O 1
ATOM 2973 N N . VAL C 1 129 ? 4.342 8.536 -5.392 1.00 13.97 125 VAL C N 1
ATOM 2974 C CA . VAL C 1 129 ? 5.216 8.879 -4.261 1.00 13.13 125 VAL C CA 1
ATOM 2975 C C . VAL C 1 129 ? 6.687 8.786 -4.703 1.00 16.81 125 VAL C C 1
ATOM 2976 O O . VAL C 1 129 ? 7.483 9.673 -4.409 1.00 16.80 125 VAL C O 1
ATOM 2980 N N . LYS C 1 130 ? 7.029 7.742 -5.448 1.00 15.41 126 LYS C N 1
ATOM 2981 C CA . LYS C 1 130 ? 8.388 7.604 -5.980 1.00 12.12 126 LYS C CA 1
ATOM 2982 C C . LYS C 1 130 ? 8.734 8.805 -6.893 1.00 16.68 126 LYS C C 1
ATOM 2983 O O . LYS C 1 130 ? 9.820 9.379 -6.812 1.00 15.94 126 LYS C O 1
ATOM 2987 N N . ARG C 1 131 ? 7.803 9.203 -7.753 1.00 15.44 127 ARG C N 1
ATOM 2988 C CA . ARG C 1 131 ? 8.055 10.368 -8.596 1.00 11.05 127 ARG C CA 1
ATOM 2989 C C . ARG C 1 131 ? 8.236 11.666 -7.796 1.00 15.58 127 ARG C C 1
ATOM 2990 O O . ARG C 1 131 ? 9.127 12.459 -8.099 1.00 16.02 127 ARG C O 1
ATOM 2998 N N . VAL C 1 132 ? 7.408 11.897 -6.780 1.00 13.82 128 VAL C N 1
ATOM 2999 C CA . VAL C 1 132 ? 7.521 13.139 -6.013 1.00 15.79 128 VAL C CA 1
ATOM 3000 C C . VAL C 1 132 ? 8.841 13.194 -5.222 1.00 18.74 128 VAL C C 1
ATOM 3001 O O . VAL C 1 132 ? 9.467 14.260 -5.121 1.00 18.27 128 VAL C O 1
ATOM 3005 N N . LEU C 1 133 ? 9.283 12.051 -4.698 1.00 16.66 129 LEU C N 1
ATOM 3006 C CA . LEU C 1 133 ? 10.484 12.007 -3.861 1.00 16.66 129 LEU C CA 1
ATOM 3007 C C . LEU C 1 133 ? 11.778 11.984 -4.685 1.00 17.69 129 LEU C C 1
ATOM 3008 O O . LEU C 1 133 ? 12.792 12.518 -4.250 1.00 20.61 129 LEU C O 1
ATOM 3013 N N . ALA C 1 134 ? 11.741 11.371 -5.866 1.00 16.23 130 ALA C N 1
ATOM 3014 C CA . ALA C 1 134 ? 12.973 11.020 -6.565 1.00 18.10 130 ALA C CA 1
ATOM 3015 C C . ALA C 1 134 ? 12.978 11.376 -8.042 1.00 18.29 130 ALA C C 1
ATOM 3016 O O . ALA C 1 134 ? 14.029 11.324 -8.685 1.00 20.13 130 ALA C O 1
ATOM 3018 N N . GLY C 1 135 ? 11.824 11.751 -8.569 1.00 15.74 131 GLY C N 1
ATOM 3019 C CA . GLY C 1 135 ? 11.707 12.040 -9.996 1.00 13.39 131 GLY C CA 1
ATOM 3020 C C . GLY C 1 135 ? 11.816 13.507 -10.377 1.00 14.35 131 GLY C C 1
ATOM 3021 O O . GLY C 1 135 ? 11.869 14.388 -9.524 1.00 16.10 131 GLY C O 1
ATOM 3022 N N . ASP C 1 136 ? 11.846 13.753 -11.685 1.00 16.90 132 ASP C N 1
ATOM 3023 C CA . ASP C 1 136 ? 11.818 15.093 -12.261 1.00 16.95 132 ASP C CA 1
ATOM 3024 C C . ASP C 1 136 ? 13.022 15.914 -11.806 1.00 19.33 132 ASP C C 1
ATOM 3025 O O . ASP C 1 136 ? 12.943 17.134 -11.713 1.00 16.05 132 ASP C O 1
ATOM 3030 N N . MET D 1 5 ? -12.969 -36.387 35.379 1.00 40.73 1 MET D N 1
ATOM 3031 C CA . MET D 1 5 ? -13.208 -35.401 34.327 1.00 48.30 1 MET D CA 1
ATOM 3032 C C . MET D 1 5 ? -14.665 -35.410 33.845 1.00 53.43 1 MET D C 1
ATOM 3033 O O . MET D 1 5 ? -15.209 -36.462 33.500 1.00 51.87 1 MET D O 1
ATOM 3038 N N . ASN D 1 6 ? -15.287 -34.232 33.819 1.00 50.37 2 ASN D N 1
ATOM 3039 C CA . ASN D 1 6 ? -16.677 -34.095 33.382 1.00 41.84 2 ASN D CA 1
ATOM 3040 C C . ASN D 1 6 ? -16.990 -32.679 32.889 1.00 46.33 2 ASN D C 1
ATOM 3041 O O . ASN D 1 6 ? -16.114 -31.810 32.876 1.00 43.58 2 ASN D O 1
ATOM 3046 N N . ALA D 1 7 ? -18.241 -32.446 32.495 1.00 44.69 3 ALA D N 1
ATOM 3047 C CA . ALA D 1 7 ? -18.626 -31.181 31.873 1.00 42.17 3 ALA D CA 1
ATOM 3048 C C . ALA D 1 7 ? -18.619 -30.015 32.858 1.00 35.10 3 ALA D C 1
ATOM 3049 O O . ALA D 1 7 ? -18.438 -28.868 32.461 1.00 33.63 3 ALA D O 1
ATOM 3051 N N . ALA D 1 8 ? -18.827 -30.304 34.137 1.00 29.15 4 ALA D N 1
ATOM 3052 C CA . ALA D 1 8 ? -18.776 -29.261 35.149 1.00 35.42 4 ALA D CA 1
ATOM 3053 C C . ALA D 1 8 ? -17.355 -28.712 35.261 1.00 37.59 4 ALA D C 1
ATOM 3054 O O . ALA D 1 8 ? -17.156 -27.520 35.502 1.00 33.97 4 ALA D O 1
ATOM 3056 N N . VAL D 1 9 ? -16.372 -29.594 35.085 1.00 30.56 5 VAL D N 1
ATOM 3057 C CA . VAL D 1 9 ? -14.966 -29.210 35.168 1.00 30.66 5 VAL D CA 1
ATOM 3058 C C . VAL D 1 9 ? -14.625 -28.219 34.067 1.00 30.64 5 VAL D C 1
ATOM 3059 O O . VAL D 1 9 ? -13.939 -27.223 34.297 1.00 31.31 5 VAL D O 1
ATOM 3063 N N . VAL D 1 10 ? -15.113 -28.502 32.866 1.00 29.87 6 VAL D N 1
ATOM 3064 C CA . VAL D 1 10 ? -14.884 -27.637 31.716 1.00 28.03 6 VAL D CA 1
ATOM 3065 C C . VAL D 1 10 ? -15.506 -26.266 31.940 1.00 31.57 6 VAL D C 1
ATOM 3066 O O . VAL D 1 10 ? -14.882 -25.243 31.656 1.00 32.46 6 VAL D O 1
ATOM 3070 N N . ARG D 1 11 ? -16.736 -26.246 32.447 1.00 29.95 7 ARG D N 1
ATOM 3071 C CA . ARG D 1 11 ? -17.405 -24.989 32.751 1.00 29.75 7 ARG D CA 1
ATOM 3072 C C . ARG D 1 11 ? -16.615 -24.182 33.771 1.00 29.80 7 ARG D C 1
ATOM 3073 O O . ARG D 1 11 ? -16.508 -22.961 33.655 1.00 31.12 7 ARG D O 1
ATOM 3076 N N . ARG D 1 12 ? -16.063 -24.867 34.768 1.00 25.55 8 ARG D N 1
ATOM 3077 C CA . ARG D 1 12 ? -15.284 -24.190 35.803 1.00 24.43 8 ARG D CA 1
ATOM 3078 C C . ARG D 1 12 ? -14.013 -23.554 35.240 1.00 26.21 8 ARG D C 1
ATOM 3079 O O . ARG D 1 12 ? -13.649 -22.450 35.638 1.00 25.10 8 ARG D O 1
ATOM 3087 N N . THR D 1 13 ? -13.344 -24.242 34.320 1.00 25.55 9 THR D N 1
ATOM 3088 C CA . THR D 1 13 ? -12.171 -23.663 33.667 1.00 21.80 9 THR D CA 1
ATOM 3089 C C . THR D 1 13 ? -12.562 -22.452 32.831 1.00 25.07 9 THR D C 1
ATOM 3090 O O . THR D 1 13 ? -11.894 -21.421 32.861 1.00 25.87 9 THR D O 1
ATOM 3094 N N . GLN D 1 14 ? -13.646 -22.583 32.072 1.00 24.13 10 GLN D N 1
ATOM 3095 C CA . GLN D 1 14 ? -14.134 -21.489 31.250 1.00 23.51 10 GLN D CA 1
ATOM 3096 C C . GLN D 1 14 ? -14.463 -20.263 32.091 1.00 23.60 10 GLN D C 1
ATOM 3097 O O . GLN D 1 14 ? -14.180 -19.134 31.697 1.00 25.74 10 GLN D O 1
ATOM 3103 N N . GLU D 1 15 ? -15.061 -20.495 33.255 1.00 24.61 11 GLU D N 1
ATOM 3104 C CA . GLU D 1 15 ? -15.429 -19.411 34.157 1.00 23.61 11 GLU D CA 1
ATOM 3105 C C . GLU D 1 15 ? -14.198 -18.792 34.815 1.00 24.57 11 GLU D C 1
ATOM 3106 O O . GLU D 1 15 ? -14.164 -17.595 35.084 1.00 28.58 11 GLU D O 1
ATOM 3108 N N . ALA D 1 16 ? -13.196 -19.619 35.083 1.00 24.88 12 ALA D N 1
ATOM 3109 C CA . ALA D 1 16 ? -12.022 -19.171 35.838 1.00 23.55 12 ALA D CA 1
ATOM 3110 C C . ALA D 1 16 ? -11.048 -18.391 34.966 1.00 21.23 12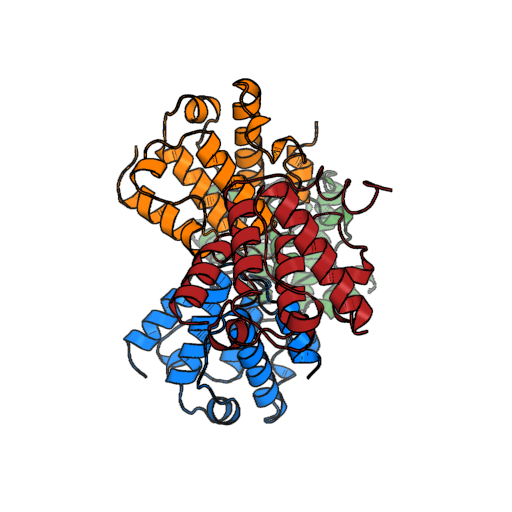 ALA D C 1
ATOM 3111 O O . ALA D 1 16 ? -10.432 -17.428 35.427 1.00 22.33 12 ALA D O 1
ATOM 3113 N N . LEU D 1 17 ? -10.904 -18.814 33.712 1.00 19.87 13 LEU D N 1
ATOM 3114 C CA . LEU D 1 17 ? -9.954 -18.184 32.792 1.00 17.69 13 LEU D CA 1
ATOM 3115 C C . LEU D 1 17 ? -10.608 -17.260 31.767 1.00 20.19 13 LEU D C 1
ATOM 3116 O O . LEU D 1 17 ? -9.966 -16.333 31.253 1.00 20.04 13 LEU D O 1
ATOM 3121 N N . GLY D 1 18 ? -11.881 -17.500 31.488 1.00 20.64 14 GLY D N 1
ATOM 3122 C CA . GLY D 1 18 ? -12.558 -16.845 30.383 1.00 21.50 14 GLY D CA 1
ATOM 3123 C C . GLY D 1 18 ? -12.751 -15.346 30.504 1.00 21.45 14 GLY D C 1
ATOM 3124 O O . GLY D 1 18 ? -13.001 -14.669 29.506 1.00 22.97 14 GLY D O 1
ATOM 3125 N N . LYS D 1 19 ? -12.651 -14.822 31.716 1.00 17.95 15 LYS D N 1
ATOM 3126 C CA . LYS D 1 19 ? -12.832 -13.394 31.912 1.00 17.45 15 LYS D CA 1
ATOM 3127 C C . LYS D 1 19 ? -11.499 -12.650 31.930 1.00 18.32 15 LYS D C 1
ATOM 3128 O O . LYS D 1 19 ? -11.481 -11.427 31.874 1.00 20.90 15 LYS D O 1
ATOM 3134 N N . VAL D 1 20 ? -10.385 -13.375 31.987 1.00 17.37 16 VAL D N 1
ATOM 3135 C CA A VAL D 1 20 ? -9.076 -12.759 32.175 0.18 19.74 16 VAL D CA 1
ATOM 3136 C CA B VAL D 1 20 ? -9.098 -12.695 32.149 0.82 19.79 16 VAL D CA 1
ATOM 3137 C C . VAL D 1 20 ? -8.227 -12.798 30.906 1.00 17.88 16 VAL D C 1
ATOM 3138 O O . VAL D 1 20 ? -7.351 -11.962 30.711 1.00 20.37 16 VAL D O 1
ATOM 3145 N N . ILE D 1 21 ? -8.467 -13.809 30.074 1.00 17.90 17 ILE D N 1
ATOM 3146 C CA . ILE D 1 21 ? -7.825 -13.886 28.758 1.00 21.36 17 ILE D CA 1
ATOM 3147 C C . ILE D 1 21 ? -8.885 -14.243 27.730 1.00 20.32 17 ILE D C 1
ATOM 3148 O O . ILE D 1 21 ? -9.930 -14.798 28.075 1.00 20.59 17 ILE D O 1
ATOM 3153 N N . ARG D 1 22 ? -8.620 -13.908 26.466 1.00 21.79 18 ARG D N 1
ATOM 3154 C CA . ARG D 1 22 ? -9.609 -14.086 25.408 1.00 25.63 18 ARG D CA 1
ATOM 3155 C C . ARG D 1 22 ? -9.157 -15.083 24.343 1.00 28.35 18 ARG D C 1
ATOM 3156 O O . ARG D 1 22 ? -9.891 -15.364 23.392 1.00 25.59 18 ARG D O 1
ATOM 3164 N N . ARG D 1 23 ? -7.939 -15.599 24.495 1.00 23.99 19 ARG D N 1
ATOM 3165 C CA . ARG D 1 23 ? -7.418 -16.651 23.635 1.00 21.50 19 ARG D CA 1
ATOM 3166 C C . ARG D 1 23 ? -6.431 -17.509 24.431 1.00 22.82 19 ARG D C 1
ATOM 3167 O O . ARG D 1 23 ? -5.915 -17.058 25.457 1.00 24.51 19 ARG D O 1
ATOM 3175 N N . PRO D 1 24 ? -6.211 -18.765 24.005 1.00 21.91 20 PRO D N 1
ATOM 3176 C CA . PRO D 1 24 ? -6.896 -19.464 22.916 1.00 27.70 20 PRO D CA 1
ATOM 3177 C C . PRO D 1 24 ? -8.287 -19.880 23.360 1.00 25.50 20 PRO D C 1
ATOM 3178 O O . PRO D 1 24 ? -8.591 -19.798 24.552 1.00 24.72 20 PRO D O 1
ATOM 3182 N N . PRO D 1 25 ? -9.134 -20.326 22.422 1.00 24.31 21 PRO D N 1
ATOM 3183 C CA . PRO D 1 25 ? -10.476 -20.774 22.806 1.00 25.89 21 PRO D CA 1
ATOM 3184 C C . PRO D 1 25 ? -10.459 -21.872 23.849 1.00 27.57 21 PRO D C 1
ATOM 3185 O O . PRO D 1 25 ? -9.684 -22.829 23.747 1.00 23.81 21 PRO D O 1
ATOM 3189 N N . LEU D 1 26 ? -11.319 -21.718 24.851 1.00 25.36 22 LEU D N 1
ATOM 3190 C CA . LEU D 1 26 ? -11.471 -22.697 25.911 1.00 29.38 22 LEU D CA 1
ATOM 3191 C C . LEU D 1 26 ? -12.650 -23.595 25.600 1.00 28.51 22 LEU D C 1
ATOM 3192 O O . LEU D 1 26 ? -13.733 -23.437 26.154 1.00 28.03 22 LEU D O 1
ATOM 3197 N N . THR D 1 27 ? -12.427 -24.543 24.701 1.00 36.80 23 THR D N 1
ATOM 3198 C CA . THR D 1 27 ? -13.489 -25.423 24.234 1.00 34.15 23 THR D CA 1
ATOM 3199 C C . THR D 1 27 ? -13.404 -26.787 24.911 1.00 32.59 23 THR D C 1
ATOM 3200 O O . THR D 1 27 ? -12.324 -27.211 25.332 1.00 31.21 23 THR D O 1
ATOM 3204 N N . GLU D 1 28 ? -14.540 -27.473 25.012 1.00 35.10 24 GLU D N 1
ATOM 3205 C CA . GLU D 1 28 ? -14.584 -28.786 25.650 1.00 35.80 24 GLU D CA 1
ATOM 3206 C C . GLU D 1 28 ? -13.643 -29.784 24.988 1.00 33.20 24 GLU D C 1
ATOM 3207 O O . GLU D 1 28 ? -13.036 -30.614 25.658 1.00 37.90 24 GLU D O 1
ATOM 3213 N N . LYS D 1 29 ? -13.536 -29.705 23.666 1.00 38.88 25 LYS D N 1
ATOM 3214 C CA . LYS D 1 29 ? -12.639 -30.574 22.908 1.00 35.62 25 LYS D CA 1
ATOM 3215 C C . LYS D 1 29 ? -11.200 -30.493 23.428 1.00 35.97 25 LYS D C 1
ATOM 3216 O O . LYS D 1 29 ? -10.618 -31.500 23.846 1.00 36.14 25 LYS D O 1
ATOM 3222 N N . LEU D 1 30 ? -10.637 -29.289 23.408 1.00 38.41 26 LEU D N 1
ATOM 3223 C CA . LEU D 1 30 ? -9.255 -29.085 23.828 1.00 32.60 26 LEU D CA 1
ATOM 3224 C C . LEU D 1 30 ? -9.073 -29.294 25.332 1.00 33.38 26 LEU D C 1
ATOM 3225 O O . LEU D 1 30 ? -8.129 -29.962 25.760 1.00 31.79 26 LEU D O 1
ATOM 3230 N N . LEU D 1 31 ? -9.974 -28.736 26.135 1.00 34.66 27 LEU D N 1
ATOM 3231 C CA . LEU D 1 31 ? -9.836 -28.842 27.587 1.00 33.15 27 LEU D CA 1
ATOM 3232 C C . LEU D 1 31 ? -9.993 -30.281 28.081 1.00 34.03 27 LEU D C 1
ATOM 3233 O O . LEU D 1 31 ? -9.532 -30.619 29.160 1.00 29.67 27 LEU D O 1
ATOM 3238 N N . ASN D 1 32 ? -10.620 -31.141 27.288 1.00 37.43 28 ASN D N 1
ATOM 3239 C CA . ASN D 1 32 ? -10.741 -32.538 27.696 1.00 35.70 28 ASN D CA 1
ATOM 3240 C C . ASN D 1 32 ? -9.450 -33.323 27.494 1.00 37.65 28 ASN D C 1
ATOM 3241 O O . ASN D 1 32 ? -9.157 -34.266 28.234 1.00 35.82 28 ASN D O 1
ATOM 3246 N N . LYS D 1 33 ? -8.670 -32.926 26.496 1.00 39.76 29 LYS D N 1
ATOM 3247 C CA . LYS D 1 33 ? -7.356 -33.517 26.277 1.00 37.36 29 LYS D CA 1
ATOM 3248 C C . LYS D 1 33 ? -6.418 -32.426 25.797 1.00 37.59 29 LYS D C 1
ATOM 3249 O O . LYS D 1 33 ? -6.182 -32.282 24.596 1.00 39.13 29 LYS D O 1
ATOM 3251 N N . PRO D 1 34 ? -5.898 -31.628 26.736 1.00 35.13 30 PRO D N 1
ATOM 3252 C CA . PRO D 1 34 ? -5.095 -30.470 26.342 1.00 34.61 30 PRO D CA 1
ATOM 3253 C C . PRO D 1 34 ? -3.683 -30.854 25.903 1.00 32.34 30 PRO D C 1
ATOM 3254 O O . PRO D 1 34 ? -2.912 -31.397 26.687 1.00 32.59 30 PRO D O 1
ATOM 3258 N N . PRO D 1 35 ? -3.354 -30.581 24.635 1.00 29.61 31 PRO D N 1
ATOM 3259 C CA . PRO D 1 35 ? -1.990 -30.752 24.117 1.00 33.68 31 PRO D CA 1
ATOM 3260 C C . PRO D 1 35 ? -1.048 -29.809 24.855 1.00 30.79 31 PRO D C 1
ATOM 3261 O O . PRO D 1 35 ? -1.540 -28.868 25.473 1.00 28.68 31 PRO D O 1
ATOM 3265 N N . PHE D 1 36 ? 0.261 -30.024 24.795 1.00 29.40 32 PHE D N 1
ATOM 3266 C CA . PHE D 1 36 ? 1.156 -29.125 25.513 1.00 29.72 32 PHE D CA 1
ATOM 3267 C C . PHE D 1 36 ? 1.171 -27.725 24.903 1.00 26.48 32 PHE D C 1
ATOM 3268 O O . PHE D 1 36 ? 1.203 -26.730 25.628 1.00 24.55 32 PHE D O 1
ATOM 3276 N N . ARG D 1 37 ? 1.155 -27.638 23.577 1.00 24.43 33 ARG D N 1
ATOM 3277 C CA . ARG D 1 37 ? 1.240 -26.338 22.919 1.00 27.25 33 ARG D CA 1
ATOM 3278 C C . ARG D 1 37 ? 0.070 -25.460 23.352 1.00 23.91 33 ARG D C 1
ATOM 3279 O O . ARG D 1 37 ? 0.197 -24.241 23.443 1.00 24.32 33 ARG D O 1
ATOM 3287 N N . TYR D 1 38 ? -1.061 -26.101 23.626 1.00 23.92 34 TYR D N 1
ATOM 3288 C CA . TYR D 1 38 ? -2.272 -25.415 24.046 1.00 23.43 34 TYR D CA 1
ATOM 3289 C C . TYR D 1 38 ? -2.108 -24.876 25.463 1.00 25.17 34 TYR D C 1
ATOM 3290 O O . TYR D 1 38 ? -2.470 -23.740 25.752 1.00 23.65 34 TYR D O 1
ATOM 3299 N N . LEU D 1 39 ? -1.545 -25.693 26.344 1.00 22.22 35 LEU D N 1
ATOM 3300 C CA . LEU D 1 39 ? -1.280 -25.229 27.705 1.00 23.77 35 LEU D CA 1
ATOM 3301 C C . LEU D 1 39 ? -0.237 -24.119 27.673 1.00 24.26 35 LEU D C 1
ATOM 3302 O O . LEU D 1 39 ? -0.308 -23.155 28.437 1.00 21.50 35 LEU D O 1
ATOM 3307 N N . HIS D 1 40 ? 0.735 -24.250 26.780 1.00 20.83 36 HIS D N 1
ATOM 3308 C CA . HIS D 1 40 ? 1.777 -23.242 26.643 1.00 19.00 36 HIS D CA 1
ATOM 3309 C C . HIS D 1 40 ? 1.201 -21.923 26.129 1.00 24.20 36 HIS D C 1
ATOM 3310 O O . HIS D 1 40 ? 1.551 -20.843 26.614 1.00 17.53 36 HIS D O 1
ATOM 3317 N N . ASP D 1 41 ? 0.322 -22.008 25.135 1.00 19.64 37 ASP D N 1
ATOM 3318 C CA . ASP D 1 41 ? -0.409 -20.827 24.673 1.00 22.47 37 ASP D CA 1
ATOM 3319 C C . ASP D 1 41 ? -1.204 -20.150 25.796 1.00 19.91 37 ASP D C 1
ATOM 3320 O O . ASP D 1 41 ? -1.172 -18.924 25.927 1.00 20.79 37 ASP D O 1
ATOM 3325 N N . ILE D 1 42 ? -1.909 -20.937 26.604 1.00 20.78 38 ILE D N 1
ATOM 3326 C CA . ILE D 1 42 ? -2.685 -20.379 27.714 1.00 21.09 38 ILE D CA 1
ATOM 3327 C C . ILE D 1 42 ? -1.787 -19.693 28.734 1.00 19.94 38 ILE D C 1
ATOM 3328 O O . ILE D 1 42 ? -2.038 -18.549 29.153 1.00 20.00 38 ILE D O 1
ATOM 3333 N N . ILE D 1 43 ? -0.735 -20.389 29.143 1.00 21.91 39 ILE D N 1
ATOM 3334 C CA . ILE D 1 43 ? 0.155 -19.822 30.140 1.00 18.29 39 ILE D CA 1
ATOM 3335 C C . ILE D 1 43 ? 0.846 -18.556 29.625 1.00 17.60 39 ILE D C 1
ATOM 3336 O O . ILE D 1 43 ? 0.913 -17.563 30.345 1.00 19.42 39 ILE D O 1
ATOM 3341 N N . THR D 1 44 ? 1.330 -18.547 28.383 1.00 16.92 40 THR D N 1
ATOM 3342 C CA . THR D 1 44 ? 1.988 -17.342 27.894 1.00 17.62 40 THR D CA 1
ATOM 3343 C C . THR D 1 44 ? 0.984 -16.202 27.665 1.00 18.12 40 THR D C 1
ATOM 3344 O O . THR D 1 44 ? 1.340 -15.038 27.816 1.00 19.23 40 THR D O 1
ATOM 3348 N N . GLU D 1 45 ? -0.267 -16.528 27.342 1.00 17.89 41 GLU D N 1
ATOM 3349 C CA . GLU D 1 45 ? -1.288 -15.485 27.173 1.00 19.70 41 GLU D CA 1
ATOM 3350 C C . GLU D 1 45 ? -1.594 -14.818 28.509 1.00 20.90 41 GLU D C 1
ATOM 3351 O O . GLU D 1 45 ? -1.637 -13.580 28.613 1.00 20.46 41 GLU D O 1
ATOM 3357 N N . VAL D 1 46 ? -1.788 -15.638 29.537 1.00 17.61 42 VAL D N 1
ATOM 3358 C CA . VAL D 1 46 ? -1.943 -15.129 30.900 1.00 17.33 42 VAL D CA 1
ATOM 3359 C C . VAL D 1 46 ? -0.800 -14.189 31.251 1.00 13.34 42 VAL D C 1
ATOM 3360 O O . VAL D 1 46 ? -1.015 -13.084 31.770 1.00 15.72 42 VAL D O 1
ATOM 3364 N N . ILE D 1 47 ? 0.426 -14.604 30.952 1.00 15.28 43 ILE D N 1
ATOM 3365 C CA . ILE D 1 47 ? 1.582 -13.760 31.225 1.00 19.03 43 ILE D CA 1
ATOM 3366 C C . ILE D 1 47 ? 1.515 -12.413 30.474 1.00 17.22 43 ILE D C 1
ATOM 3367 O O . ILE D 1 47 ? 1.708 -11.357 31.075 1.00 18.13 43 ILE D O 1
ATOM 3372 N N . ARG D 1 48 ? 1.203 -12.441 29.181 1.00 18.28 44 ARG D N 1
ATOM 3373 C CA A ARG D 1 48 ? 1.185 -11.219 28.380 0.25 21.52 44 ARG D CA 1
ATOM 3374 C CA B ARG D 1 48 ? 1.182 -11.218 28.380 0.75 21.51 44 ARG D CA 1
ATOM 3375 C C . ARG D 1 48 ? 0.034 -10.279 28.745 1.00 23.00 44 ARG D C 1
ATOM 3376 O O . ARG D 1 48 ? 0.192 -9.046 28.719 1.00 22.07 44 ARG D O 1
ATOM 3391 N N . ILE D 1 49 ? -1.113 -10.854 29.084 1.00 21.01 45 ILE D N 1
ATOM 3392 C CA . ILE D 1 49 ? -2.309 -10.057 29.369 1.00 21.11 45 ILE D CA 1
ATOM 3393 C C . ILE D 1 49 ? -2.415 -9.562 30.810 1.00 21.28 45 ILE D C 1
ATOM 3394 O O . ILE D 1 49 ? -2.789 -8.406 31.050 1.00 22.59 45 ILE D O 1
ATOM 3399 N N . THR D 1 50 ? -2.079 -10.416 31.775 1.00 19.34 46 THR D N 1
ATOM 3400 C CA . THR D 1 50 ? -2.284 -10.067 33.176 1.00 19.05 46 THR D CA 1
ATOM 3401 C C . THR D 1 50 ? -0.997 -9.772 33.956 1.00 20.42 46 THR D C 1
ATOM 3402 O O . THR D 1 50 ? -1.049 -9.165 35.025 1.00 21.27 46 THR D O 1
ATOM 3406 N N . GLY D 1 51 ? 0.146 -10.211 33.432 1.00 20.35 47 GLY D N 1
ATOM 3407 C CA . GLY D 1 51 ? 1.398 -10.097 34.158 1.00 22.95 47 GLY D CA 1
ATOM 3408 C C . GLY D 1 51 ? 1.566 -11.180 35.214 1.00 21.51 47 GLY D C 1
ATOM 3409 O O . GLY D 1 51 ? 2.594 -11.239 35.900 1.00 21.20 47 GLY D O 1
ATOM 3410 N N . PHE D 1 52 ? 0.567 -12.044 35.355 1.00 22.24 48 PHE D N 1
ATOM 3411 C CA . PHE D 1 52 ? 0.688 -13.169 36.280 1.00 17.98 48 PHE D CA 1
ATOM 3412 C C . PHE D 1 52 ? 1.673 -14.184 35.688 1.00 17.51 48 PHE D C 1
ATOM 3413 O O . PHE D 1 52 ? 1.503 -14.648 34.553 1.00 17.68 48 PHE D O 1
ATOM 3421 N N . MET D 1 53 ? 2.702 -14.514 36.475 1.00 17.73 49 MET D N 1
ATOM 3422 C CA . MET D 1 53 ? 3.850 -15.349 36.070 1.00 15.91 49 MET D CA 1
ATOM 3423 C C . MET D 1 53 ? 4.854 -14.611 35.191 1.00 14.89 49 MET D C 1
ATOM 3424 O O . MET D 1 53 ? 5.777 -15.227 34.662 1.00 17.11 49 MET D O 1
ATOM 3429 N N . LYS D 1 54 ? 4.724 -13.289 35.103 1.00 18.75 50 LYS D N 1
ATOM 3430 C CA . LYS D 1 54 ? 5.729 -12.482 34.413 1.00 20.12 50 LYS D CA 1
ATOM 3431 C C . LYS D 1 54 ? 7.106 -12.752 34.995 1.00 15.70 50 LYS D C 1
ATOM 3432 O O . LYS D 1 54 ? 7.266 -12.837 36.227 1.00 17.21 50 LYS D O 1
ATOM 3438 N N . GLY D 1 55 ? 8.090 -12.916 34.114 1.00 18.67 51 GLY D N 1
ATOM 3439 C CA . GLY D 1 55 ? 9.464 -13.172 34.521 1.00 19.01 51 GLY D CA 1
ATOM 3440 C C . GLY D 1 55 ? 9.818 -14.611 34.888 1.00 16.05 51 GLY D C 1
ATOM 3441 O O . GLY D 1 55 ? 10.981 -14.911 35.187 1.00 19.77 51 GLY D O 1
ATOM 3442 N N . LEU D 1 56 ? 8.829 -15.502 34.867 1.00 16.37 52 LEU D N 1
ATOM 3443 C CA . LEU D 1 56 ? 9.060 -16.919 35.185 1.00 18.42 52 LEU D CA 1
ATOM 3444 C C . LEU D 1 56 ? 9.834 -17.664 34.091 1.00 19.38 52 LEU D C 1
ATOM 3445 O O . LEU D 1 56 ? 10.574 -18.602 34.370 1.00 18.85 52 LEU D O 1
ATOM 3450 N N . TYR D 1 57 ? 9.665 -17.227 32.845 1.00 16.44 53 TYR D N 1
ATOM 3451 C CA . TYR D 1 57 ? 10.277 -17.879 31.697 1.00 21.17 53 TYR D CA 1
ATOM 3452 C C . TYR D 1 57 ? 11.149 -16.927 30.895 1.00 21.18 53 TYR D C 1
ATOM 3453 O O . TYR D 1 57 ? 10.856 -15.736 30.805 1.00 23.16 53 TYR D O 1
ATOM 3462 N N . THR D 1 58 ? 12.194 -17.471 30.288 1.00 25.70 54 THR D N 1
ATOM 3463 C CA . THR D 1 58 ? 13.036 -16.699 29.385 1.00 29.81 54 THR D CA 1
ATOM 3464 C C . THR D 1 58 ? 12.263 -16.357 28.115 1.00 34.84 54 THR D C 1
ATOM 3465 O O . THR D 1 58 ? 11.228 -16.966 27.824 1.00 26.76 54 THR D O 1
ATOM 3469 N N . ASP D 1 59 ? 12.754 -15.380 27.357 1.00 35.58 55 ASP D N 1
ATOM 3470 C CA . ASP D 1 59 ? 12.094 -15.012 26.106 1.00 40.32 55 ASP D CA 1
ATOM 3471 C C . ASP D 1 59 ? 12.005 -16.223 25.187 1.00 32.88 55 ASP D C 1
ATOM 3472 O O . ASP D 1 59 ? 11.013 -16.402 24.473 1.00 34.91 55 ASP D O 1
ATOM 3477 N N . ALA D 1 60 ? 13.031 -17.065 25.234 1.00 35.04 56 ALA D N 1
ATOM 3478 C CA . ALA D 1 60 ? 13.066 -18.273 24.419 1.00 37.88 56 ALA D CA 1
ATOM 3479 C C . ALA D 1 60 ? 12.011 -19.279 24.872 1.00 35.77 56 ALA D C 1
ATOM 3480 O O . ALA D 1 60 ? 11.369 -19.926 24.047 1.00 37.12 56 ALA D O 1
ATOM 3482 N N . GLU D 1 61 ? 11.831 -19.404 26.185 1.00 29.49 57 GLU D N 1
ATOM 3483 C CA . GLU D 1 61 ? 10.851 -20.339 26.732 1.00 29.48 57 GLU D CA 1
ATOM 3484 C C . GLU D 1 61 ? 9.418 -19.895 26.437 1.00 27.14 57 GLU D C 1
ATOM 3485 O O . GLU D 1 61 ? 8.492 -20.710 26.470 1.00 25.40 57 GLU D O 1
ATOM 3491 N N . MET D 1 62 ? 9.246 -18.603 26.162 1.00 26.71 58 MET D N 1
ATOM 3492 C CA . MET D 1 62 ? 7.945 -18.034 25.836 1.00 26.84 58 MET D CA 1
ATOM 3493 C C . MET D 1 62 ? 7.527 -18.416 24.421 1.00 30.45 58 MET D C 1
ATOM 3494 O O . MET D 1 62 ? 6.405 -18.131 24.000 1.00 28.61 58 MET D O 1
ATOM 3499 N N . LYS D 1 63 ? 8.442 -19.049 23.692 1.00 28.44 59 LYS D N 1
ATOM 3500 C CA . LYS D 1 63 ? 8.155 -19.549 22.345 1.00 32.99 59 LYS D CA 1
ATOM 3501 C C . LYS D 1 63 ? 7.936 -21.058 22.366 1.00 27.08 59 LYS D C 1
ATOM 3502 O O . LYS D 1 63 ? 8.848 -21.810 22.695 1.00 33.95 59 LYS D O 1
ATOM 3508 N N . SER D 1 64 ? 6.728 -21.501 22.021 1.00 32.72 60 SER D N 1
ATOM 3509 C CA . SER D 1 64 ? 6.386 -22.921 22.114 1.00 30.62 60 SER D CA 1
ATOM 3510 C C . SER D 1 64 ? 7.319 -23.774 21.253 1.00 38.20 60 SER D C 1
ATOM 3511 O O . SER D 1 64 ? 7.613 -24.928 21.586 1.00 35.50 60 SER D O 1
ATOM 3514 N N . GLU D 1 65 ? 7.801 -23.188 20.160 1.00 37.93 61 GLU D N 1
ATOM 3515 C CA . GLU D 1 65 ? 8.761 -23.851 19.280 1.00 34.91 61 GLU D CA 1
ATOM 3516 C C . GLU D 1 65 ? 10.014 -24.310 20.028 1.00 37.20 61 GLU D C 1
ATOM 3517 O O . GLU D 1 65 ? 10.640 -25.302 19.648 1.00 37.01 61 GLU D O 1
ATOM 3519 N N . ASN D 1 66 ? 10.379 -23.587 21.086 1.00 30.21 62 ASN D N 1
ATOM 3520 C CA . ASN D 1 66 ? 11.603 -23.892 21.824 1.00 29.83 62 ASN D CA 1
ATOM 3521 C C . ASN D 1 66 ? 11.369 -24.817 23.016 1.00 33.86 62 ASN D C 1
ATOM 3522 O O . ASN D 1 66 ? 12.307 -25.161 23.730 1.00 38.33 62 ASN D O 1
ATOM 3527 N N . VAL D 1 67 ? 10.121 -25.214 23.238 1.00 32.59 63 VAL D N 1
ATOM 3528 C CA . VAL D 1 67 ? 9.816 -26.114 24.348 1.00 33.75 63 VAL D CA 1
ATOM 3529 C C . VAL D 1 67 ? 9.204 -27.401 23.815 1.00 35.04 63 VAL D C 1
ATOM 3530 O O . VAL D 1 67 ? 8.001 -27.627 23.936 1.00 35.92 63 VAL D O 1
ATOM 3534 N N . LYS D 1 68 ? 10.040 -28.242 23.217 1.00 39.07 64 LYS D N 1
ATOM 3535 C CA . LYS D 1 68 ? 9.558 -29.459 22.572 1.00 36.65 64 LYS D CA 1
ATOM 3536 C C . LYS D 1 68 ? 10.071 -30.718 23.272 1.00 32.13 64 LYS D C 1
ATOM 3537 O O . LYS D 1 68 ? 9.403 -31.749 23.261 1.00 39.80 64 LYS D O 1
ATOM 3539 N N . ASP D 1 69 ? 11.250 -30.632 23.882 1.00 33.45 65 ASP D N 1
ATOM 3540 C CA . ASP D 1 69 ? 11.812 -31.759 24.624 1.00 29.07 65 ASP D CA 1
ATOM 3541 C C . ASP D 1 69 ? 10.900 -32.126 25.792 1.00 33.44 65 ASP D C 1
ATOM 3542 O O . ASP D 1 69 ? 10.290 -31.245 26.403 1.00 32.74 65 ASP D O 1
ATOM 3547 N N . LYS D 1 70 ? 10.805 -33.420 26.098 1.00 31.14 66 LYS D N 1
ATOM 3548 C CA . LYS D 1 70 ? 9.898 -33.911 27.144 1.00 36.64 66 LYS D CA 1
ATOM 3549 C C . LYS D 1 70 ? 10.209 -33.337 28.524 1.00 36.61 66 LYS D C 1
ATOM 3550 O O . LYS D 1 70 ? 9.307 -32.904 29.251 1.00 34.54 66 LYS D O 1
ATOM 3556 N N . ASP D 1 71 ? 11.482 -33.344 28.894 1.00 30.09 67 ASP D N 1
ATOM 3557 C CA . ASP D 1 71 ? 11.883 -32.807 30.189 1.00 36.38 67 ASP D CA 1
ATOM 3558 C C . ASP D 1 71 ? 11.701 -31.291 30.254 1.00 32.32 67 ASP D C 1
ATOM 3559 O O . ASP D 1 71 ? 11.457 -30.742 31.324 1.00 29.42 67 ASP D O 1
ATOM 3564 N N . ALA D 1 72 ? 11.830 -30.625 29.107 1.00 29.81 68 ALA D N 1
ATOM 3565 C CA . ALA D 1 72 ? 11.630 -29.180 29.018 1.00 29.58 68 ALA D CA 1
ATOM 3566 C C . ALA D 1 72 ? 10.159 -28.817 29.226 1.00 25.04 68 ALA D C 1
ATOM 3567 O O . ALA D 1 72 ? 9.838 -27.842 29.913 1.00 22.21 68 ALA D O 1
ATOM 3569 N N . LYS D 1 73 ? 9.274 -29.597 28.616 1.00 26.01 69 LYS D N 1
ATOM 3570 C CA . LYS D 1 73 ? 7.838 -29.445 28.835 1.00 25.14 69 LYS D CA 1
ATOM 3571 C C . LYS D 1 73 ? 7.479 -29.639 30.304 1.00 22.71 69 LYS D C 1
ATOM 3572 O O . LYS D 1 73 ? 6.704 -28.866 30.873 1.00 22.75 69 LYS D O 1
ATOM 3578 N N . ILE D 1 74 ? 8.040 -30.680 30.913 1.00 24.15 70 ILE D N 1
ATOM 3579 C CA . ILE D 1 74 ? 7.776 -30.982 32.320 1.00 20.49 70 ILE D CA 1
ATOM 3580 C C . ILE D 1 74 ? 8.236 -29.841 33.218 1.00 24.39 70 ILE D C 1
ATOM 3581 O O . ILE D 1 74 ? 7.504 -29.434 34.119 1.00 25.29 70 ILE D O 1
ATOM 3586 N N . SER D 1 75 ? 9.429 -29.313 32.951 1.00 20.58 71 SER D N 1
ATOM 3587 C CA . SER D 1 75 ? 9.979 -28.223 33.755 1.00 21.59 71 SER D CA 1
ATOM 3588 C C . SER D 1 75 ? 9.139 -26.954 33.606 1.00 19.79 71 SER D C 1
ATOM 3589 O O . SER D 1 75 ? 8.897 -26.230 34.576 1.00 21.91 71 SER D O 1
ATOM 3592 N N . PHE D 1 76 ? 8.717 -26.680 32.373 1.00 18.93 72 PHE D N 1
ATOM 3593 C CA . PHE D 1 76 ? 7.882 -25.526 32.095 1.00 17.97 72 PHE D CA 1
ATOM 3594 C C . PHE D 1 76 ? 6.615 -25.588 32.966 1.00 18.63 72 PHE D C 1
ATOM 3595 O O . PHE D 1 76 ? 6.246 -24.615 33.616 1.00 17.16 72 PHE D O 1
ATOM 3603 N N . LEU D 1 77 ? 5.956 -26.743 32.990 1.00 19.15 73 LEU D N 1
ATOM 3604 C CA . LEU D 1 77 ? 4.720 -26.898 33.766 1.00 18.33 73 LEU D CA 1
ATOM 3605 C C . LEU D 1 77 ? 4.989 -26.901 35.266 1.00 18.33 73 LEU D C 1
ATOM 3606 O O . LEU D 1 77 ? 4.196 -26.356 36.042 1.00 18.58 73 LEU D O 1
ATOM 3611 N N . GLN D 1 78 ? 6.101 -27.502 35.687 1.00 20.11 74 GLN D N 1
ATOM 3612 C CA . GLN D 1 78 ? 6.397 -27.550 37.113 1.00 18.45 74 GLN D CA 1
ATOM 3613 C C . GLN D 1 78 ? 6.572 -26.141 37.685 1.00 18.31 74 GLN D C 1
ATOM 3614 O O . GLN D 1 78 ? 6.135 -25.861 38.801 1.00 19.20 74 GLN D O 1
ATOM 3620 N N . LYS D 1 79 ? 7.212 -25.256 36.930 1.00 16.27 75 LYS D N 1
ATOM 3621 C CA . LYS D 1 79 ? 7.408 -23.889 37.407 1.00 15.59 75 LYS D CA 1
ATOM 3622 C C . LYS D 1 79 ? 6.066 -23.185 37.607 1.00 16.47 75 LYS D C 1
ATOM 3623 O O . LYS D 1 79 ? 5.858 -22.467 38.586 1.00 15.77 75 LYS D O 1
ATOM 3629 N N . ALA D 1 80 ? 5.145 -23.389 36.676 1.00 15.14 76 ALA D N 1
ATOM 3630 C CA . ALA D 1 80 ? 3.833 -22.775 36.783 1.00 13.90 76 ALA D CA 1
ATOM 3631 C C . ALA D 1 80 ? 3.098 -23.312 38.008 1.00 15.98 76 ALA D C 1
ATOM 3632 O O . ALA D 1 80 ? 2.536 -22.554 38.797 1.00 15.63 76 ALA D O 1
ATOM 3634 N N . ILE D 1 81 ? 3.120 -24.627 38.168 1.00 16.05 77 ILE D N 1
ATOM 3635 C CA . ILE D 1 81 ? 2.493 -25.273 39.308 1.00 18.67 77 ILE D CA 1
ATOM 3636 C C . ILE D 1 81 ? 3.033 -24.717 40.633 1.00 18.97 77 ILE D C 1
ATOM 3637 O O . ILE D 1 81 ? 2.264 -24.392 41.544 1.00 17.63 77 ILE D O 1
ATOM 3642 N N . ASP D 1 82 ? 4.352 -24.601 40.734 1.00 15.97 78 ASP D N 1
ATOM 3643 C CA . ASP D 1 82 ? 4.957 -24.102 41.971 1.00 16.47 78 ASP D CA 1
ATOM 3644 C C . ASP D 1 82 ? 4.540 -22.655 42.263 1.00 15.92 78 ASP D C 1
ATOM 3645 O O . ASP D 1 82 ? 4.207 -22.307 43.392 1.00 13.94 78 ASP D O 1
ATOM 3650 N N . VAL D 1 83 ? 4.533 -21.814 41.235 1.00 14.96 79 VAL D N 1
ATOM 3651 C CA . VAL D 1 83 ? 4.144 -20.420 41.433 1.00 12.71 79 VAL D CA 1
ATOM 3652 C C . VAL D 1 83 ? 2.691 -20.309 41.873 1.00 15.10 79 VAL D C 1
ATOM 3653 O O . VAL D 1 83 ? 2.366 -19.582 42.820 1.00 15.07 79 VAL D O 1
ATOM 3657 N N . VAL D 1 84 ? 1.818 -21.057 41.207 1.00 14.31 80 VAL D N 1
ATOM 3658 C CA . VAL D 1 84 ? 0.387 -20.971 41.478 1.00 14.73 80 VAL D CA 1
ATOM 3659 C C . VAL D 1 84 ? 0.076 -21.438 42.903 1.00 14.89 80 VAL D C 1
ATOM 3660 O O . VAL D 1 84 ? -0.752 -20.834 43.597 1.00 15.53 80 VAL D O 1
ATOM 3664 N N . MET D 1 85 ? 0.744 -22.496 43.356 1.00 15.46 81 MET D N 1
ATOM 3665 C CA . MET D 1 85 ? 0.531 -22.968 44.729 1.00 15.19 81 MET D CA 1
ATOM 3666 C C . MET D 1 85 ? 0.972 -21.907 45.737 1.00 16.46 81 MET D C 1
ATOM 3667 O O . MET D 1 85 ? 0.316 -21.674 46.742 1.00 17.51 81 MET D O 1
ATOM 3672 N N . MET D 1 86 ? 2.093 -21.255 45.448 1.00 14.87 82 MET D N 1
ATOM 3673 C CA . MET D 1 86 ? 2.630 -20.237 46.338 1.00 13.17 82 MET D CA 1
ATOM 3674 C C . MET D 1 86 ? 1.735 -19.016 46.420 1.00 14.94 82 MET D C 1
ATOM 3675 O O . MET D 1 86 ? 1.474 -18.482 47.499 1.00 17.40 82 MET D O 1
ATOM 3680 N N . VAL D 1 87 ? 1.258 -18.554 45.269 1.00 14.89 83 VAL D N 1
ATOM 3681 C CA . VAL D 1 87 ? 0.398 -17.374 45.278 1.00 17.26 83 VAL D CA 1
ATOM 3682 C C . VAL D 1 87 ? -0.987 -17.649 45.898 1.00 18.64 83 VAL D C 1
ATOM 3683 O O . VAL D 1 87 ? -1.508 -16.819 46.640 1.00 20.77 83 VAL D O 1
ATOM 3687 N N . SER D 1 88 ? -1.573 -18.805 45.593 1.00 16.39 84 SER D N 1
ATOM 3688 C CA . SER D 1 88 ? -2.928 -19.133 46.059 1.00 18.58 84 SER D CA 1
ATOM 3689 C C . SER D 1 88 ? -2.947 -19.612 47.507 1.00 21.25 84 SER D C 1
ATOM 3690 O O . SER D 1 88 ? -3.978 -19.501 48.184 1.00 21.78 84 SER D O 1
ATOM 3693 N N . GLY D 1 89 ? -1.832 -20.172 47.968 1.00 21.57 85 GLY D N 1
ATOM 3694 C CA . GLY D 1 89 ? -1.815 -20.847 49.256 1.00 24.11 85 GLY D CA 1
ATOM 3695 C C . GLY D 1 89 ? -2.598 -22.153 49.232 1.00 23.32 85 GLY D C 1
ATOM 3696 O O . GLY D 1 89 ? -3.017 -22.648 50.273 1.00 26.77 85 GLY D O 1
ATOM 3697 N N . GLU D 1 90 ? -2.814 -22.697 48.037 1.00 21.21 86 GLU D N 1
ATOM 3698 C CA . GLU D 1 90 ? -3.503 -23.974 47.852 1.00 23.41 86 GLU D CA 1
ATOM 3699 C C . GLU D 1 90 ? -2.602 -25.013 47.207 1.00 29.06 86 GLU D C 1
ATOM 3700 O O . GLU D 1 90 ? -1.784 -24.675 46.348 1.00 27.54 86 GLU D O 1
ATOM 3706 N N . PRO D 1 91 ? -2.763 -26.293 47.587 1.00 21.83 87 PRO D N 1
ATOM 3707 C CA . PRO D 1 91 ? -2.012 -27.353 46.904 1.00 23.57 87 PRO D CA 1
ATOM 3708 C C . PRO D 1 91 ? -2.649 -27.770 45.573 1.00 23.15 87 PRO D C 1
ATOM 3709 O O . PRO D 1 91 ? -3.846 -27.550 45.364 1.00 26.18 87 PRO D O 1
ATOM 3713 N N . LEU D 1 92 ? -1.850 -28.363 44.690 1.00 22.17 88 LEU D N 1
ATOM 3714 C CA . LEU D 1 92 ? -2.333 -28.931 43.433 1.00 21.23 88 LEU D CA 1
ATOM 3715 C C . LEU D 1 92 ? -1.882 -30.389 43.275 1.00 22.65 88 LEU D C 1
ATOM 3716 O O . LEU D 1 92 ? -0.740 -30.729 43.589 1.00 26.55 88 LEU D O 1
ATOM 3721 N N . ALA D 1 93 ? -2.767 -31.225 42.741 1.00 30.74 89 ALA D N 1
ATOM 3722 C CA . ALA D 1 93 ? -2.492 -32.650 42.568 1.00 34.51 89 ALA D CA 1
ATOM 3723 C C . ALA D 1 93 ? -1.800 -32.987 41.242 1.00 32.64 89 ALA D C 1
ATOM 3724 O O . ALA D 1 93 ? -1.312 -34.105 41.060 1.00 35.40 89 ALA D O 1
ATOM 3726 N N . ALA D 1 94 ? -1.763 -32.028 40.323 1.00 32.38 90 ALA D N 1
ATOM 3727 C CA . ALA D 1 94 ? -1.243 -32.263 38.977 1.00 30.79 90 ALA D CA 1
ATOM 3728 C C . ALA D 1 94 ? 0.212 -32.724 38.964 1.00 35.32 90 ALA D C 1
ATOM 3729 O O . ALA D 1 94 ? 1.079 -32.128 39.608 1.00 32.92 90 ALA D O 1
ATOM 3731 N N . LYS D 1 95 ? 0.463 -33.793 38.213 1.00 33.79 91 LYS D N 1
ATOM 3732 C CA . LYS D 1 95 ? 1.813 -34.278 37.974 1.00 36.02 91 LYS D CA 1
ATOM 3733 C C . LYS D 1 95 ? 2.226 -33.957 36.541 1.00 28.37 91 LYS D C 1
ATOM 3734 O O . LYS D 1 95 ? 1.650 -34.487 35.588 1.00 31.89 91 LYS D O 1
ATOM 3736 N N . PRO D 1 96 ? 3.229 -33.079 36.384 1.00 26.77 92 PRO D N 1
ATOM 3737 C CA . PRO D 1 96 ? 3.671 -32.595 35.072 1.00 29.18 92 PRO D CA 1
ATOM 3738 C C . PRO D 1 96 ? 3.945 -33.710 34.060 1.00 29.09 92 PRO D C 1
ATOM 3739 O O . PRO D 1 96 ? 3.575 -33.576 32.895 1.00 27.00 92 PRO D O 1
ATOM 3743 N N . ALA D 1 97 ? 4.583 -34.792 34.492 1.00 28.18 93 ALA D N 1
ATOM 3744 C CA . ALA D 1 97 ? 4.923 -35.865 33.562 1.00 34.01 93 ALA D CA 1
ATOM 3745 C C . ALA D 1 97 ? 3.663 -36.528 33.007 1.00 32.90 93 ALA D C 1
ATOM 3746 O O . ALA D 1 97 ? 3.645 -36.959 31.854 1.00 34.20 93 ALA D O 1
ATOM 3748 N N . ARG D 1 98 ? 2.612 -36.594 33.822 1.00 32.51 94 ARG D N 1
ATOM 3749 C CA . ARG D 1 98 ? 1.330 -37.141 33.371 1.00 32.27 94 ARG D CA 1
ATOM 3750 C C . ARG D 1 98 ? 0.630 -36.209 32.387 1.00 35.38 94 ARG D C 1
ATOM 3751 O O . ARG D 1 98 ? 0.045 -36.660 31.396 1.00 36.61 94 ARG D O 1
ATOM 3759 N N . ILE D 1 99 ? 0.683 -34.910 32.667 1.00 29.21 95 ILE D N 1
ATOM 3760 C CA . ILE D 1 99 ? 0.056 -33.928 31.802 1.00 32.94 95 ILE D CA 1
ATOM 3761 C C . ILE D 1 99 ? 0.698 -33.970 30.420 1.00 28.21 95 ILE D C 1
ATOM 3762 O O . ILE D 1 99 ? 0.007 -33.993 29.401 1.00 32.85 95 ILE D O 1
ATOM 3767 N N . VAL D 1 100 ? 2.025 -34.010 30.386 1.00 30.20 96 VAL D N 1
ATOM 3768 C CA . VAL D 1 100 ? 2.735 -34.018 29.114 1.00 27.84 96 VAL D CA 1
ATOM 3769 C C . VAL D 1 100 ? 2.411 -35.272 28.303 1.00 33.95 96 VAL D C 1
ATOM 3770 O O . VAL D 1 100 ? 2.403 -35.237 27.073 1.00 39.04 96 VAL D O 1
ATOM 3774 N N . ALA D 1 101 ? 2.129 -36.368 29.001 1.00 35.23 97 ALA D N 1
ATOM 3775 C CA . ALA D 1 101 ? 1.804 -37.636 28.351 1.00 36.04 97 ALA D CA 1
ATOM 3776 C C . ALA D 1 101 ? 0.343 -37.676 27.910 1.00 40.65 97 ALA D C 1
ATOM 3777 O O . ALA D 1 101 ? -0.096 -38.639 27.279 1.00 42.25 97 ALA D O 1
ATOM 3779 N N . GLY D 1 102 ? -0.405 -36.632 28.260 1.00 40.11 98 GLY D N 1
ATOM 3780 C CA . GLY D 1 102 ? -1.786 -36.493 27.827 1.00 39.29 98 GLY D CA 1
ATOM 3781 C C . GLY D 1 102 ? -2.814 -37.079 28.778 1.00 42.76 98 GLY D C 1
ATOM 3782 O O . GLY D 1 102 ? -3.960 -37.314 28.392 1.00 45.12 98 GLY D O 1
ATOM 3783 N N . HIS D 1 103 ? -2.412 -37.305 30.024 1.00 36.20 99 HIS D N 1
ATOM 3784 C CA . HIS D 1 103 ? -3.281 -37.928 31.018 1.00 38.45 99 HIS D CA 1
ATOM 3785 C C . HIS D 1 103 ? -3.811 -36.946 32.056 1.00 44.74 99 HIS D C 1
ATOM 3786 O O . HIS D 1 103 ? -3.354 -35.808 32.137 1.00 41.16 99 HIS D O 1
ATOM 3793 N N . GLU D 1 104 ? -4.770 -37.420 32.850 1.00 41.55 100 GLU D N 1
ATOM 3794 C CA . GLU D 1 104 ? -5.343 -36.684 33.982 1.00 41.91 100 GLU D CA 1
ATOM 3795 C C . GLU D 1 104 ? -5.753 -35.239 33.678 1.00 40.06 100 GLU D C 1
ATOM 3796 O O . GLU D 1 104 ? -5.347 -34.313 34.388 1.00 38.31 100 GLU D O 1
ATOM 3800 N N . PRO D 1 105 ? -6.588 -35.048 32.646 1.00 37.97 101 PRO D N 1
ATOM 3801 C CA . PRO D 1 105 ? -7.037 -33.714 32.233 1.00 37.56 101 PRO D CA 1
ATOM 3802 C C . PRO D 1 105 ? -7.780 -32.957 33.336 1.00 35.23 101 PRO D C 1
ATOM 3803 O O . PRO D 1 105 ? -7.816 -31.725 33.309 1.00 34.67 101 PRO D O 1
ATOM 3807 N N . GLU D 1 106 ? -8.361 -33.669 34.297 1.00 33.32 102 GLU D N 1
ATOM 3808 C CA . GLU D 1 106 ? -9.048 -32.984 35.387 1.00 32.29 102 GLU D CA 1
ATOM 3809 C C . GLU D 1 106 ? -8.032 -32.259 36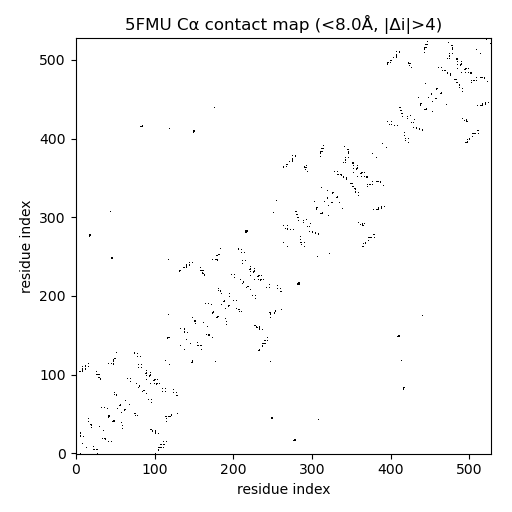.265 1.00 34.20 102 GLU D C 1
ATOM 3810 O O . GLU D 1 106 ? -8.282 -31.139 36.719 1.00 31.19 102 GLU D O 1
ATOM 3816 N N . ARG D 1 107 ? -6.885 -32.895 36.495 1.00 34.94 103 ARG D N 1
ATOM 3817 C CA A ARG D 1 107 ? -5.798 -32.285 37.259 0.50 36.58 103 ARG D CA 1
ATOM 3818 C CA B ARG D 1 107 ? -5.815 -32.272 37.271 0.50 36.58 103 ARG D CA 1
ATOM 3819 C C . ARG D 1 107 ? -5.267 -31.050 36.541 1.00 30.75 103 ARG D C 1
ATOM 3820 O O . ARG D 1 107 ? -4.943 -30.035 37.165 1.00 29.89 103 ARG D O 1
ATOM 3835 N N . THR D 1 108 ? -5.162 -31.158 35.224 1.00 29.67 104 THR D N 1
ATOM 3836 C CA . THR D 1 108 ? -4.709 -30.051 34.391 1.00 30.93 104 THR D CA 1
ATOM 3837 C C . THR D 1 108 ? -5.680 -28.887 34.518 1.00 29.63 104 THR D C 1
ATOM 3838 O O . THR D 1 108 ? -5.271 -27.734 34.694 1.00 25.49 104 THR D O 1
ATOM 3842 N N . ASN D 1 109 ? -6.973 -29.192 34.443 1.00 27.59 105 ASN D N 1
ATOM 3843 C CA . ASN D 1 109 ? -7.976 -28.145 34.583 1.00 26.76 105 ASN D CA 1
ATOM 3844 C C . ASN D 1 109 ? -7.956 -27.483 35.957 1.00 23.62 105 ASN D C 1
ATOM 3845 O O . ASN D 1 109 ? -8.229 -26.287 36.055 1.00 21.47 105 ASN D O 1
ATOM 3850 N N . GLU D 1 110 ? -7.645 -28.232 37.015 1.00 21.90 106 GLU D N 1
ATOM 3851 C CA . GLU D 1 110 ? -7.543 -27.632 38.341 1.00 24.45 106 GLU D CA 1
ATOM 3852 C C . GLU D 1 110 ? -6.385 -26.639 38.397 1.00 22.30 106 GLU D C 1
ATOM 3853 O O . GLU D 1 110 ? -6.508 -25.587 39.017 1.00 21.59 106 GLU D O 1
ATOM 3859 N N . LEU D 1 111 ? -5.283 -26.954 37.715 1.00 21.45 107 LEU D N 1
ATOM 3860 C CA . LEU D 1 111 ? -4.188 -25.996 37.560 1.00 21.69 107 LEU D CA 1
ATOM 3861 C C . LEU D 1 111 ? -4.680 -24.743 36.818 1.00 20.41 107 LEU D C 1
ATOM 3862 O O . LEU D 1 111 ? -4.482 -23.607 37.273 1.00 22.42 107 LEU D O 1
ATOM 3867 N N . LEU D 1 112 ? -5.332 -24.943 35.682 1.00 18.80 108 LEU D N 1
ATOM 3868 C CA . LEU D 1 112 ? -5.837 -23.806 34.915 1.00 16.07 108 LEU D CA 1
ATOM 3869 C C . LEU D 1 112 ? -6.831 -22.968 35.718 1.00 17.46 108 LEU D C 1
ATOM 3870 O O . LEU D 1 112 ? -6.822 -21.734 35.648 1.00 17.03 108 LEU D O 1
ATOM 3875 N N . GLN D 1 113 ? -7.675 -23.636 36.500 1.00 17.33 109 GLN D N 1
ATOM 3876 C CA . GLN D 1 113 ? -8.665 -22.942 37.308 1.00 18.82 109 GLN D CA 1
ATOM 3877 C C . GLN D 1 113 ? -8.011 -22.087 38.391 1.00 15.24 109 GLN D C 1
ATOM 3878 O O . GLN D 1 113 ? -8.456 -20.974 38.676 1.00 18.16 109 GLN D O 1
ATOM 3884 N N . LEU D 1 114 ? -6.950 -22.608 38.988 1.00 16.18 110 LEU D N 1
ATOM 3885 C CA . LEU D 1 114 ? -6.281 -21.910 40.085 1.00 18.89 110 LEU D CA 1
ATOM 3886 C C . LEU D 1 114 ? -5.507 -20.707 39.534 1.00 17.52 110 LEU D C 1
ATOM 3887 O O . LEU D 1 114 ? -5.446 -19.658 40.169 1.00 18.64 110 LEU D O 1
ATOM 3892 N N . ILE D 1 115 ? -4.911 -20.861 38.353 1.00 16.25 111 ILE D N 1
ATOM 3893 C CA . ILE D 1 115 ? -4.316 -19.709 37.662 1.00 15.70 111 ILE D CA 1
ATOM 3894 C C . ILE D 1 115 ? -5.361 -18.615 37.453 1.00 16.97 111 ILE D C 1
ATOM 3895 O O . ILE D 1 115 ? -5.139 -17.449 37.775 1.00 16.15 111 ILE D O 1
ATOM 3900 N N . GLY D 1 116 ? -6.517 -19.004 36.931 1.00 16.82 112 GLY D N 1
ATOM 3901 C CA . GLY D 1 116 ? -7.613 -18.069 36.740 1.00 16.52 112 GLY D CA 1
ATOM 3902 C C . GLY D 1 116 ? -8.035 -17.373 38.023 1.00 17.48 112 GLY D C 1
ATOM 3903 O O . GLY D 1 116 ? -8.226 -16.160 38.033 1.00 17.32 112 GLY D O 1
ATOM 3904 N N . LYS D 1 117 ? -8.181 -18.134 39.105 1.00 15.46 113 LYS D N 1
ATOM 3905 C CA . LYS D 1 117 ? -8.615 -17.554 40.370 1.00 17.15 113 LYS D CA 1
ATOM 3906 C C . LYS D 1 117 ? -7.595 -16.542 40.890 1.00 15.76 113 LYS D C 1
ATOM 3907 O O . LYS D 1 117 ? -7.974 -15.496 41.450 1.00 15.71 113 LYS D O 1
ATOM 3910 N N . CYS D 1 118 ? -6.309 -16.832 40.706 1.00 16.63 114 CYS D N 1
ATOM 3911 C CA . CYS D 1 118 ? -5.279 -15.886 41.131 1.00 15.62 114 CYS D CA 1
ATOM 3912 C C . CYS D 1 118 ? -5.394 -14.582 40.358 1.00 17.30 114 CYS D C 1
ATOM 3913 O O . CYS D 1 118 ? -5.255 -13.499 40.930 1.00 18.51 114 CYS D O 1
ATOM 3916 N N . CYS D 1 119 ? -5.621 -14.692 39.053 1.00 14.96 115 CYS D N 1
ATOM 3917 C CA . CYS D 1 119 ? -5.775 -13.508 38.203 1.00 17.59 115 CYS D CA 1
ATOM 3918 C C . CYS D 1 119 ? -7.008 -12.701 38.578 1.00 15.31 115 CYS D C 1
ATOM 3919 O O . CYS D 1 119 ? -6.979 -11.464 38.603 1.00 15.03 115 CYS D O 1
ATOM 3922 N N . LEU D 1 120 ? -8.093 -13.407 38.866 1.00 16.66 116 LEU D N 1
ATOM 3923 C CA . LEU D 1 120 ? -9.344 -12.766 39.243 1.00 17.63 116 LEU D CA 1
ATOM 3924 C C . LEU D 1 120 ? -9.216 -12.004 40.557 1.00 17.27 116 LEU D C 1
ATOM 3925 O O . LEU D 1 120 ? -9.840 -10.951 40.725 1.00 16.91 116 LEU D O 1
ATOM 3930 N N . SER D 1 121 ? -8.404 -12.518 41.480 1.00 15.80 117 SER D N 1
ATOM 3931 C CA . SER D 1 121 ? -8.187 -11.827 42.750 1.00 13.93 117 SER D CA 1
ATOM 3932 C C . SER D 1 121 ? -7.040 -10.802 42.668 1.00 15.64 117 SER D C 1
ATOM 3933 O O . SER D 1 121 ? -6.666 -10.221 43.687 1.00 16.00 117 SER D O 1
ATOM 3936 N N . LYS D 1 122 ? -6.527 -10.569 41.452 1.00 14.42 118 LYS D N 1
ATOM 3937 C CA . LYS D 1 122 ? -5.489 -9.568 41.178 1.00 15.74 118 LYS D CA 1
ATOM 3938 C C . LYS D 1 122 ? -4.248 -9.751 42.048 1.00 15.30 118 LYS D C 1
ATOM 3939 O O . LYS D 1 122 ? -3.651 -8.783 42.515 1.00 16.12 118 LYS D O 1
ATOM 3945 N N . LEU D 1 123 ? -3.848 -11.001 42.226 1.00 14.49 119 LEU D N 1
ATOM 3946 C CA . LEU D 1 123 ? -2.692 -11.325 43.050 1.00 15.69 119 LEU D CA 1
ATOM 3947 C C . LEU D 1 123 ? -1.388 -11.252 42.264 1.00 18.20 119 LEU D C 1
ATOM 3948 O O . LEU D 1 123 ? -1.236 -11.912 41.234 1.00 20.06 119 LEU D O 1
ATOM 3953 N N . SER D 1 124 ? -0.437 -10.474 42.768 1.00 17.58 120 SER D N 1
ATOM 3954 C CA . SER D 1 124 ? 0.896 -10.432 42.163 1.00 15.76 120 SER D CA 1
ATOM 3955 C C . SER D 1 124 ? 1.648 -11.755 42.317 1.00 19.04 120 SER D C 1
ATOM 3956 O O . SER D 1 124 ? 1.640 -12.372 43.388 1.00 19.46 120 SER D O 1
ATOM 3959 N N . SER D 1 125 ? 2.320 -12.173 41.252 1.00 17.72 121 SER D N 1
ATOM 3960 C CA . SER D 1 125 ? 3.150 -13.377 41.306 1.00 16.08 121 SER D CA 1
ATOM 3961 C C . SER D 1 125 ? 4.633 -13.081 41.521 1.00 16.74 121 SER D C 1
ATOM 3962 O O . SER D 1 125 ? 5.438 -14.001 41.588 1.00 15.00 121 SER D O 1
ATOM 3965 N N . ASP D 1 126 ? 5.000 -11.804 41.607 1.00 15.61 122 ASP D N 1
ATOM 3966 C CA . ASP D 1 126 ? 6.421 -11.443 41.585 1.00 18.52 122 ASP D CA 1
ATOM 3967 C C . ASP D 1 126 ? 7.250 -12.127 42.672 1.00 15.20 122 ASP D C 1
ATOM 3968 O O . ASP D 1 126 ? 8.349 -12.619 42.395 1.00 14.39 122 ASP D O 1
ATOM 3973 N N . GLU D 1 127 ? 6.751 -12.153 43.902 1.00 18.19 123 GLU D N 1
ATOM 3974 C CA A GLU D 1 127 ? 7.455 -12.769 45.023 0.49 18.19 123 GLU D CA 1
ATOM 3975 C CA B GLU D 1 127 ? 7.548 -12.757 44.966 0.51 18.14 123 GLU D CA 1
ATOM 3976 C C . GLU D 1 127 ? 7.605 -14.276 44.810 1.00 17.66 123 GLU D C 1
ATOM 3977 O O . GLU D 1 127 ? 8.656 -14.868 45.041 1.00 16.52 123 GLU D O 1
ATOM 3988 N N . ALA D 1 128 ? 6.514 -14.899 44.374 1.00 15.32 124 ALA D N 1
ATOM 3989 C CA . ALA D 1 128 ? 6.531 -16.336 44.093 1.00 14.63 124 ALA D CA 1
ATOM 3990 C C . ALA D 1 128 ? 7.464 -16.690 42.924 1.00 16.41 124 ALA D C 1
ATOM 3991 O O . ALA D 1 128 ? 8.139 -17.719 42.947 1.00 15.07 124 ALA D O 1
ATOM 3993 N N . VAL D 1 129 ? 7.488 -15.861 41.883 1.00 14.68 125 VAL D N 1
ATOM 3994 C CA . VAL D 1 129 ? 8.384 -16.109 40.767 1.00 14.84 125 VAL D CA 1
ATOM 3995 C C . VAL D 1 129 ? 9.841 -16.006 41.228 1.00 14.75 125 VAL D C 1
ATOM 3996 O O . VAL D 1 129 ? 10.669 -16.846 40.886 1.00 14.92 125 VAL D O 1
ATOM 4000 N N . LYS D 1 130 ? 10.154 -14.996 42.026 1.00 14.79 126 LYS D N 1
ATOM 4001 C CA A LYS D 1 130 ? 11.495 -14.874 42.581 0.57 14.12 126 LYS D CA 1
ATOM 4002 C CA B LYS D 1 130 ? 11.505 -14.885 42.579 0.43 14.14 126 LYS D CA 1
ATOM 4003 C C . LYS D 1 130 ? 11.859 -16.129 43.388 1.00 14.58 126 LYS D C 1
ATOM 4004 O O . LYS D 1 130 ? 12.969 -16.656 43.283 1.00 14.59 126 LYS D O 1
ATOM 4015 N N . ARG D 1 131 ? 10.919 -16.613 44.189 1.00 15.73 127 ARG D N 1
ATOM 4016 C CA . ARG D 1 131 ? 11.185 -17.810 44.988 1.00 14.10 127 ARG D CA 1
ATOM 4017 C C . ARG D 1 131 ? 11.420 -19.044 44.128 1.00 13.43 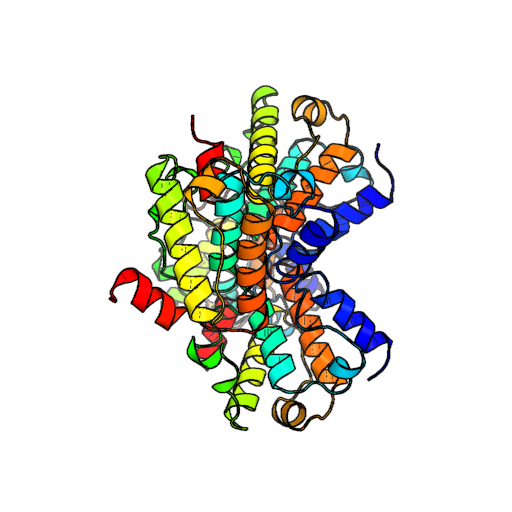127 ARG D C 1
ATOM 4018 O O . ARG D 1 131 ? 12.328 -19.824 44.394 1.00 15.68 127 ARG D O 1
ATOM 4026 N N . VAL D 1 132 ? 10.609 -19.234 43.085 1.00 14.03 128 VAL D N 1
ATOM 4027 C CA . VAL D 1 132 ? 10.779 -20.424 42.250 1.00 13.66 128 VAL D CA 1
ATOM 4028 C C . VAL D 1 132 ? 12.098 -20.384 41.476 1.00 15.98 128 VAL D C 1
ATOM 4029 O O . VAL D 1 132 ? 12.784 -21.408 41.331 1.00 17.74 128 VAL D O 1
ATOM 4033 N N . LEU D 1 133 ? 12.480 -19.203 40.996 1.00 15.04 129 LEU D N 1
ATOM 4034 C CA . LEU D 1 133 ? 13.719 -19.084 40.232 1.00 18.89 129 LEU D CA 1
ATOM 4035 C C . LEU D 1 133 ? 14.983 -19.094 41.087 1.00 19.56 129 LEU D C 1
ATOM 4036 O O . LEU D 1 133 ? 16.008 -19.616 40.665 1.00 20.43 129 LEU D O 1
ATOM 4041 N N . ALA D 1 134 ? 14.917 -18.486 42.267 1.00 16.96 130 ALA D N 1
ATOM 4042 C CA . ALA D 1 134 ? 16.125 -18.186 43.036 1.00 17.09 130 ALA D CA 1
ATOM 4043 C C . ALA D 1 134 ? 16.107 -18.690 44.461 1.00 19.53 130 ALA D C 1
ATOM 4044 O O . ALA D 1 134 ? 17.142 -18.689 45.121 1.00 18.89 130 ALA D O 1
ATOM 4046 N N . GLY D 1 135 ? 14.943 -19.105 44.947 1.00 15.93 131 GLY D N 1
ATOM 4047 C CA . GLY D 1 135 ? 14.810 -19.451 46.361 1.00 15.66 131 GLY D CA 1
ATOM 4048 C C . GLY D 1 135 ? 14.917 -20.926 46.708 1.00 16.76 131 GLY D C 1
ATOM 4049 O O . GLY D 1 135 ? 14.996 -21.773 45.834 1.00 17.69 131 GLY D O 1
ATOM 4050 N N . ASP D 1 136 ? 14.900 -21.216 48.014 1.00 15.82 132 ASP D N 1
ATOM 4051 C CA . ASP D 1 136 ? 14.948 -22.582 48.543 1.00 20.22 132 ASP D CA 1
ATOM 4052 C C . ASP D 1 136 ? 16.166 -23.361 48.059 1.00 19.04 132 ASP D C 1
ATOM 4053 O O . ASP D 1 136 ? 16.122 -24.590 47.882 1.00 18.43 132 ASP D O 1
ATOM 4058 N N . LYS D 1 137 ? 17.256 -22.635 47.853 1.00 19.24 133 LYS D N 1
ATOM 4059 C CA . LYS D 1 137 ? 18.516 -23.252 47.461 1.00 22.62 133 LYS D CA 1
ATOM 4060 C C . LYS D 1 137 ? 19.683 -22.388 47.930 1.00 25.32 133 LYS D C 1
ATOM 4061 O O . LYS D 1 137 ? 20.845 -22.757 47.743 1.00 36.37 133 LYS D O 1
#

Secondary structure (DSSP, 8-state):
--HHHHHHHHHHHHTT---S---HHHHHS--HHHHHHHHHHHHHHH-TTTTSS-TTTTSGGG--SHHHHHHHHHHHHHHHHHHH-------HHHHHTT--HHHHHHHHHHHHHHHHTT---HHHHHHHHH-/---HHHHHHHHHHHTTT--SS---HHHHHS--HHHHHHHHHHHHHHH-TTTTSS-TTTTSGGG--SHHHHHHHHHHHHHHHHHHH-------HHHHHTT--HHHHHHHHHHHHHHTT-SS--HHHHHHHH--/--HHHHHHHHHHHTTT---S---HHHHTS--HHHHHHHHHHHHHHH-TTTTSS-TTTTSGGG--SHHHHHHHHHHHHHHHHHHHS------HHHHHHT--HHHHHHHHHHHHHHHHTT---HHHHHHHHH--/--HHHHHHHHHHHTTT---S---HHHHHS--HHHHHHHHHHHHHHH-TTTTSS-TTTTSGGG--SHHHHHHHHHHHHHHHHHHHT------HHHHHTT--HHHHHHHHHHHHHHHHTT---HHHHHHHHH---

GO terms:
  GO:0050687 negative regulation of defense response to virus (P, IMP)
  GO:0030992 intraciliary transport particle B (C, IDA)
  GO:0001738 morphogenesis of a polarized epithelium (P, IMP)
  GO:0070507 regulation of microtubule cytoskeleton organization (P, IMP)
  GO:0005515 protein binding (F, IPI)
  GO:0036064 ciliary basal body (C, IDA)
  GO:0005813 centrosome (C, IDA)
  GO:0005929 cilium (C, IDA)
  GO:0005930 axoneme (C, IDA)
  GO:0042073 intraciliary transport (P, IC)
  GO:0035050 embryonic heart tube development (P, IMP)
  GO:0036342 post-anal tail morphogenesis (P, IMP)
  GO:0042733 embryonic digit morphogenesis (P, IMP)
  GO:0045879 negative regulation of smoothened signaling pathway (P, IMP)
  GO:0021532 neural tube patterning (P, IMP)
  GO:0031076 embryonic camera-type eye development (P, IMP)
  GO:0032688 negative regulation of interferon-beta production (P, IMP)
  GO:0060271 cilium assembly (P, IMP)
  GO:0005929 cilium (C, TAS)

Sequence (528 aa):
MNAAVVRRTQEALGKKVIRRRPPLTEKLLNKPPFRYLHDIITEVIRRITGFMKGLYTDAEMKSENVKDKKDAKISFLQKAIDVVMMVSGEPLAAKPARIVAGHEPERTNELLQLIGKCCLSKLSSDEAVKRVLAGSMNAAVVRRTQEALGKVIRRPPLTEKLLNKPPFRYLHDIITEVIRITGFMKGLYTDDAEMKSENVKDKDAKISFLQKAIDVVMMVSGEPLAAKPARIVAGHEPERTNELLQLIGKCCLSKLSSDEAVKRVLAGMNAAVVRRTQEEALGKVIRRPPLTEKLLNKPPFRYLHDIITEVIRITGFMKGLYTDAEMKSENVKDKDAKISFLQKAIDVVMMVSGEPLAAKPARIVAGHEPERTNELLQLIGKCCLSKLSSDEAVKRVLAGDMNAAVVRRTQEALGKVVIRRPPLTEKLLNKPPFRYLHDIITEVIRRITGFMKGLYTDAEMKSENVKDKDAKISFLQKAIDVVMMVSGEPLAAKPARIVAGHEPERRTNELLQLIGKCCLSKLSSDEEAVKKRVLAGDK

B-factor: mean 24.85, std 8.78, range [10.62, 63.38]